Protein AF-A0A218W039-F1 (afdb_monomer)

Secondary structure (DSSP, 8-state):
----PPPEEEETTEEEEEEEPPTTS------TTT----SSPPSEEESSSS-EE-GGGS-EESEEEEEETTEEEEEEEES---STT-GGG-B-TTT--B--TTS-EEEEETTEEEEETGGGHHHHHHHHTTTTSSEEEE--SS---EEEEE-HHHHHHHHHHHHHHHHHHHHHHHTT--S-EE-HHHHHHT--HHHHHHHHHHHS------TTTTSSS-S-----HHHHHHHHHHHHHS----HHHHHHHHTT--EEE-STT-EEEGGGHHHHHHHHHHH--TTTT--S-HHHHHHHHHHHHHHHHHHHHS-HHHHHHSTHHHHHHHHHHHHHHTT----HHHHHIIIIIIHHHHHHHHHHHHHHHHHHHHHHHHHHHHHHHHHHHHHHHHHHHHHHHHHHHHHHHHHHHHHHHHHTTS-GGGSS--

Sequence (426 aa):
MTILGPSVIDFSGHDHRLYLCDHRTILPVPCSWCGTRSNNPPNFRCKECMFKLDLLCGPLPVVIHKHQNGFDLTLTLTDSFVPGDNPDDCWCDICEEQRDPEQCIYRSTDPPFIATIDCLWPQIKLALEGGLGEVELRTVRRSQIPGKVISQQSVEEKAGGLRESIKQEQEASTKEYVITSWTLEQILESLSDDERKLIESLEEKQFEEPEDRGKAYASTASYTEEAFKQFKEQLDITSPIDASALFGQWRELKYSEVRDGVIIPSRYIALYRELVDRYGDFSAGSKLTPWGKALFFALFFEVIHRMRKIQVFQVARYDHLPAWRNALKYVRDVGGFKIQFAVDNIDNKLVRACFGFKVRDFEADRNWQVDKLSEEIHDEEAKLEDLRALLVQYKKLEEVEKSVLQQCLTEASRCKWKKIGELIQD

Nearest PDB structures (foldseek):
  3ja6-assembly1_I  TM=1.820E-01  e=9.980E+00  Escherichia coli
  8hhz-assembly1_C  TM=1.570E-01  e=7.579E+00  Severe acute respiratory syndrome coronavirus 2

Organism: Punica granatum (NCBI:txid22663)

Foldseek 3Di:
DPPLDWWWKFFPVDPAIKTFDDQPDDDQDAALQPRDGDPGDFGIDGPVDRHTHHPLQDWWFQWWWDDDPNDIFIWGKDQFDDDPDDLQRQAAPQPRDHDGRRAIWIFGVVVTHIHHCVSCVVRRVCVSRCVVPKTWIFHHDDDRTIMITHHVVVVVVVVVVVVVVVCVVLVVVPVPDDPDKDFLVRLLVPFDPVLVVLLVVLVPPDDDPPPDPPDDVPDDDDPDVVVLVVLLVVLQVPDRQPSVVLVVVRRPFMWGDDDDLAIEGSVCNVVCVVCCVVPNQQQPQFPGDSSSVHVLNSLLVVLVVVVVVDDLLSCLSDSVLSNSLNSVVCCVVVRVGNVVVVNCCSSPPSSVSSVVSVSVVVVVVVVVVVVVVVVVVVVVVVVVVVVVVVVVVVVVVVVVVVVVVVVVVVVCVVCVPPDPVVVVPD

Radius of gyration: 34.75 Å; Cα contacts (8 Å, |Δi|>4): 505; chains: 1; bounding box: 93×48×119 Å

Solvent-accessible surface area (backbone atoms only — not comparable to full-atom values): 24276 Å² total; per-residue (Å²): 133,84,79,80,63,86,28,41,29,49,35,78,87,42,99,60,54,31,28,76,50,72,88,85,77,62,77,66,57,56,20,62,75,79,62,50,68,48,92,57,52,53,37,32,31,34,88,90,50,93,49,30,17,36,67,77,64,28,64,40,60,42,63,48,70,46,80,54,98,92,40,81,41,64,27,36,58,38,54,52,61,55,63,74,91,44,65,88,59,18,58,20,76,79,80,72,42,80,46,64,41,75,46,51,31,34,34,27,81,81,70,74,45,39,34,43,54,80,84,39,39,72,52,52,48,39,42,63,48,34,78,71,39,69,40,57,22,25,28,55,93,78,73,59,43,51,25,33,30,48,48,71,74,66,47,54,61,54,48,47,56,49,49,49,51,51,45,50,55,48,58,68,70,48,77,82,71,82,93,58,76,44,48,46,66,61,38,64,71,64,43,53,74,69,52,49,51,57,52,50,59,46,62,65,58,65,83,76,79,70,85,78,87,84,77,83,91,78,79,76,98,56,101,39,72,66,51,52,50,51,53,57,56,50,41,77,74,68,41,65,57,64,43,67,68,49,53,62,61,44,62,78,41,48,30,28,66,77,60,94,71,41,38,35,41,54,94,43,48,71,60,48,50,59,47,31,75,73,68,42,74,37,56,73,78,25,87,56,51,49,47,48,45,22,54,44,44,46,56,50,49,52,45,53,55,49,59,75,75,53,56,68,75,54,46,42,72,39,86,51,53,30,36,47,52,48,46,48,47,43,33,32,75,74,46,36,27,66,50,58,78,59,47,52,43,42,70,60,50,48,50,49,51,23,50,51,50,50,49,51,55,51,48,52,56,50,49,52,52,51,53,51,53,50,52,55,50,51,55,52,52,51,52,49,51,53,53,50,54,49,52,55,52,53,53,53,50,51,55,51,51,51,53,52,51,51,50,52,53,51,50,48,64,73,46,70,88,57,56,74,76,72,74,71,74,124

Mean predicted aligned error: 18.33 Å

Structure (mmCIF, N/CA/C/O backbone):
data_AF-A0A218W039-F1
#
_entry.id   AF-A0A218W039-F1
#
loop_
_atom_site.group_PDB
_atom_site.id
_atom_site.type_symbol
_atom_site.label_atom_id
_atom_site.label_alt_id
_atom_site.label_comp_id
_atom_site.label_asym_id
_atom_site.label_entity_id
_atom_site.label_seq_id
_atom_site.pdbx_PDB_ins_code
_atom_site.Cartn_x
_atom_site.Cartn_y
_atom_site.Cartn_z
_atom_site.occupancy
_atom_site.B_iso_or_equiv
_atom_site.auth_seq_id
_atom_site.auth_comp_id
_atom_site.auth_asym_id
_atom_site.auth_atom_id
_atom_site.pdbx_PDB_model_num
ATOM 1 N N . MET A 1 1 ? 33.334 -18.137 13.588 1.00 28.52 1 MET A N 1
ATOM 2 C CA . MET A 1 1 ? 32.173 -17.226 13.662 1.00 28.52 1 MET A CA 1
ATOM 3 C C . MET A 1 1 ? 31.476 -17.279 12.323 1.00 28.52 1 MET A C 1
ATOM 5 O O . MET A 1 1 ? 31.990 -16.738 11.354 1.00 28.52 1 MET A O 1
ATOM 9 N N . THR A 1 2 ? 30.386 -18.031 12.242 1.00 26.44 2 THR A N 1
ATOM 10 C CA . THR A 1 2 ? 29.563 -18.113 11.036 1.00 26.44 2 THR A CA 1
ATOM 11 C C . THR A 1 2 ? 28.825 -16.786 10.915 1.00 26.44 2 THR A C 1
ATOM 13 O O . THR A 1 2 ? 28.079 -16.418 11.817 1.00 26.44 2 THR A O 1
ATOM 16 N N . ILE A 1 3 ? 29.099 -16.029 9.856 1.00 29.25 3 ILE A N 1
ATOM 17 C CA . ILE A 1 3 ? 28.338 -14.823 9.533 1.00 29.25 3 ILE A CA 1
ATOM 18 C C . ILE A 1 3 ? 26.933 -15.317 9.175 1.00 29.25 3 ILE A C 1
ATOM 20 O O . ILE A 1 3 ? 26.753 -15.924 8.120 1.00 29.25 3 ILE A O 1
ATOM 24 N N . LEU A 1 4 ? 25.967 -15.152 10.083 1.00 39.25 4 LEU A N 1
ATOM 25 C CA . LEU A 1 4 ? 24.554 -15.382 9.786 1.00 39.25 4 LEU A CA 1
ATOM 26 C C . LEU A 1 4 ? 24.180 -14.410 8.658 1.00 39.25 4 LEU A C 1
ATOM 28 O O . LEU A 1 4 ? 24.278 -13.194 8.825 1.00 39.25 4 LEU A O 1
ATOM 32 N N . GLY A 1 5 ? 23.861 -14.943 7.475 1.00 46.09 5 GLY A N 1
ATOM 33 C CA . GLY A 1 5 ? 23.358 -14.144 6.359 1.00 46.09 5 GLY A CA 1
ATOM 34 C C . GLY A 1 5 ? 22.023 -13.475 6.723 1.00 46.09 5 GLY A C 1
ATOM 35 O O . GLY A 1 5 ? 21.363 -13.909 7.666 1.00 46.09 5 GLY A O 1
ATOM 36 N N . PRO A 1 6 ? 21.605 -12.411 6.012 1.00 59.31 6 PRO A N 1
ATOM 37 C CA . PRO A 1 6 ? 20.350 -11.728 6.309 1.00 59.31 6 PRO A CA 1
ATOM 38 C C . PRO A 1 6 ? 19.174 -12.695 6.134 1.00 59.31 6 PRO A C 1
ATOM 40 O O . PRO A 1 6 ? 19.000 -13.268 5.055 1.00 59.31 6 PRO A O 1
ATOM 43 N N . SER A 1 7 ? 18.367 -12.859 7.180 1.00 67.62 7 SER A N 1
ATOM 44 C CA . SER A 1 7 ? 17.169 -13.690 7.142 1.00 67.62 7 SER A CA 1
ATOM 45 C C . SER A 1 7 ? 16.168 -13.216 6.098 1.00 67.62 7 SER A C 1
ATOM 47 O O . SER A 1 7 ? 16.078 -12.033 5.749 1.00 67.62 7 SER A O 1
ATOM 49 N N . VAL A 1 8 ? 15.409 -14.182 5.591 1.00 87.44 8 VAL A N 1
ATOM 50 C CA . VAL A 1 8 ? 14.379 -13.980 4.583 1.00 87.44 8 VAL A CA 1
ATOM 51 C C . VAL A 1 8 ? 13.046 -14.359 5.207 1.00 87.44 8 VAL A C 1
ATOM 53 O O . VAL A 1 8 ? 12.909 -15.438 5.781 1.00 87.44 8 VAL A O 1
ATOM 56 N N . ILE A 1 9 ? 12.072 -13.466 5.095 1.00 92.06 9 ILE A N 1
ATOM 57 C CA . ILE A 1 9 ? 10.730 -13.656 5.629 1.00 92.06 9 ILE A CA 1
ATOM 58 C C . ILE A 1 9 ? 9.769 -13.806 4.453 1.00 92.06 9 ILE A C 1
ATOM 60 O O . ILE A 1 9 ? 9.642 -12.905 3.623 1.00 92.06 9 ILE A O 1
ATOM 64 N N . ASP A 1 10 ? 9.102 -14.951 4.393 1.00 92.38 10 ASP A N 1
ATOM 65 C CA . ASP A 1 10 ? 7.938 -15.172 3.544 1.00 92.38 10 ASP A CA 1
ATOM 66 C C . ASP A 1 10 ? 6.703 -14.644 4.284 1.00 92.38 10 ASP A C 1
ATOM 68 O O . ASP A 1 10 ? 6.473 -15.011 5.435 1.00 92.38 10 ASP A O 1
ATOM 72 N N . PHE A 1 11 ? 5.946 -13.725 3.692 1.00 91.12 11 PHE A N 1
ATOM 73 C CA . PHE A 1 11 ? 4.853 -13.042 4.380 1.00 91.12 11 PHE A CA 1
ATOM 74 C C . PHE A 1 11 ? 3.626 -12.955 3.484 1.00 91.12 11 PHE A C 1
ATOM 76 O O . PHE A 1 11 ? 3.636 -12.249 2.488 1.00 91.12 11 PHE A O 1
ATOM 83 N N . SER A 1 12 ? 2.519 -13.579 3.885 1.00 87.62 12 SER A N 1
ATOM 84 C CA . SER A 1 12 ? 1.323 -13.681 3.030 1.00 87.62 12 SER A CA 1
ATOM 85 C C . SER A 1 12 ? 0.643 -12.336 2.746 1.00 87.62 12 SER A C 1
ATOM 87 O O . SER A 1 12 ? -0.201 -12.240 1.862 1.00 87.62 12 SER A O 1
ATOM 89 N N . GLY A 1 13 ? 0.985 -11.284 3.497 1.00 80.50 13 GLY A N 1
ATOM 90 C CA . GLY A 1 13 ? 0.491 -9.929 3.252 1.00 80.50 13 G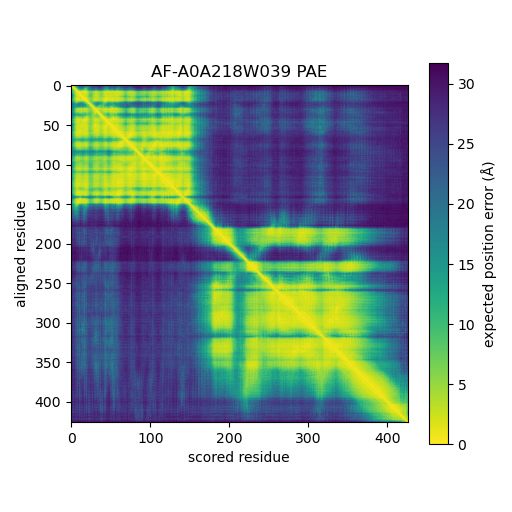LY A CA 1
ATOM 91 C C . GLY A 1 13 ? 1.269 -9.171 2.174 1.00 80.50 13 GLY A C 1
ATOM 92 O O . GLY A 1 13 ? 0.920 -8.025 1.888 1.00 80.50 13 GLY A O 1
ATOM 93 N N . HIS A 1 14 ? 2.321 -9.764 1.598 1.00 86.56 14 HIS A N 1
ATOM 94 C CA . HIS A 1 14 ? 3.109 -9.168 0.526 1.00 86.56 14 HIS A CA 1
ATOM 95 C C . HIS A 1 14 ? 3.762 -10.225 -0.379 1.00 86.56 14 HIS A C 1
ATOM 97 O O . HIS A 1 14 ? 4.454 -11.110 0.101 1.00 86.56 14 HIS A O 1
ATOM 103 N N . ASP A 1 15 ? 3.621 -10.088 -1.699 1.00 80.94 15 ASP A N 1
ATOM 104 C CA . ASP A 1 15 ? 4.078 -11.111 -2.657 1.00 80.94 15 ASP A CA 1
ATOM 105 C C . ASP A 1 15 ? 5.607 -11.301 -2.712 1.00 80.94 15 ASP A C 1
ATOM 107 O O . ASP A 1 15 ? 6.090 -12.341 -3.161 1.00 80.94 15 ASP A O 1
ATOM 111 N N . HIS A 1 16 ? 6.386 -10.307 -2.273 1.00 86.38 16 HIS A N 1
ATOM 112 C CA . HIS A 1 16 ? 7.841 -10.421 -2.193 1.00 86.38 16 HIS A CA 1
ATOM 113 C C . HIS A 1 16 ? 8.311 -10.738 -0.777 1.00 86.38 16 HIS A C 1
ATOM 115 O O . HIS A 1 16 ? 7.673 -10.421 0.228 1.00 86.38 16 HIS A O 1
ATOM 121 N N . ARG A 1 17 ? 9.528 -11.269 -0.705 1.00 89.25 17 ARG A N 1
ATOM 122 C CA . ARG A 1 17 ? 10.186 -11.566 0.562 1.00 89.25 17 ARG A CA 1
ATOM 123 C C . ARG A 1 17 ? 10.566 -10.295 1.307 1.00 89.25 17 ARG A C 1
ATOM 125 O O . ARG A 1 17 ? 11.114 -9.346 0.736 1.00 89.25 17 ARG A O 1
ATOM 132 N N . LEU A 1 18 ? 10.327 -10.323 2.611 1.00 90.44 18 LEU A N 1
ATOM 133 C CA . LEU A 1 18 ? 10.726 -9.267 3.523 1.00 90.44 18 LEU A CA 1
ATOM 134 C C . LEU A 1 18 ? 12.069 -9.590 4.172 1.00 90.44 18 LEU A C 1
ATOM 136 O O . LEU A 1 18 ? 12.462 -10.743 4.336 1.00 90.44 18 LEU A O 1
ATOM 140 N N . TYR A 1 19 ? 12.759 -8.529 4.556 1.00 88.56 19 TYR A N 1
ATOM 141 C CA . TYR A 1 19 ? 14.037 -8.563 5.243 1.00 88.56 19 TYR A CA 1
ATOM 142 C C . TYR A 1 19 ? 13.950 -7.682 6.478 1.00 88.56 19 TYR A C 1
ATOM 144 O O . TYR A 1 19 ? 13.385 -6.585 6.413 1.00 88.56 19 TYR A O 1
ATOM 152 N N . LEU A 1 20 ? 14.558 -8.133 7.572 1.00 87.31 20 LEU A N 1
ATOM 153 C CA . LEU A 1 20 ? 14.749 -7.301 8.750 1.00 87.31 20 LEU A CA 1
ATOM 154 C C . LEU A 1 20 ? 15.787 -6.205 8.441 1.00 87.31 20 LEU A C 1
ATOM 156 O O . LEU A 1 20 ? 16.853 -6.474 7.880 1.00 87.31 20 LEU A O 1
ATOM 160 N N . CYS A 1 21 ? 15.464 -4.957 8.761 1.00 78.88 21 CYS A N 1
ATOM 161 C CA . CYS A 1 21 ? 16.356 -3.815 8.592 1.00 78.88 21 CYS A CA 1
ATOM 162 C C . CYS A 1 21 ? 17.304 -3.676 9.787 1.00 78.88 21 CYS A C 1
ATOM 164 O O . CYS A 1 21 ? 16.866 -3.709 10.934 1.00 78.88 21 CYS A O 1
ATOM 166 N N . ASP A 1 22 ? 18.583 -3.399 9.520 1.00 63.66 22 ASP A N 1
ATOM 167 C CA . ASP A 1 22 ? 19.471 -2.810 10.525 1.00 63.66 22 ASP A CA 1
ATOM 168 C C . ASP A 1 22 ? 19.268 -1.284 10.513 1.00 63.66 22 ASP A C 1
ATOM 170 O O . ASP A 1 22 ? 19.325 -0.650 9.452 1.00 63.66 22 ASP A O 1
ATOM 174 N N . HIS A 1 23 ? 18.998 -0.701 11.686 1.00 54.69 23 HIS A N 1
ATOM 175 C CA . HIS A 1 23 ? 18.479 0.658 11.919 1.00 54.69 23 HIS A CA 1
ATOM 176 C C . HIS A 1 23 ? 19.354 1.814 11.388 1.00 54.69 23 HIS A C 1
ATOM 178 O O . HIS A 1 23 ? 19.039 2.980 11.604 1.00 54.69 23 HIS A O 1
ATOM 184 N N . ARG A 1 24 ? 20.456 1.530 10.691 1.00 45.38 24 ARG A N 1
ATOM 185 C CA . ARG A 1 24 ? 21.488 2.511 10.324 1.00 45.38 24 ARG A CA 1
ATOM 186 C C . ARG A 1 24 ? 21.383 3.084 8.908 1.00 45.38 24 ARG A C 1
ATOM 188 O O . ARG A 1 24 ? 22.231 3.889 8.547 1.00 45.38 24 ARG A O 1
ATOM 195 N N . THR A 1 25 ? 20.418 2.665 8.080 1.00 45.12 25 THR A N 1
ATOM 196 C CA . THR A 1 25 ? 20.524 2.886 6.616 1.00 45.12 25 THR A CA 1
ATOM 197 C C . THR A 1 25 ? 19.302 3.469 5.897 1.00 45.12 25 THR A C 1
ATOM 199 O O . THR A 1 25 ? 19.340 3.565 4.673 1.00 45.12 25 THR A O 1
ATOM 202 N N . ILE A 1 26 ? 18.217 3.861 6.582 1.00 51.56 26 ILE A N 1
ATOM 203 C CA . ILE A 1 26 ? 16.959 4.234 5.900 1.00 51.56 26 ILE A CA 1
ATOM 204 C C . ILE A 1 26 ? 16.347 5.507 6.501 1.00 51.56 26 ILE A C 1
ATOM 206 O O . ILE A 1 26 ? 16.189 5.608 7.714 1.00 51.56 26 ILE A O 1
ATOM 210 N N . LEU A 1 27 ? 15.989 6.466 5.637 1.00 54.31 27 LEU A N 1
ATOM 211 C CA . LEU A 1 27 ? 15.261 7.688 6.000 1.00 54.31 27 LEU A CA 1
ATOM 212 C C . LEU A 1 27 ? 13.848 7.364 6.543 1.00 54.31 27 LEU A C 1
ATOM 214 O O . LEU A 1 27 ? 13.246 6.393 6.083 1.00 54.31 27 LEU A O 1
ATOM 218 N N . PRO A 1 28 ? 13.273 8.168 7.461 1.00 58.47 28 PRO A N 1
ATOM 219 C CA . PRO A 1 28 ? 11.926 7.953 7.999 1.00 58.47 28 PRO A CA 1
ATOM 220 C C . PRO A 1 28 ? 10.868 8.088 6.907 1.00 58.47 28 PRO A C 1
ATOM 222 O O . PRO A 1 28 ? 10.718 9.137 6.265 1.00 58.47 28 PRO A O 1
ATOM 225 N N . VAL A 1 29 ? 10.128 7.012 6.675 1.00 64.00 29 VAL A N 1
ATOM 226 C CA . VAL A 1 29 ? 9.333 6.844 5.464 1.00 64.00 29 VAL A CA 1
ATOM 227 C C . VAL A 1 29 ? 8.063 6.050 5.840 1.00 64.00 29 VAL A C 1
ATOM 229 O O . VAL A 1 29 ? 8.185 5.117 6.629 1.00 64.00 29 VAL A O 1
ATOM 232 N N . PRO A 1 30 ? 6.848 6.396 5.361 1.00 72.88 30 PRO A N 1
ATOM 233 C CA . PRO A 1 30 ? 5.601 5.911 5.979 1.00 72.88 30 PRO A CA 1
ATOM 234 C C . PRO A 1 30 ? 5.430 4.394 5.920 1.00 72.88 30 PRO A C 1
ATOM 236 O O . PRO A 1 30 ? 5.707 3.793 4.880 1.00 72.88 30 PRO A O 1
ATOM 239 N N . CYS A 1 31 ? 4.954 3.775 7.000 1.00 78.38 31 CYS A N 1
ATOM 240 C CA . CYS A 1 31 ? 4.684 2.342 7.033 1.00 78.38 31 CYS A CA 1
ATOM 241 C C . CYS A 1 31 ? 3.635 1.951 5.985 1.00 78.38 31 CYS A C 1
ATOM 243 O O . CYS A 1 31 ? 2.565 2.551 5.909 1.00 78.38 31 CYS A O 1
ATOM 245 N N . SER A 1 32 ? 3.902 0.899 5.208 1.00 79.12 32 SER A N 1
ATOM 246 C CA . SER A 1 32 ? 2.988 0.433 4.164 1.00 79.12 32 SER A CA 1
ATOM 247 C C . SER A 1 32 ? 1.666 -0.107 4.715 1.00 79.12 32 SER A C 1
ATOM 249 O O . SER A 1 32 ? 0.691 -0.121 3.982 1.00 79.12 32 SER A O 1
ATOM 251 N N . TRP A 1 33 ? 1.592 -0.542 5.976 1.00 77.50 33 TRP A N 1
ATOM 252 C CA . TRP A 1 33 ? 0.364 -1.126 6.534 1.00 77.50 33 TRP A CA 1
ATOM 253 C C . TRP A 1 33 ? -0.536 -0.116 7.240 1.00 77.50 33 TRP A C 1
ATOM 255 O O . TRP A 1 33 ? -1.749 -0.136 7.047 1.00 77.50 33 TRP A O 1
ATOM 265 N N . CYS A 1 34 ? 0.038 0.747 8.082 1.00 78.69 34 CYS A N 1
ATOM 266 C CA . CYS A 1 34 ? -0.732 1.727 8.850 1.00 78.69 34 CYS A CA 1
ATOM 267 C C . CYS A 1 34 ? -0.732 3.128 8.227 1.00 78.69 34 CYS A C 1
ATOM 269 O O . CYS A 1 34 ? -1.545 3.953 8.628 1.00 78.69 34 CYS A O 1
ATOM 271 N N . GLY A 1 35 ? 0.155 3.410 7.267 1.00 68.81 35 GLY A N 1
ATOM 272 C CA . GLY A 1 35 ? 0.297 4.729 6.642 1.00 68.81 35 GLY A CA 1
ATOM 273 C C . GLY A 1 35 ? 0.969 5.778 7.534 1.00 68.81 35 GLY A C 1
ATOM 274 O O . GLY A 1 35 ? 1.290 6.866 7.061 1.00 68.81 35 GLY A O 1
ATOM 275 N N . THR A 1 36 ? 1.219 5.470 8.808 1.00 71.81 36 THR A N 1
ATOM 276 C CA . THR A 1 36 ? 1.834 6.399 9.754 1.00 71.81 36 THR A CA 1
ATOM 277 C C . THR A 1 36 ? 3.318 6.575 9.446 1.00 71.81 36 THR A C 1
ATOM 279 O O . THR A 1 36 ? 4.030 5.621 9.121 1.00 71.81 36 THR A O 1
ATOM 282 N N . ARG A 1 37 ? 3.808 7.812 9.560 1.00 61.59 37 ARG A N 1
ATOM 283 C CA . ARG A 1 37 ? 5.241 8.107 9.520 1.00 61.59 37 ARG A CA 1
ATOM 284 C C . ARG A 1 37 ? 5.786 8.025 10.943 1.00 61.59 37 ARG A C 1
ATOM 286 O O . ARG A 1 37 ? 5.560 8.928 11.741 1.00 61.59 37 ARG A O 1
ATOM 293 N N . SER A 1 38 ? 6.470 6.936 11.272 1.00 61.06 38 SER A N 1
ATOM 294 C CA . SER A 1 38 ? 7.216 6.839 12.524 1.00 61.06 38 SER A CA 1
ATOM 295 C C . SER A 1 38 ? 8.496 7.672 12.445 1.00 61.06 38 SER A C 1
ATOM 297 O O . SER A 1 38 ? 9.144 7.747 11.400 1.00 61.06 38 SER A O 1
ATOM 299 N N . ASN A 1 39 ? 8.908 8.251 13.576 1.00 60.50 39 ASN A N 1
ATOM 300 C CA . ASN A 1 39 ? 10.253 8.829 13.715 1.00 60.50 39 ASN A CA 1
ATOM 301 C C . ASN A 1 39 ? 11.348 7.748 13.684 1.00 60.50 39 ASN A C 1
ATOM 303 O O . ASN A 1 39 ? 12.515 8.051 13.449 1.00 60.50 39 ASN A O 1
ATOM 307 N N . ASN A 1 40 ? 10.965 6.486 13.895 1.00 62.84 40 ASN A N 1
ATOM 308 C CA . ASN A 1 40 ? 11.848 5.332 13.816 1.00 62.84 40 ASN A CA 1
ATOM 309 C C . ASN A 1 40 ? 11.907 4.781 12.382 1.00 62.84 40 ASN A C 1
ATOM 311 O O . ASN A 1 40 ? 10.895 4.817 11.677 1.00 62.84 40 ASN A O 1
ATOM 315 N N . PRO A 1 41 ? 13.059 4.246 11.941 1.00 62.69 41 PRO A N 1
ATOM 316 C CA . PRO A 1 41 ? 13.162 3.571 10.655 1.00 62.69 41 PRO A CA 1
ATOM 317 C C . PRO A 1 41 ? 12.335 2.271 10.653 1.00 62.69 41 PRO A C 1
ATOM 319 O O . PRO A 1 41 ? 12.252 1.605 11.688 1.00 62.69 41 PRO A O 1
ATOM 322 N N . PRO A 1 42 ? 11.771 1.871 9.499 1.00 74.44 42 PRO A N 1
ATOM 323 C CA . PRO A 1 42 ? 10.952 0.666 9.400 1.00 74.44 42 PRO A CA 1
ATOM 324 C C . PRO A 1 42 ? 11.766 -0.599 9.705 1.00 74.44 42 PRO A C 1
ATOM 326 O O . PRO A 1 42 ? 12.919 -0.727 9.283 1.00 74.44 42 PRO A O 1
ATOM 329 N N . ASN A 1 43 ? 11.145 -1.557 10.394 1.00 86.06 43 ASN A N 1
ATOM 330 C CA . ASN A 1 43 ? 11.781 -2.805 10.823 1.00 86.06 43 ASN A CA 1
ATOM 331 C C . ASN A 1 43 ? 11.834 -3.849 9.710 1.00 86.06 43 ASN A C 1
ATOM 333 O O . ASN A 1 43 ? 12.796 -4.608 9.638 1.00 86.06 43 ASN A O 1
ATOM 337 N N . PHE A 1 44 ? 10.833 -3.881 8.832 1.00 88.25 44 PHE A N 1
ATOM 338 C CA . PHE A 1 44 ? 10.773 -4.826 7.722 1.00 88.25 44 PHE A CA 1
ATOM 339 C C . PHE A 1 44 ? 10.796 -4.077 6.401 1.00 88.25 44 PHE A C 1
ATOM 341 O O . PHE A 1 44 ? 10.111 -3.066 6.255 1.00 88.25 44 PHE A O 1
ATOM 348 N N . ARG A 1 45 ? 11.533 -4.592 5.417 1.00 86.12 45 ARG A N 1
ATOM 349 C CA . ARG A 1 45 ? 11.520 -4.062 4.050 1.00 86.12 45 ARG A CA 1
ATOM 350 C C . ARG A 1 45 ? 11.490 -5.159 3.006 1.00 86.12 45 ARG A C 1
ATOM 352 O O . ARG A 1 45 ? 12.153 -6.183 3.143 1.00 86.12 45 ARG A O 1
ATOM 359 N N . CYS A 1 46 ? 10.802 -4.882 1.917 1.00 82.50 46 CYS A N 1
ATOM 360 C CA . CYS A 1 46 ? 11.011 -5.557 0.654 1.00 82.50 46 CYS A CA 1
ATOM 361 C C . CYS A 1 46 ? 12.241 -4.951 -0.048 1.00 82.50 46 CYS A C 1
ATOM 363 O O . CYS A 1 46 ? 12.462 -3.742 0.012 1.00 82.50 46 CYS A O 1
ATOM 365 N N . LYS A 1 47 ? 13.049 -5.776 -0.723 1.00 77.88 47 LYS A N 1
ATOM 366 C CA . LYS A 1 47 ? 14.140 -5.288 -1.595 1.00 77.88 47 LYS A CA 1
ATOM 367 C C . LYS A 1 47 ? 13.696 -5.051 -3.042 1.00 77.88 47 LYS A C 1
ATOM 369 O O . LYS A 1 47 ? 14.381 -4.355 -3.777 1.00 77.88 47 LYS A O 1
ATOM 374 N N . GLU A 1 48 ? 12.561 -5.617 -3.438 1.00 73.38 48 GLU A N 1
ATOM 375 C CA . GLU A 1 48 ? 12.021 -5.556 -4.804 1.00 73.38 48 GLU A CA 1
ATOM 376 C C . GLU A 1 48 ? 11.043 -4.384 -5.003 1.00 73.38 48 GLU A C 1
ATOM 378 O O . GLU A 1 48 ? 10.769 -3.969 -6.127 1.00 73.38 48 GLU A O 1
ATOM 383 N N . CYS A 1 49 ? 10.506 -3.818 -3.918 1.00 73.50 49 CYS A N 1
ATOM 384 C CA . CYS A 1 49 ? 9.588 -2.683 -3.972 1.00 73.50 49 CYS A CA 1
ATOM 385 C C . CYS A 1 49 ? 9.677 -1.816 -2.704 1.00 73.50 49 CYS A C 1
ATOM 387 O O . CYS A 1 49 ? 10.383 -2.153 -1.761 1.00 73.50 49 CYS A O 1
ATOM 389 N N . MET A 1 50 ? 8.932 -0.706 -2.661 1.00 69.25 50 MET A N 1
ATOM 390 C CA . MET A 1 50 ? 8.945 0.254 -1.541 1.00 69.25 50 MET A CA 1
ATOM 391 C C . MET A 1 50 ? 8.135 -0.207 -0.314 1.00 69.25 50 MET A C 1
ATOM 393 O O . MET A 1 50 ? 7.834 0.606 0.564 1.00 69.25 50 MET A O 1
ATOM 397 N N . PHE A 1 51 ? 7.754 -1.486 -0.264 1.00 75.25 51 PHE A N 1
ATOM 398 C CA . PHE A 1 51 ? 6.978 -2.055 0.829 1.00 75.25 51 PHE A CA 1
ATOM 399 C C . PHE A 1 51 ? 7.838 -2.187 2.082 1.00 75.25 51 PHE A C 1
ATOM 401 O O . PHE A 1 51 ? 8.909 -2.799 2.060 1.00 75.25 51 PHE A O 1
ATOM 408 N N . LYS A 1 52 ? 7.367 -1.608 3.181 1.00 85.06 52 LYS A N 1
ATOM 409 C CA . LYS A 1 52 ? 8.065 -1.613 4.464 1.00 85.06 52 LYS A CA 1
ATOM 410 C C . LYS A 1 52 ? 7.085 -1.542 5.619 1.00 85.06 52 LYS A C 1
ATOM 412 O O . LYS A 1 52 ? 6.032 -0.917 5.508 1.00 85.06 52 LYS A O 1
ATOM 417 N N . LEU A 1 53 ? 7.433 -2.163 6.732 1.00 86.12 53 LEU A N 1
ATOM 418 C CA . LEU A 1 53 ? 6.555 -2.264 7.888 1.00 86.12 53 LEU A CA 1
ATOM 419 C C . LEU A 1 53 ? 7.281 -1.796 9.142 1.00 86.12 53 LEU A C 1
ATOM 421 O O . LEU A 1 53 ? 8.446 -2.142 9.358 1.00 86.12 53 LEU A O 1
ATOM 425 N N . ASP A 1 54 ? 6.564 -1.045 9.972 1.00 86.56 54 ASP A N 1
ATOM 426 C CA . ASP A 1 54 ? 6.950 -0.824 11.361 1.00 86.56 54 ASP A CA 1
ATOM 427 C C . ASP A 1 54 ? 6.854 -2.143 12.119 1.00 86.56 54 ASP A C 1
ATOM 429 O O . ASP A 1 54 ? 6.143 -3.059 11.694 1.00 86.56 54 ASP A O 1
ATOM 433 N N . LEU A 1 55 ? 7.528 -2.233 13.265 1.00 86.38 55 LEU A N 1
ATOM 434 C CA . LEU A 1 55 ? 7.593 -3.463 14.047 1.00 86.38 55 LEU A CA 1
ATOM 435 C C . LEU A 1 55 ? 6.216 -4.105 14.291 1.00 86.38 55 LEU A C 1
ATOM 437 O O . LEU A 1 55 ? 6.004 -5.260 13.936 1.00 86.38 55 LEU A O 1
ATOM 441 N N . LEU A 1 56 ? 5.268 -3.336 14.835 1.00 87.12 56 LEU A N 1
ATOM 442 C CA . LEU A 1 56 ? 3.924 -3.826 15.177 1.00 87.12 56 LEU A CA 1
ATOM 443 C C . LEU A 1 56 ? 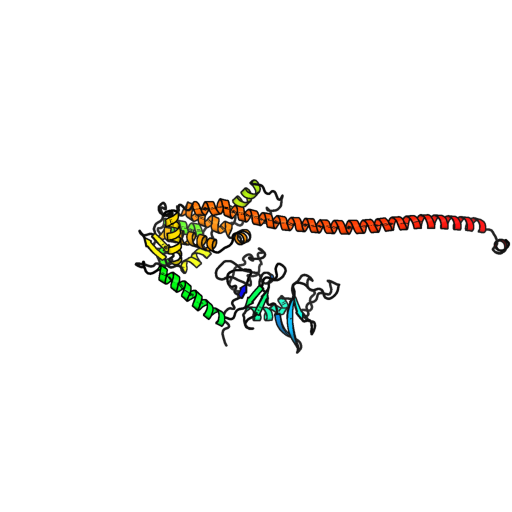3.005 -4.007 13.961 1.00 87.12 56 LEU A C 1
ATOM 445 O O . LEU A 1 56 ? 1.932 -4.594 14.071 1.00 87.12 56 LEU A O 1
ATOM 449 N N . CYS A 1 57 ? 3.415 -3.494 12.802 1.00 86.94 57 CYS A N 1
ATOM 450 C CA . CYS A 1 57 ? 2.723 -3.706 11.534 1.00 86.94 57 CYS A CA 1
ATOM 451 C C . CYS A 1 57 ? 3.258 -4.925 10.774 1.00 86.94 57 CYS A C 1
ATOM 453 O O . CYS A 1 57 ? 2.635 -5.368 9.810 1.00 86.94 57 CYS A O 1
ATOM 455 N N . GLY A 1 58 ? 4.426 -5.430 11.170 1.00 89.44 58 GLY A N 1
ATOM 456 C CA . GLY A 1 58 ? 5.077 -6.572 10.558 1.00 89.44 58 GLY A CA 1
ATOM 457 C C . GLY A 1 58 ? 4.716 -7.909 11.198 1.00 89.44 58 GLY A C 1
ATOM 458 O O . GLY A 1 58 ? 4.055 -7.965 12.237 1.00 89.44 58 GLY A O 1
ATOM 459 N N . PRO A 1 59 ? 5.131 -9.009 10.554 1.00 93.31 59 PRO A N 1
ATOM 460 C CA . PRO A 1 59 ? 4.950 -10.340 11.101 1.00 93.31 59 PRO A CA 1
ATOM 461 C C . PRO A 1 59 ? 5.926 -10.571 12.269 1.00 93.31 59 PRO A C 1
ATOM 463 O O . PRO A 1 59 ? 7.141 -10.455 12.112 1.00 93.31 59 PRO A O 1
ATOM 466 N N . LEU A 1 60 ? 5.389 -10.914 13.439 1.00 94.81 60 LEU A N 1
ATOM 467 C CA . LEU A 1 60 ? 6.139 -11.230 14.656 1.00 94.81 60 LEU A CA 1
ATOM 468 C C . LEU A 1 60 ? 6.124 -12.741 14.922 1.00 94.81 60 LEU A C 1
ATOM 470 O O . LEU A 1 60 ? 5.143 -13.395 14.565 1.00 94.81 60 LEU A O 1
ATOM 474 N N . PRO A 1 61 ? 7.162 -13.310 15.562 1.00 95.62 61 PRO A N 1
ATOM 475 C CA . PRO A 1 61 ? 7.200 -14.732 15.892 1.00 95.62 61 PRO A CA 1
ATOM 476 C C . PRO A 1 61 ? 5.991 -15.178 16.709 1.00 95.62 61 PRO A C 1
ATOM 478 O O . PRO A 1 61 ? 5.663 -14.562 17.717 1.00 95.62 61 PRO A O 1
ATOM 481 N N . VAL A 1 62 ? 5.336 -16.266 16.316 1.00 96.25 62 VAL A N 1
ATOM 482 C CA . VAL A 1 62 ? 4.203 -16.802 17.085 1.00 96.25 62 VAL A CA 1
ATOM 483 C C . VAL A 1 62 ? 4.683 -17.308 18.445 1.00 96.25 62 VAL A C 1
ATOM 485 O O . VAL A 1 62 ? 4.028 -17.068 19.458 1.00 96.25 62 VAL A O 1
ATOM 488 N N . VAL A 1 63 ? 5.850 -17.955 18.463 1.00 94.25 63 VAL A N 1
ATOM 489 C CA . VAL A 1 63 ? 6.479 -18.524 19.655 1.00 94.25 63 VAL A CA 1
ATOM 490 C C . VAL A 1 63 ? 7.929 -18.059 19.742 1.00 94.25 63 VAL A C 1
ATOM 492 O O . VAL A 1 63 ? 8.647 -18.054 18.742 1.00 94.25 63 VAL A O 1
ATOM 495 N N . ILE A 1 64 ? 8.364 -17.686 20.944 1.00 92.19 64 ILE A N 1
ATOM 496 C CA . ILE A 1 64 ? 9.770 -17.437 21.276 1.00 92.19 64 ILE A CA 1
ATOM 497 C C . ILE A 1 64 ? 10.137 -18.171 22.564 1.00 92.19 64 ILE A C 1
ATOM 499 O O . ILE A 1 64 ? 9.282 -18.435 23.410 1.00 92.19 64 ILE A O 1
ATOM 503 N N . HIS A 1 65 ? 11.424 -18.455 22.737 1.00 87.31 65 HIS A N 1
ATOM 504 C CA . HIS A 1 65 ? 11.943 -19.077 23.950 1.00 87.31 65 HIS A CA 1
ATOM 505 C C . HIS A 1 65 ? 12.819 -18.097 24.725 1.00 87.31 65 HIS A C 1
ATOM 507 O O . HIS A 1 65 ? 13.613 -17.354 24.140 1.00 87.31 65 HIS A O 1
ATOM 513 N N . LYS A 1 66 ? 12.684 -18.097 26.050 1.00 82.94 66 LYS A N 1
ATOM 514 C CA . LYS A 1 66 ? 13.491 -17.269 26.946 1.00 82.94 66 LYS A CA 1
ATOM 515 C C . LYS A 1 66 ? 13.870 -18.058 28.188 1.00 82.94 66 LYS A C 1
ATOM 517 O O . LYS A 1 66 ? 13.003 -18.581 28.874 1.00 82.94 66 LYS A O 1
ATOM 522 N N . HIS A 1 67 ? 15.156 -18.051 28.514 1.00 77.12 67 HIS A N 1
ATOM 523 C CA . HIS A 1 67 ? 15.620 -18.502 29.817 1.00 77.12 67 HIS A CA 1
ATOM 524 C C . HIS A 1 67 ? 15.449 -17.371 30.840 1.00 77.12 67 HIS A C 1
ATOM 526 O O . HIS A 1 67 ? 15.932 -16.254 30.616 1.00 77.12 67 HIS A O 1
ATOM 532 N N . GLN A 1 68 ? 14.749 -17.638 31.940 1.00 73.31 68 GLN A N 1
ATOM 533 C CA . GLN A 1 68 ? 14.522 -16.679 33.022 1.00 73.31 68 GLN A CA 1
ATOM 534 C C . GLN A 1 68 ? 14.465 -17.418 34.361 1.00 73.31 68 GLN A C 1
ATOM 536 O O . GLN A 1 68 ? 13.729 -18.388 34.508 1.00 73.31 68 GLN A O 1
ATOM 541 N N . ASN A 1 69 ? 15.226 -16.945 35.353 1.00 70.94 69 ASN A N 1
ATOM 542 C CA . ASN A 1 69 ? 15.215 -17.469 36.727 1.00 70.94 69 ASN A CA 1
ATOM 543 C C . ASN A 1 69 ? 15.399 -19.000 36.832 1.00 70.94 69 ASN A C 1
ATOM 545 O O . ASN A 1 69 ? 14.834 -19.633 37.718 1.00 70.94 69 ASN A O 1
ATOM 549 N N . GLY A 1 70 ? 16.191 -19.598 35.933 1.00 71.81 70 GLY A N 1
ATOM 550 C CA . GLY A 1 70 ? 16.449 -21.042 35.911 1.00 71.81 70 GLY A CA 1
ATOM 551 C C . GLY A 1 70 ? 15.397 -21.880 35.176 1.00 71.81 70 GLY A C 1
ATOM 552 O O . GLY A 1 70 ? 15.543 -23.098 35.130 1.00 71.81 70 GLY A O 1
ATOM 553 N N . PHE A 1 71 ? 14.380 -21.254 34.579 1.00 75.88 71 PHE A N 1
ATOM 554 C CA . PHE A 1 71 ? 13.342 -21.915 33.788 1.00 75.88 71 PHE A CA 1
ATOM 555 C C . PHE A 1 71 ? 13.431 -21.523 32.311 1.00 75.88 71 PHE A C 1
ATOM 557 O O . PHE A 1 71 ? 13.719 -20.371 31.975 1.00 75.88 71 PHE A O 1
ATOM 564 N N . ASP A 1 72 ? 13.129 -22.480 31.434 1.00 82.75 72 ASP A N 1
ATOM 565 C CA . ASP A 1 72 ? 12.952 -22.238 30.004 1.00 82.75 72 ASP A CA 1
ATOM 566 C C . ASP A 1 72 ? 11.481 -21.946 29.715 1.00 82.75 72 ASP A C 1
ATOM 568 O O . ASP A 1 72 ? 10.619 -22.822 29.775 1.00 82.75 72 ASP A O 1
ATOM 572 N N . LEU A 1 73 ? 11.194 -20.685 29.410 1.00 88.12 73 LEU A N 1
ATOM 573 C CA . LEU A 1 73 ? 9.853 -20.212 29.112 1.00 88.12 73 LEU A CA 1
ATOM 574 C C . LEU A 1 73 ? 9.589 -20.318 27.614 1.00 88.12 73 LEU A C 1
ATOM 576 O O . LEU A 1 73 ? 10.347 -19.783 26.800 1.00 88.12 73 LEU A O 1
ATOM 580 N N . THR A 1 74 ? 8.478 -20.960 27.260 1.00 92.12 74 THR A N 1
ATOM 581 C CA . THR A 1 74 ? 7.920 -20.920 25.905 1.00 92.12 74 THR A CA 1
ATOM 582 C C . THR A 1 74 ? 6.828 -19.865 25.875 1.00 92.12 74 THR A C 1
ATOM 584 O O . THR A 1 74 ? 5.766 -20.032 26.471 1.00 92.12 74 THR A O 1
ATOM 587 N N . LEU A 1 75 ? 7.111 -18.752 25.209 1.00 95.06 75 LEU A N 1
ATOM 588 C CA . LEU A 1 75 ? 6.248 -17.585 25.203 1.00 95.06 75 LEU A CA 1
ATOM 589 C C . LEU A 1 75 ? 5.498 -17.489 23.877 1.00 95.06 75 LEU A C 1
ATOM 591 O O . LEU A 1 75 ? 6.111 -17.518 22.812 1.00 95.06 75 LEU A O 1
ATOM 595 N N . THR A 1 76 ? 4.180 -17.325 23.948 1.00 96.25 76 THR A N 1
ATOM 596 C CA . THR A 1 76 ? 3.297 -17.206 22.782 1.00 96.25 76 THR A CA 1
ATOM 597 C C . THR A 1 76 ? 2.816 -15.770 22.610 1.00 96.25 76 THR A C 1
ATOM 599 O O . THR A 1 76 ? 2.366 -15.136 23.571 1.00 96.25 76 THR A O 1
ATOM 602 N N . LEU A 1 77 ? 2.882 -15.267 21.379 1.00 95.81 77 LEU A N 1
ATOM 603 C CA . LEU A 1 77 ? 2.393 -13.946 21.000 1.00 95.81 77 LEU A CA 1
ATOM 604 C C . LEU A 1 77 ? 0.874 -13.856 21.190 1.00 95.81 77 LEU A C 1
ATOM 606 O O . LEU A 1 77 ? 0.118 -14.644 20.617 1.00 95.81 77 LEU A O 1
ATOM 610 N N . THR A 1 78 ? 0.425 -12.857 21.941 1.00 92.75 78 THR A N 1
ATOM 611 C CA . THR A 1 78 ? -0.980 -12.608 22.284 1.00 92.75 78 THR A CA 1
ATOM 612 C C . THR A 1 78 ? -1.327 -11.146 21.985 1.00 92.75 78 THR A C 1
ATOM 614 O O . THR A 1 78 ? -0.574 -10.247 22.354 1.00 92.75 78 THR A O 1
ATOM 617 N N . ASP A 1 79 ? -2.443 -10.900 21.293 1.00 89.31 79 ASP A N 1
ATOM 618 C CA . ASP A 1 79 ? -2.783 -9.565 20.761 1.00 89.31 79 ASP A CA 1
ATOM 619 C C . ASP A 1 79 ? -3.184 -8.565 21.853 1.00 89.31 79 ASP A C 1
ATOM 621 O O . ASP A 1 79 ? -2.830 -7.394 21.751 1.00 89.31 79 ASP A O 1
ATOM 625 N N . SER A 1 80 ? -3.874 -9.041 22.889 1.00 86.62 80 SER A N 1
ATOM 626 C CA . SER A 1 80 ? -4.209 -8.316 24.117 1.00 86.62 80 SER A CA 1
ATOM 627 C C . SER A 1 80 ? -4.475 -9.321 25.242 1.00 86.62 80 SER A C 1
ATOM 629 O O . SER A 1 80 ? -4.832 -10.476 24.986 1.00 86.62 80 SER A O 1
ATOM 631 N N . PHE A 1 81 ? -4.264 -8.918 26.495 1.00 82.25 81 PHE A N 1
ATOM 632 C CA . PHE A 1 81 ? -4.512 -9.787 27.648 1.00 82.25 81 PHE A CA 1
ATOM 633 C C . PHE A 1 81 ? -4.712 -8.976 28.928 1.00 82.25 81 PHE A C 1
ATOM 635 O O . PHE A 1 81 ? -3.860 -8.155 29.274 1.00 82.25 81 PHE A O 1
ATOM 642 N N . VAL A 1 82 ? -5.776 -9.273 29.672 1.00 82.38 82 VAL A N 1
ATOM 643 C CA . VAL A 1 82 ? -6.031 -8.734 31.015 1.00 82.38 82 VAL A CA 1
ATOM 644 C C . VAL A 1 82 ? -5.982 -9.890 32.015 1.00 82.38 82 VAL A C 1
ATOM 646 O O . VAL A 1 82 ? -6.719 -10.864 31.840 1.00 82.38 82 VAL A O 1
ATOM 649 N N . PRO A 1 83 ? -5.091 -9.856 33.023 1.00 71.75 83 PRO A N 1
ATOM 650 C CA . PRO A 1 83 ? -5.115 -10.829 34.106 1.00 71.75 83 PRO A CA 1
ATOM 651 C C . PRO A 1 83 ? -6.345 -10.582 34.997 1.00 71.75 83 PRO A C 1
ATOM 653 O O . PRO A 1 83 ? -6.372 -9.636 35.773 1.00 71.75 83 PRO A O 1
ATOM 656 N N . GLY A 1 84 ? -7.370 -11.431 34.885 1.00 76.19 84 GLY A N 1
ATOM 657 C CA . GLY A 1 84 ? -8.626 -11.259 35.629 1.00 76.19 84 GLY A CA 1
ATOM 658 C C . GLY A 1 84 ? -9.541 -10.197 35.009 1.00 76.19 84 GLY A C 1
ATOM 659 O O . GLY A 1 84 ? -9.558 -10.043 33.789 1.00 76.19 84 GLY A O 1
ATOM 660 N N . ASP A 1 85 ? -10.290 -9.480 35.853 1.00 74.50 85 ASP A N 1
ATOM 661 C CA . ASP A 1 85 ? -11.330 -8.529 35.421 1.00 74.50 85 ASP A CA 1
ATOM 662 C C . ASP A 1 85 ? -10.920 -7.052 35.587 1.00 74.50 85 ASP A C 1
ATOM 664 O O . ASP A 1 85 ? -11.703 -6.155 35.275 1.00 74.50 85 ASP A O 1
ATOM 668 N N . ASN A 1 86 ? -9.707 -6.781 36.085 1.00 73.69 86 ASN A N 1
ATOM 669 C CA . ASN A 1 86 ? -9.226 -5.427 36.347 1.00 73.69 86 ASN A CA 1
ATOM 670 C C . ASN A 1 86 ? -8.149 -4.999 35.328 1.00 73.69 86 ASN A C 1
ATOM 672 O O . ASN A 1 86 ? -7.044 -5.549 35.335 1.00 73.69 86 ASN A O 1
ATOM 676 N N . PRO A 1 87 ? -8.419 -3.992 34.477 1.00 69.88 87 PRO A N 1
ATOM 677 C CA . PRO A 1 87 ? -7.433 -3.437 33.549 1.00 69.88 87 PRO A CA 1
ATOM 678 C C . PRO A 1 87 ? -6.162 -2.911 34.234 1.00 69.88 87 PRO A C 1
ATOM 680 O O . PRO A 1 87 ? -5.090 -2.953 33.628 1.00 69.88 87 PRO A O 1
ATOM 683 N N . ASP A 1 88 ? -6.255 -2.478 35.496 1.00 77.50 88 ASP A N 1
ATOM 684 C CA . ASP A 1 88 ? -5.116 -1.950 36.257 1.00 77.50 88 ASP A CA 1
ATOM 685 C C . ASP A 1 88 ? -4.111 -3.036 36.689 1.00 77.50 88 ASP A C 1
ATOM 687 O O . ASP A 1 88 ? -2.972 -2.729 37.041 1.00 77.50 88 ASP A O 1
ATOM 691 N N . ASP A 1 89 ? -4.483 -4.315 36.581 1.00 79.06 89 ASP A N 1
ATOM 692 C CA . ASP A 1 89 ? -3.622 -5.455 36.926 1.00 79.06 89 ASP A CA 1
ATOM 693 C C . ASP A 1 89 ? -2.751 -5.915 35.737 1.00 79.06 89 ASP A C 1
ATOM 695 O O . ASP A 1 89 ? -2.132 -6.984 35.751 1.00 79.06 89 ASP A O 1
ATOM 699 N N . CYS A 1 90 ? -2.663 -5.107 34.680 1.00 81.19 90 CYS A N 1
ATOM 700 C CA . CYS A 1 90 ? -1.832 -5.383 33.516 1.00 81.19 90 CYS A CA 1
ATOM 701 C C . CYS A 1 90 ? -0.383 -4.922 33.738 1.00 81.19 90 CYS A C 1
ATOM 703 O O . CYS A 1 90 ? -0.049 -3.765 33.494 1.00 81.19 90 CYS A O 1
ATOM 705 N N . TRP A 1 91 ? 0.499 -5.853 34.113 1.00 80.50 91 TRP A N 1
ATOM 706 C CA . TRP A 1 91 ? 1.931 -5.591 34.339 1.00 80.50 91 TRP A CA 1
ATOM 707 C C . TRP A 1 91 ? 2.832 -6.408 33.400 1.00 80.50 91 TRP A C 1
ATOM 709 O O . TRP A 1 91 ? 2.399 -7.400 32.801 1.00 80.50 91 TRP A O 1
ATOM 719 N N . CYS A 1 92 ? 4.075 -5.953 33.229 1.00 83.19 92 CYS A N 1
ATOM 720 C CA . CYS A 1 92 ? 5.151 -6.667 32.539 1.00 83.19 92 CYS A CA 1
ATOM 721 C C . CYS A 1 92 ? 6.123 -7.281 33.558 1.00 83.19 92 CYS A C 1
ATOM 723 O O . CYS A 1 92 ? 6.713 -6.552 34.346 1.00 83.19 92 CYS A O 1
ATOM 725 N N . ASP A 1 93 ? 6.387 -8.586 33.485 1.00 83.56 93 ASP A N 1
ATOM 726 C CA . ASP A 1 93 ? 7.251 -9.305 34.440 1.00 83.56 93 ASP A CA 1
ATOM 727 C C . ASP A 1 93 ? 8.756 -9.021 34.267 1.00 83.56 93 ASP A C 1
ATOM 729 O O . ASP A 1 93 ? 9.575 -9.504 35.048 1.00 83.56 93 ASP A O 1
ATOM 733 N N . ILE A 1 94 ? 9.157 -8.290 33.217 1.00 83.06 94 ILE A N 1
ATOM 734 C CA . ILE A 1 94 ? 10.569 -7.942 32.974 1.00 83.06 94 ILE A CA 1
ATOM 735 C C . ILE A 1 94 ? 10.907 -6.557 33.519 1.00 83.06 94 ILE A C 1
ATOM 737 O O . ILE A 1 94 ? 11.913 -6.412 34.208 1.00 83.06 94 ILE A O 1
ATOM 741 N N . CYS A 1 95 ? 10.125 -5.540 33.155 1.00 82.31 95 CYS A N 1
ATOM 742 C CA . CYS A 1 95 ? 10.374 -4.163 33.586 1.00 82.31 95 CYS A CA 1
ATOM 743 C C . CYS A 1 95 ? 9.568 -3.760 34.824 1.00 82.31 95 CYS A C 1
ATOM 745 O O . CYS A 1 95 ? 9.834 -2.696 35.367 1.00 82.31 95 CYS A O 1
ATOM 747 N N . GLU A 1 96 ? 8.611 -4.586 35.259 1.00 83.62 96 GLU A N 1
ATOM 748 C CA . GLU A 1 96 ? 7.699 -4.299 36.376 1.00 83.62 96 GLU A CA 1
ATOM 749 C C . GLU A 1 96 ? 6.870 -3.015 36.175 1.00 83.62 96 GLU A C 1
ATOM 751 O O . GLU A 1 96 ? 6.386 -2.411 37.128 1.00 83.62 96 GLU A O 1
ATOM 756 N N . GLU A 1 97 ? 6.672 -2.596 34.922 1.00 80.38 97 GLU A N 1
ATOM 757 C CA . GLU A 1 97 ? 5.852 -1.434 34.574 1.00 80.38 97 GLU A CA 1
ATOM 758 C C . GLU A 1 97 ? 4.429 -1.848 34.188 1.00 80.38 97 GLU A C 1
ATOM 760 O O . GLU A 1 97 ? 4.199 -2.913 33.595 1.00 80.38 97 GLU A O 1
ATOM 765 N N . GLN A 1 98 ? 3.472 -0.974 34.510 1.00 81.19 98 GLN A N 1
ATOM 766 C CA . GLN A 1 98 ? 2.087 -1.115 34.084 1.00 81.19 98 GLN A CA 1
ATOM 767 C C . GLN A 1 98 ? 2.020 -0.933 32.566 1.00 81.19 98 GLN A C 1
ATOM 769 O O . GLN A 1 98 ? 2.602 -0.000 32.008 1.00 81.19 98 GLN A O 1
ATOM 774 N N . ARG A 1 99 ? 1.313 -1.833 31.892 1.00 84.69 99 ARG A N 1
ATOM 775 C CA . ARG A 1 99 ? 1.149 -1.829 30.435 1.00 84.69 99 ARG A CA 1
ATOM 776 C C . ARG A 1 99 ? -0.288 -1.503 30.057 1.00 84.69 99 ARG A C 1
ATOM 778 O O . ARG A 1 99 ? -1.218 -1.749 30.819 1.00 84.69 99 ARG A O 1
ATOM 785 N N . ASP A 1 100 ? -0.459 -1.037 28.829 1.00 80.25 100 ASP A N 1
ATOM 786 C CA . ASP A 1 100 ? -1.774 -0.913 28.209 1.00 80.25 100 ASP A CA 1
ATOM 787 C C . ASP A 1 100 ? -2.398 -2.323 28.015 1.00 80.25 100 ASP A C 1
ATOM 789 O O . ASP A 1 100 ? -1.748 -3.211 27.441 1.00 80.25 100 ASP A O 1
ATOM 793 N N . PRO A 1 101 ? -3.634 -2.571 28.495 1.00 83.00 101 PRO A N 1
ATOM 794 C CA . PRO A 1 101 ? -4.383 -3.808 28.259 1.00 83.00 101 PRO A CA 1
ATOM 795 C C . PRO A 1 101 ? -4.491 -4.224 26.786 1.00 83.00 101 PRO A C 1
ATOM 797 O O . PRO A 1 101 ? -4.487 -5.422 26.481 1.00 83.00 101 PRO A O 1
ATOM 800 N N . GLU A 1 102 ? -4.564 -3.252 25.872 1.00 84.19 102 GLU A N 1
ATOM 801 C CA . GLU A 1 102 ? -4.677 -3.468 24.426 1.00 84.19 102 GLU A CA 1
ATOM 802 C C . GLU A 1 102 ? -3.316 -3.686 23.744 1.00 84.19 102 GLU A C 1
ATOM 804 O O . GLU A 1 102 ? -3.238 -3.957 22.536 1.00 84.19 102 GLU A O 1
ATOM 809 N N . GLN A 1 103 ? -2.210 -3.547 24.479 1.00 84.56 103 GLN A N 1
ATOM 810 C CA . GLN A 1 103 ? -0.876 -3.813 23.960 1.00 84.56 103 GLN A CA 1
ATOM 811 C C . GLN A 1 103 ? -0.668 -5.315 23.754 1.00 84.56 103 GLN A C 1
ATOM 813 O O . GLN A 1 103 ? -0.943 -6.139 24.626 1.00 84.56 103 GLN A O 1
ATOM 818 N N . CYS A 1 104 ? -0.113 -5.671 22.597 1.00 90.56 104 CYS A N 1
ATOM 819 C CA . CYS A 1 104 ? 0.288 -7.041 22.319 1.00 90.56 104 CYS A CA 1
ATOM 820 C C . CYS A 1 104 ? 1.511 -7.442 23.153 1.00 90.56 104 CYS A C 1
ATOM 822 O O . CYS A 1 104 ? 2.474 -6.681 23.297 1.00 90.56 104 CYS A O 1
ATOM 824 N N . ILE A 1 105 ? 1.473 -8.666 23.670 1.00 93.50 105 ILE A N 1
ATOM 825 C CA . ILE A 1 105 ? 2.440 -9.222 24.618 1.00 93.50 105 ILE A CA 1
ATOM 826 C C . ILE A 1 105 ? 2.878 -10.622 24.188 1.00 93.50 105 ILE A C 1
ATOM 828 O O . ILE A 1 105 ? 2.272 -11.258 23.327 1.00 93.50 105 ILE A O 1
ATOM 832 N N . TYR A 1 106 ? 3.893 -11.142 24.858 1.00 94.75 106 TYR A N 1
ATOM 833 C CA . TYR A 1 106 ? 4.222 -12.561 24.862 1.00 94.75 106 TYR A CA 1
ATOM 834 C C . TYR A 1 106 ? 3.942 -13.137 26.240 1.00 94.75 106 TYR A C 1
ATOM 836 O O . TYR A 1 106 ? 4.308 -12.526 27.247 1.00 94.75 106 TYR A O 1
ATOM 844 N N . ARG A 1 107 ? 3.319 -14.318 26.285 1.00 93.88 107 ARG A N 1
ATOM 845 C CA . ARG A 1 107 ? 2.992 -14.970 27.555 1.00 93.88 107 ARG A CA 1
ATOM 846 C C . ARG A 1 107 ? 3.284 -16.465 27.591 1.00 93.88 107 ARG A C 1
ATOM 848 O O . ARG A 1 107 ? 3.156 -17.142 26.574 1.00 93.88 107 ARG A O 1
ATOM 855 N N . SER A 1 108 ? 3.602 -16.966 28.777 1.00 90.81 108 SER A N 1
ATOM 856 C CA . SER A 1 108 ? 3.595 -18.385 29.142 1.00 90.81 108 SER A CA 1
ATOM 857 C C . SER A 1 108 ? 2.479 -18.635 30.153 1.00 90.81 108 SER A C 1
ATOM 859 O O . SER A 1 108 ? 2.151 -17.761 30.956 1.00 90.81 108 SER A O 1
ATOM 861 N N . THR A 1 109 ? 1.883 -19.824 30.106 1.00 87.44 109 THR A N 1
ATOM 862 C CA . THR A 1 109 ? 0.901 -20.275 31.101 1.00 87.44 109 THR A CA 1
ATOM 863 C C . THR A 1 109 ? 1.535 -21.066 32.240 1.00 87.44 109 THR A C 1
ATOM 865 O O . THR A 1 109 ? 0.959 -21.100 33.321 1.00 87.44 109 THR A O 1
ATOM 868 N N . ASP A 1 110 ? 2.691 -21.698 32.010 1.00 82.06 110 ASP A N 1
ATOM 869 C CA . ASP A 1 110 ? 3.369 -22.536 33.001 1.00 82.06 110 ASP A CA 1
ATOM 870 C C . ASP A 1 110 ? 4.909 -22.479 32.841 1.00 82.06 110 ASP A C 1
ATOM 872 O O . ASP A 1 110 ? 5.440 -23.021 31.868 1.00 82.06 110 ASP A O 1
ATOM 876 N N . PRO A 1 111 ? 5.631 -21.792 33.749 1.00 85.19 111 PRO A N 1
ATOM 877 C CA . PRO A 1 111 ? 5.078 -20.899 34.767 1.00 85.19 111 PRO A CA 1
ATOM 878 C C . PRO A 1 111 ? 4.413 -19.666 34.115 1.00 85.19 111 PRO A C 1
ATOM 880 O O . PRO A 1 111 ? 4.780 -19.296 32.989 1.00 85.19 111 PRO A O 1
ATOM 883 N N . PRO A 1 112 ? 3.439 -19.025 34.791 1.00 86.88 112 PRO A N 1
ATOM 884 C CA . PRO A 1 112 ? 2.860 -17.767 34.336 1.00 86.88 112 PRO A CA 1
ATOM 885 C C . PRO A 1 112 ? 3.946 -16.712 34.142 1.00 86.88 112 PRO A C 1
ATOM 887 O O . PRO A 1 112 ? 4.749 -16.466 35.040 1.00 86.88 112 PRO A O 1
ATOM 890 N N . PHE A 1 113 ? 3.981 -16.126 32.951 1.00 86.94 113 PHE A N 1
ATOM 891 C CA . PHE A 1 113 ? 4.917 -15.060 32.610 1.00 86.94 113 PHE A CA 1
ATOM 892 C C . PHE A 1 113 ? 4.331 -14.205 31.493 1.00 86.94 113 PHE A C 1
ATOM 894 O O . PHE A 1 113 ? 3.801 -14.754 30.529 1.00 86.94 113 PHE A O 1
ATOM 901 N N . ILE A 1 114 ? 4.438 -12.887 31.588 1.00 89.81 114 ILE A N 1
ATOM 902 C CA . ILE A 1 114 ? 3.902 -11.893 30.662 1.00 89.81 114 ILE A CA 1
ATOM 903 C C . ILE A 1 114 ? 4.962 -10.821 30.446 1.00 89.81 114 ILE A C 1
ATOM 905 O O . ILE A 1 114 ? 5.428 -10.188 31.386 1.00 89.81 114 ILE A O 1
ATOM 909 N N . ALA A 1 115 ? 5.314 -10.556 29.192 1.00 88.44 115 ALA A N 1
ATOM 910 C CA . ALA A 1 115 ? 6.225 -9.467 28.876 1.00 88.44 115 ALA A CA 1
ATOM 911 C C . ALA A 1 115 ? 5.851 -8.743 27.584 1.00 88.44 115 ALA A C 1
ATOM 913 O O . ALA A 1 115 ? 5.286 -9.322 26.651 1.00 88.44 115 ALA A O 1
ATOM 914 N N . THR A 1 116 ? 6.181 -7.453 27.542 1.00 88.56 116 THR A N 1
ATOM 915 C CA . THR A 1 116 ? 5.987 -6.609 26.362 1.00 88.56 116 THR A CA 1
ATOM 916 C C . THR A 1 116 ? 6.981 -6.967 25.261 1.00 88.56 116 THR A C 1
ATOM 918 O O . THR A 1 116 ? 8.058 -7.517 25.507 1.00 88.56 116 THR A O 1
ATOM 921 N N . ILE A 1 117 ? 6.621 -6.625 24.023 1.00 90.25 117 ILE A N 1
ATOM 922 C CA . ILE A 1 117 ? 7.484 -6.811 22.848 1.00 90.25 117 ILE A CA 1
ATOM 923 C C . ILE A 1 117 ? 8.840 -6.126 23.037 1.00 90.25 117 ILE A C 1
ATOM 925 O O . ILE A 1 117 ? 9.864 -6.725 22.719 1.00 90.25 117 ILE A O 1
ATOM 929 N N . ASP A 1 118 ? 8.861 -4.916 23.597 1.00 85.19 118 ASP A N 1
ATOM 930 C CA . ASP A 1 118 ? 10.097 -4.151 23.782 1.00 85.19 118 ASP A CA 1
ATOM 931 C C . ASP A 1 118 ? 11.066 -4.858 24.740 1.00 85.19 118 ASP A C 1
ATOM 933 O O . ASP A 1 118 ? 12.255 -4.985 24.444 1.00 85.19 118 ASP A O 1
ATOM 937 N N . CYS A 1 119 ? 10.554 -5.420 25.840 1.00 84.00 119 CYS A N 1
ATOM 938 C CA . CYS A 1 119 ? 11.361 -6.184 26.796 1.00 84.00 119 CYS A CA 1
ATOM 939 C C . CYS A 1 119 ? 11.886 -7.513 26.224 1.00 84.00 119 CYS A C 1
ATOM 941 O O . CYS A 1 119 ? 12.869 -8.064 26.723 1.00 84.00 119 CYS A O 1
ATOM 943 N N . LEU A 1 120 ? 11.238 -8.032 25.180 1.00 90.56 120 LEU A N 1
ATOM 944 C CA . LEU A 1 120 ? 11.586 -9.285 24.507 1.00 90.56 120 LEU A CA 1
ATOM 945 C C . LEU A 1 120 ? 12.240 -9.075 23.143 1.00 90.56 120 LEU A C 1
ATOM 947 O O . LEU A 1 120 ? 12.468 -10.039 22.405 1.00 90.56 120 LEU A O 1
ATOM 951 N N . TRP A 1 121 ? 12.588 -7.832 22.810 1.00 87.19 121 TRP A N 1
ATOM 952 C CA . TRP A 1 121 ? 13.193 -7.506 21.529 1.00 87.19 121 TRP A CA 1
ATOM 953 C C . TRP A 1 121 ? 14.428 -8.358 21.198 1.00 87.19 121 TRP A C 1
ATOM 955 O O . TRP A 1 121 ? 14.519 -8.803 20.056 1.00 87.19 121 TRP A O 1
ATOM 965 N N . PRO A 1 122 ? 15.344 -8.686 22.135 1.00 81.75 122 PRO A N 1
ATOM 966 C CA . PRO A 1 122 ? 16.480 -9.556 21.828 1.00 81.75 122 PRO A CA 1
ATOM 967 C C . PRO A 1 122 ? 16.074 -10.949 21.322 1.00 81.75 122 PRO A C 1
ATOM 969 O O . PR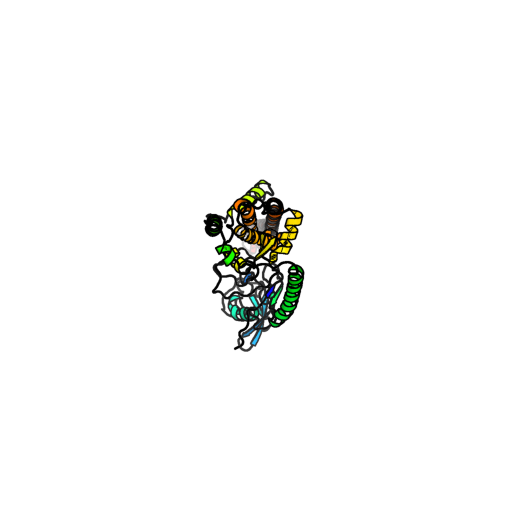O A 1 122 ? 16.657 -11.445 20.359 1.00 81.75 122 PRO A O 1
ATOM 972 N N . GLN A 1 123 ? 15.068 -11.575 21.940 1.00 88.06 123 GLN A N 1
ATOM 973 C CA . GLN A 1 123 ? 14.575 -12.903 21.557 1.00 88.06 123 GLN A CA 1
ATOM 974 C C . GLN A 1 123 ? 13.810 -12.846 20.233 1.00 88.06 123 GLN A C 1
ATOM 976 O O . GLN A 1 123 ? 14.011 -13.690 19.359 1.00 88.06 123 GLN A O 1
ATOM 981 N N . ILE A 1 124 ? 12.972 -11.822 20.066 1.00 91.25 124 ILE A N 1
ATOM 982 C CA . ILE A 1 124 ? 12.209 -11.585 18.837 1.00 91.25 124 ILE A CA 1
ATOM 983 C C . ILE A 1 124 ? 13.164 -11.345 17.669 1.00 91.25 124 ILE A C 1
ATOM 985 O O . ILE A 1 124 ? 13.036 -11.975 16.621 1.00 91.25 124 ILE A O 1
ATOM 989 N N . LYS A 1 125 ? 14.156 -10.474 17.858 1.00 88.31 125 LYS A N 1
ATOM 990 C CA . LYS A 1 125 ? 15.171 -10.166 16.856 1.00 88.31 125 LYS A CA 1
ATOM 991 C C . LYS A 1 125 ? 15.952 -11.416 16.461 1.00 88.31 125 LYS A C 1
ATOM 993 O O . LYS A 1 125 ? 16.069 -11.677 15.272 1.00 88.31 125 LYS A O 1
ATOM 998 N N . LEU A 1 126 ? 16.399 -12.226 17.424 1.00 85.25 126 LEU A N 1
ATOM 999 C CA . LEU A 1 126 ? 17.103 -13.482 17.141 1.00 85.25 126 LEU A CA 1
ATOM 1000 C C . LEU A 1 126 ? 16.265 -14.443 16.280 1.00 85.25 126 LEU A C 1
ATOM 1002 O O . LEU A 1 126 ? 16.785 -15.048 15.341 1.00 85.25 126 LEU A O 1
ATOM 1006 N N . ALA A 1 127 ? 14.969 -14.567 16.581 1.00 89.38 127 ALA A N 1
ATOM 1007 C CA . ALA A 1 127 ? 14.043 -15.379 15.798 1.00 89.38 127 ALA A CA 1
ATOM 1008 C C . ALA A 1 127 ? 13.871 -14.825 14.372 1.00 89.38 127 ALA A C 1
ATOM 1010 O O . ALA A 1 127 ? 13.982 -15.570 13.399 1.00 89.38 127 ALA A O 1
ATOM 1011 N N . LEU A 1 128 ? 13.669 -13.511 14.241 1.00 90.06 128 LEU A N 1
ATOM 1012 C CA . LEU A 1 128 ? 13.507 -12.834 12.953 1.00 90.06 128 LEU A CA 1
ATOM 1013 C C . LEU A 1 128 ? 14.778 -12.857 12.104 1.00 90.06 128 LEU A C 1
ATOM 1015 O O . LEU A 1 128 ? 14.672 -12.924 10.886 1.00 90.06 128 LEU A O 1
ATOM 1019 N N . GLU A 1 129 ? 15.961 -12.838 12.717 1.00 85.12 129 GLU A N 1
ATOM 1020 C CA . GLU A 1 129 ? 17.272 -12.985 12.066 1.00 85.12 129 GLU A CA 1
ATOM 1021 C C . GLU A 1 129 ? 17.569 -14.433 11.643 1.00 85.12 129 GLU A C 1
ATOM 1023 O O . GLU A 1 129 ? 18.610 -14.704 11.047 1.00 85.12 129 GLU A O 1
ATOM 1028 N N . GLY A 1 130 ? 16.649 -15.372 11.893 1.00 81.19 130 GLY A N 1
ATOM 1029 C CA . GLY A 1 130 ? 16.804 -16.774 11.508 1.00 81.19 130 GLY A CA 1
ATOM 1030 C C . GLY A 1 130 ? 17.808 -17.539 12.369 1.00 81.19 130 GLY A C 1
ATOM 1031 O O . GLY A 1 130 ? 18.155 -18.670 12.034 1.00 81.19 130 GLY A O 1
ATOM 1032 N N . GLY A 1 131 ? 18.246 -16.973 13.502 1.00 77.44 131 GLY A N 1
ATOM 1033 C CA . GLY A 1 131 ? 19.151 -17.635 14.449 1.00 77.44 131 GLY A CA 1
ATOM 1034 C C . GLY A 1 131 ? 18.559 -18.898 15.086 1.00 77.44 131 GLY A C 1
ATOM 1035 O O . GLY A 1 131 ? 19.300 -19.704 15.642 1.00 77.44 131 GLY A O 1
ATOM 1036 N N . LEU A 1 132 ? 17.240 -19.083 14.972 1.00 79.69 132 LEU A N 1
ATOM 1037 C CA . LEU A 1 132 ? 16.492 -20.247 15.457 1.00 79.69 132 LEU A CA 1
ATOM 1038 C C . LEU A 1 132 ? 16.008 -21.175 14.324 1.00 79.69 132 LEU A C 1
ATOM 1040 O O . LEU A 1 132 ? 15.256 -22.110 14.580 1.00 79.69 132 LEU A O 1
ATOM 1044 N N . GLY A 1 133 ? 16.433 -20.940 13.077 1.00 82.69 133 GLY A N 1
ATOM 1045 C CA . GLY A 1 133 ? 15.972 -21.698 11.913 1.00 82.69 133 GLY A CA 1
ATOM 1046 C C . GLY A 1 133 ? 14.623 -21.211 11.380 1.00 82.69 133 GLY A C 1
ATOM 1047 O O . GLY A 1 133 ? 14.390 -20.006 11.272 1.00 82.69 133 GLY A O 1
ATOM 1048 N N . GLU A 1 134 ? 13.758 -22.147 10.983 1.00 87.12 134 GLU A N 1
ATOM 1049 C CA . GLU A 1 134 ? 12.419 -21.818 10.492 1.00 87.12 134 GLU A CA 1
ATOM 1050 C C . GLU A 1 134 ? 11.487 -21.463 11.653 1.00 87.12 134 GLU A C 1
ATOM 1052 O O . GLU A 1 134 ? 11.262 -22.277 12.545 1.00 87.12 134 GLU A O 1
ATOM 1057 N N . VAL A 1 135 ? 10.920 -20.258 11.621 1.00 91.62 135 VAL A N 1
ATOM 1058 C CA . VAL A 1 135 ? 10.042 -19.743 12.681 1.00 91.62 135 VAL A CA 1
ATOM 1059 C C . VAL A 1 135 ? 8.739 -19.250 12.067 1.00 91.62 135 VAL A C 1
ATOM 1061 O O . VAL A 1 135 ? 8.760 -18.483 11.102 1.00 91.62 135 VAL A O 1
ATOM 1064 N N . GLU A 1 136 ? 7.605 -19.677 12.622 1.00 95.44 136 GLU A N 1
ATOM 1065 C CA . GLU A 1 136 ? 6.286 -19.170 12.237 1.00 95.44 136 GLU A CA 1
ATOM 1066 C C . GLU A 1 136 ? 6.069 -17.756 12.767 1.00 95.44 136 GLU A C 1
ATOM 1068 O O . GLU A 1 136 ? 6.373 -17.448 13.922 1.00 95.44 136 GLU A O 1
ATOM 1073 N N . LEU A 1 137 ? 5.514 -16.899 11.919 1.00 95.38 137 LEU A N 1
ATOM 1074 C CA . LEU A 1 137 ? 5.235 -15.507 12.220 1.00 95.38 137 LEU A CA 1
ATOM 1075 C C . LEU A 1 137 ? 3.761 -15.181 11.954 1.00 95.38 137 LEU A C 1
ATOM 1077 O O . LEU A 1 137 ? 3.110 -15.815 11.123 1.00 95.38 137 LEU A O 1
ATOM 1081 N N . ARG A 1 138 ? 3.249 -14.126 12.590 1.00 94.56 138 ARG A N 1
ATOM 1082 C CA . ARG A 1 138 ? 1.951 -13.531 12.251 1.00 94.56 138 ARG A CA 1
ATOM 1083 C C . ARG A 1 138 ? 1.897 -12.040 12.564 1.00 94.56 138 ARG A C 1
ATOM 1085 O O . ARG A 1 138 ? 2.620 -11.565 13.437 1.00 94.56 138 ARG A O 1
ATOM 1092 N N . THR A 1 139 ? 1.020 -11.296 11.895 1.00 90.31 139 THR A N 1
ATOM 1093 C CA . THR A 1 139 ? 0.706 -9.915 12.312 1.00 90.31 139 THR A CA 1
ATOM 1094 C C . THR A 1 139 ? -0.213 -9.889 13.538 1.00 90.31 139 THR A C 1
ATOM 1096 O O . THR A 1 139 ? -0.879 -10.877 13.860 1.00 90.31 139 THR A O 1
ATOM 1099 N N . VAL A 1 140 ? -0.260 -8.746 14.225 1.00 85.31 140 VAL A N 1
ATOM 1100 C CA . VAL A 1 140 ? -1.144 -8.487 15.377 1.00 85.31 140 VAL A CA 1
ATOM 1101 C C . VAL A 1 140 ? -2.281 -7.520 15.005 1.00 85.31 140 VAL A C 1
ATOM 1103 O O . VAL A 1 140 ? -2.182 -6.774 14.027 1.00 85.31 140 VAL A O 1
ATOM 1106 N N . ARG A 1 141 ? -3.372 -7.524 15.784 1.00 66.94 141 ARG A N 1
ATOM 1107 C CA . ARG A 1 141 ? -4.484 -6.544 15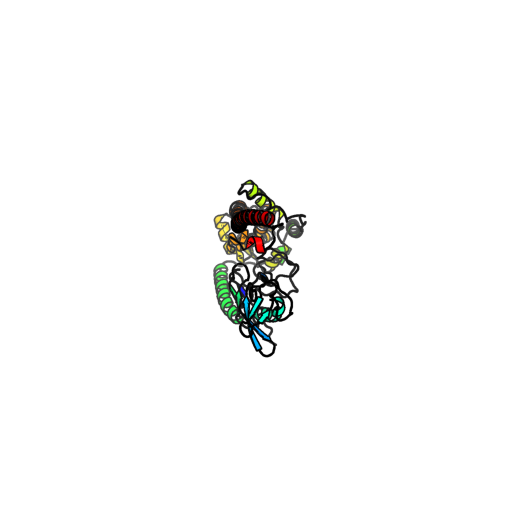.799 1.00 66.94 141 ARG A CA 1
ATOM 1108 C C . ARG A 1 141 ? -5.452 -6.506 14.608 1.00 66.94 141 ARG A C 1
ATOM 1110 O O . ARG A 1 141 ? -6.615 -6.201 14.833 1.00 66.94 141 ARG A O 1
ATOM 1117 N N . ARG A 1 142 ? -5.038 -6.751 13.354 1.00 58.88 142 ARG A N 1
ATOM 1118 C CA . ARG A 1 142 ? -5.916 -6.476 12.182 1.00 58.88 142 ARG A CA 1
ATOM 1119 C C . ARG A 1 142 ? -6.325 -7.671 11.326 1.00 58.88 142 ARG A C 1
ATOM 1121 O O . ARG A 1 142 ? -7.407 -7.624 10.750 1.00 58.88 142 ARG A O 1
ATOM 1128 N N . SER A 1 143 ? -5.508 -8.720 11.195 1.00 66.81 143 SER A N 1
ATOM 1129 C CA . SER A 1 143 ? -5.853 -9.871 10.325 1.00 66.81 143 SER A CA 1
ATOM 1130 C C . SER A 1 143 ? -5.034 -11.153 10.572 1.00 66.81 143 SER A C 1
ATOM 1132 O O . SER A 1 143 ? -5.121 -12.063 9.756 1.00 66.81 143 SER A O 1
ATOM 1134 N N . GLN A 1 144 ? -4.213 -11.218 11.635 1.00 83.69 144 GLN A N 1
ATOM 1135 C CA . GLN A 1 144 ? -3.328 -12.356 11.969 1.00 83.69 144 GLN A CA 1
ATOM 1136 C C . GLN A 1 144 ? -2.670 -13.024 10.751 1.00 83.69 144 GLN A C 1
ATOM 1138 O O . GLN A 1 144 ? -2.706 -14.239 10.572 1.00 83.69 144 GLN A O 1
ATOM 1143 N N . ILE A 1 145 ? -2.090 -12.207 9.875 1.00 88.50 145 ILE A N 1
ATOM 1144 C CA . ILE A 1 145 ? -1.624 -12.663 8.567 1.00 88.50 145 ILE A CA 1
ATOM 1145 C C . ILE A 1 145 ? -0.375 -13.508 8.764 1.00 88.50 145 ILE A C 1
ATOM 1147 O O . ILE A 1 145 ? 0.577 -13.006 9.370 1.00 88.50 145 ILE A O 1
ATOM 1151 N N . PRO A 1 146 ? -0.348 -14.743 8.240 1.00 93.31 146 PRO A N 1
ATOM 1152 C CA . PRO A 1 146 ? 0.757 -15.650 8.474 1.00 93.31 146 PRO A CA 1
ATOM 1153 C C . PRO A 1 146 ? 2.005 -15.232 7.695 1.00 93.31 146 PRO A C 1
ATOM 1155 O O . PRO A 1 146 ? 1.945 -14.747 6.558 1.00 93.31 146 PRO A O 1
ATOM 1158 N N . GLY A 1 147 ? 3.153 -15.483 8.310 1.00 93.06 147 GLY A N 1
ATOM 1159 C CA . GLY A 1 147 ? 4.466 -15.415 7.694 1.00 93.06 147 GLY A CA 1
ATOM 1160 C C . GLY A 1 147 ? 5.385 -16.495 8.252 1.00 93.06 147 GLY A C 1
ATOM 1161 O O . GLY A 1 147 ? 5.034 -17.220 9.182 1.00 93.06 147 GLY A O 1
ATOM 1162 N N . LYS A 1 148 ? 6.573 -16.620 7.675 1.00 93.81 148 LYS A N 1
ATOM 1163 C CA . LYS A 1 148 ? 7.559 -17.614 8.078 1.00 93.81 148 LYS A CA 1
ATOM 1164 C C . LYS A 1 148 ? 8.967 -17.111 7.797 1.00 93.81 148 LYS A C 1
ATOM 1166 O O . LYS A 1 148 ? 9.245 -16.598 6.714 1.00 93.81 148 LYS A O 1
ATOM 1171 N N . VAL A 1 149 ? 9.871 -17.289 8.754 1.00 91.69 149 VAL A N 1
ATOM 1172 C CA . VAL A 1 149 ? 11.311 -17.155 8.504 1.00 91.69 149 VAL A CA 1
ATOM 1173 C C . VAL A 1 149 ? 11.770 -18.404 7.764 1.00 91.69 149 VAL A C 1
ATOM 1175 O O . VAL A 1 149 ? 11.542 -19.518 8.235 1.00 91.69 149 VAL A O 1
ATOM 1178 N N . ILE A 1 150 ? 12.402 -18.232 6.606 1.00 84.62 150 ILE A N 1
ATOM 1179 C CA . ILE A 1 150 ? 12.933 -19.340 5.804 1.00 84.62 150 ILE A CA 1
ATOM 1180 C C . ILE A 1 150 ? 14.460 -19.359 5.865 1.00 84.62 150 ILE A C 1
ATOM 1182 O O . ILE A 1 150 ? 15.116 -18.316 5.796 1.00 84.62 150 ILE A O 1
ATOM 1186 N N . SER A 1 151 ? 15.039 -20.558 5.990 1.00 67.31 151 SER A N 1
ATOM 1187 C CA . SER A 1 151 ? 16.496 -20.720 6.020 1.00 67.31 151 SER A CA 1
ATOM 1188 C C . SER A 1 151 ? 17.097 -20.465 4.633 1.00 67.31 151 SER A C 1
ATOM 1190 O O . SER A 1 151 ? 16.518 -20.840 3.608 1.00 67.31 151 SER A O 1
ATOM 1192 N N . GLN A 1 152 ? 18.288 -19.862 4.585 1.00 57.19 152 GLN A N 1
ATOM 1193 C CA . GLN A 1 152 ? 18.969 -19.532 3.327 1.00 57.19 152 GLN A CA 1
ATOM 1194 C C . GLN A 1 152 ? 19.282 -20.779 2.469 1.00 57.19 152 GLN A C 1
ATOM 1196 O O . GLN A 1 152 ? 19.280 -20.686 1.244 1.00 57.19 152 GLN A O 1
ATOM 1201 N N . GLN A 1 153 ? 19.433 -21.961 3.083 1.00 53.59 153 GLN A N 1
ATOM 1202 C CA . GLN A 1 153 ? 19.658 -23.232 2.374 1.00 53.59 153 GLN A CA 1
ATOM 1203 C C . GLN A 1 153 ? 18.462 -23.623 1.484 1.00 53.59 153 GLN A C 1
ATOM 1205 O O . GLN A 1 153 ? 18.648 -24.048 0.350 1.00 53.59 153 GLN A O 1
ATOM 1210 N N . SER A 1 154 ? 17.229 -23.379 1.943 1.00 48.28 154 SER A N 1
ATOM 1211 C CA . SER A 1 154 ? 16.008 -23.619 1.150 1.00 48.28 154 SER A CA 1
ATOM 1212 C C . SER A 1 154 ? 15.782 -22.576 0.039 1.00 48.28 154 SER A C 1
ATOM 1214 O O . SER A 1 154 ? 15.069 -22.814 -0.941 1.00 48.28 154 SER A O 1
ATOM 1216 N N . VAL A 1 155 ? 16.391 -21.393 0.187 1.00 50.69 155 VAL A N 1
ATOM 1217 C CA . VAL A 1 155 ? 16.299 -20.287 -0.772 1.00 50.69 155 VAL A CA 1
ATOM 1218 C C . VAL A 1 155 ? 17.177 -20.545 -1.993 1.00 50.69 155 VAL A C 1
ATOM 1220 O O . VAL A 1 155 ? 16.744 -20.231 -3.100 1.00 50.69 155 VAL A O 1
ATOM 1223 N N . GLU A 1 156 ? 18.362 -21.129 -1.821 1.00 45.66 156 GLU A N 1
ATOM 1224 C CA . GLU A 1 156 ? 19.303 -21.404 -2.916 1.00 45.66 156 GLU A CA 1
ATOM 1225 C C . GLU A 1 156 ? 18.792 -22.491 -3.877 1.00 45.66 156 GLU A C 1
ATOM 1227 O O . GLU A 1 156 ? 18.918 -22.326 -5.090 1.00 45.66 156 GLU A O 1
ATOM 1232 N N . GLU A 1 157 ? 18.096 -23.521 -3.383 1.00 45.75 157 GLU A N 1
ATOM 1233 C CA . GLU A 1 157 ? 17.478 -24.559 -4.228 1.00 45.75 157 GLU A CA 1
ATOM 1234 C C . GLU A 1 157 ? 16.305 -24.019 -5.069 1.00 45.75 157 GLU A C 1
ATOM 1236 O O . GLU A 1 157 ? 16.214 -24.282 -6.270 1.00 45.75 157 GLU A O 1
ATOM 1241 N N . LYS A 1 158 ? 15.432 -23.187 -4.478 1.00 46.72 158 LYS A N 1
ATOM 1242 C CA . LYS A 1 158 ? 14.316 -22.545 -5.206 1.00 46.72 158 LYS A CA 1
ATOM 1243 C C . LYS A 1 158 ? 14.784 -21.421 -6.137 1.00 46.72 158 LYS A C 1
ATOM 1245 O O . LYS A 1 158 ? 14.216 -21.239 -7.214 1.00 46.72 158 LYS A O 1
ATOM 1250 N N . ALA A 1 159 ? 15.819 -20.673 -5.750 1.00 46.25 159 ALA A N 1
ATOM 1251 C CA . ALA A 1 159 ? 16.436 -19.657 -6.598 1.00 46.25 159 ALA A CA 1
ATOM 1252 C C . ALA A 1 159 ? 17.194 -20.280 -7.777 1.00 46.25 159 ALA A C 1
ATOM 1254 O O . ALA A 1 159 ? 17.231 -19.659 -8.835 1.00 46.25 159 ALA A O 1
ATOM 1255 N N . GLY A 1 160 ? 17.746 -21.490 -7.624 1.00 42.88 160 GLY A N 1
ATOM 1256 C CA . GLY A 1 160 ? 18.317 -22.285 -8.714 1.00 42.88 160 GLY A CA 1
ATOM 1257 C C . GLY A 1 160 ? 17.284 -22.577 -9.801 1.00 42.88 160 GLY A C 1
ATOM 1258 O O . GLY A 1 160 ? 17.468 -22.148 -10.937 1.00 42.88 160 GLY A O 1
ATOM 1259 N N . GLY A 1 161 ? 16.139 -23.160 -9.426 1.00 41.81 161 GLY A N 1
ATOM 1260 C CA . GLY A 1 161 ? 15.061 -23.479 -10.372 1.00 41.81 161 GLY A CA 1
ATOM 1261 C C . GLY A 1 161 ? 14.406 -22.253 -11.026 1.00 41.81 161 GLY A C 1
ATOM 1262 O O . GLY A 1 161 ? 14.095 -22.271 -12.220 1.00 41.81 161 GLY A O 1
ATOM 1263 N N . LEU A 1 162 ? 14.245 -21.148 -10.285 1.00 41.38 162 LEU A N 1
ATOM 1264 C CA . LEU A 1 162 ? 13.727 -19.892 -10.844 1.00 41.38 162 LEU A CA 1
ATOM 1265 C C . LEU A 1 162 ? 14.766 -19.186 -11.733 1.00 41.38 16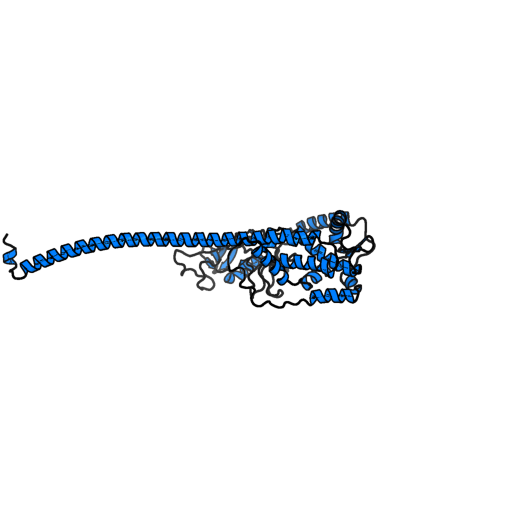2 LEU A C 1
ATOM 1267 O O . LEU A 1 162 ? 14.401 -18.653 -12.778 1.00 41.38 162 LEU A O 1
ATOM 1271 N N . ARG A 1 163 ? 16.061 -19.217 -11.376 1.00 44.44 163 ARG A N 1
ATOM 1272 C CA . ARG A 1 163 ? 17.144 -18.724 -12.244 1.00 44.44 163 ARG A CA 1
ATOM 1273 C C . ARG A 1 163 ? 17.256 -19.539 -13.517 1.00 44.44 163 ARG A C 1
ATOM 1275 O O . ARG A 1 163 ? 17.507 -18.935 -14.547 1.00 44.44 163 ARG A O 1
ATOM 1282 N N . GLU A 1 164 ? 17.066 -20.854 -13.466 1.00 46.59 164 GLU A N 1
ATOM 1283 C CA . GLU A 1 164 ? 17.035 -21.719 -14.649 1.00 46.59 164 GLU A CA 1
ATOM 1284 C C . GLU A 1 164 ? 15.817 -21.449 -15.527 1.00 46.59 164 GLU A C 1
ATOM 1286 O O . GLU A 1 164 ? 15.971 -21.370 -16.740 1.00 46.59 164 GLU A O 1
ATOM 1291 N N . SER A 1 165 ? 14.649 -21.188 -14.938 1.00 47.69 165 SER A N 1
ATOM 1292 C CA . SER A 1 165 ? 13.441 -20.814 -15.690 1.00 47.69 165 SER A CA 1
ATOM 1293 C C . SER A 1 165 ? 13.580 -19.433 -16.351 1.00 47.69 165 SER A C 1
ATOM 1295 O O . SER A 1 165 ? 13.285 -19.282 -17.534 1.00 47.69 165 SER A O 1
ATOM 1297 N N . ILE A 1 166 ? 14.126 -18.441 -15.631 1.00 52.25 166 ILE A N 1
ATOM 1298 C CA . ILE A 1 166 ? 14.426 -17.103 -16.172 1.00 52.25 166 ILE A CA 1
ATOM 1299 C C . ILE A 1 166 ? 15.547 -17.173 -17.215 1.00 52.25 166 ILE A C 1
ATOM 1301 O O . ILE A 1 166 ? 15.458 -16.491 -18.232 1.00 52.25 166 ILE A O 1
ATOM 1305 N N . LYS A 1 167 ? 16.581 -18.006 -17.015 1.00 52.56 167 LYS A N 1
ATOM 1306 C CA . LYS A 1 167 ? 17.611 -18.268 -18.033 1.00 52.56 167 LYS A CA 1
ATOM 1307 C C . LYS A 1 167 ? 17.004 -18.900 -19.271 1.00 52.56 167 LYS A C 1
ATOM 1309 O O . LYS A 1 167 ? 17.354 -18.477 -20.357 1.00 52.56 167 LYS A O 1
ATOM 1314 N N . GLN A 1 168 ? 16.102 -19.868 -19.131 1.00 51.31 168 GLN A N 1
ATOM 1315 C CA . GLN A 1 168 ? 15.470 -20.539 -20.266 1.00 51.31 168 GLN A CA 1
ATOM 1316 C C . GLN A 1 168 ? 14.534 -19.599 -21.040 1.00 51.31 168 GLN A C 1
ATOM 1318 O O . GLN A 1 168 ? 14.579 -19.601 -22.267 1.00 51.31 168 GLN A O 1
ATOM 1323 N N . GLU A 1 169 ? 13.764 -18.733 -20.370 1.00 48.84 169 GLU A N 1
ATOM 1324 C CA . GLU A 1 169 ? 12.971 -17.683 -21.036 1.00 48.84 169 GLU A CA 1
ATOM 1325 C C . GLU A 1 169 ? 13.852 -16.589 -21.666 1.00 48.84 169 GLU A C 1
ATOM 1327 O O . GLU A 1 169 ? 13.593 -16.154 -22.791 1.00 48.84 169 GLU A O 1
ATOM 1332 N N . GLN A 1 170 ? 14.935 -16.171 -20.996 1.00 49.91 170 GLN A N 1
ATOM 1333 C CA . GLN A 1 170 ? 15.896 -15.209 -21.545 1.00 49.91 170 GLN A CA 1
ATOM 1334 C C . GLN A 1 170 ? 16.672 -15.792 -22.729 1.00 49.91 170 GLN A C 1
ATOM 1336 O O . GLN A 1 170 ? 16.785 -15.109 -23.741 1.00 49.91 170 GLN A O 1
ATOM 1341 N N . GLU A 1 171 ? 17.159 -17.033 -22.658 1.00 46.62 171 GLU A N 1
ATOM 1342 C CA . GLU A 1 171 ? 17.898 -17.742 -23.717 1.00 46.62 171 GLU A CA 1
ATOM 1343 C C . GLU A 1 171 ? 16.989 -18.159 -24.884 1.00 46.62 171 GLU A C 1
ATOM 1345 O O . GLU A 1 171 ? 17.458 -18.239 -26.020 1.00 46.62 171 GLU A O 1
ATOM 1350 N N . ALA A 1 172 ? 15.689 -18.372 -24.653 1.00 46.22 172 ALA A N 1
ATOM 1351 C CA . ALA A 1 172 ? 14.705 -18.542 -25.723 1.00 46.22 172 ALA A CA 1
ATOM 1352 C C . ALA A 1 172 ? 14.388 -17.213 -26.434 1.00 46.22 172 ALA A C 1
ATOM 1354 O O . ALA A 1 172 ? 14.191 -17.207 -27.646 1.00 46.22 172 ALA A O 1
ATOM 1355 N N . SER A 1 173 ? 14.402 -16.082 -25.713 1.00 47.25 173 SER A N 1
ATOM 1356 C CA . SER A 1 173 ? 14.139 -14.747 -26.274 1.00 47.25 173 SER A CA 1
ATOM 1357 C C . SER A 1 173 ? 15.373 -14.038 -26.864 1.00 47.25 173 SER A C 1
ATOM 1359 O O . SER A 1 173 ? 15.197 -13.119 -27.663 1.00 47.25 173 SER A O 1
ATOM 1361 N N . THR A 1 174 ? 16.606 -14.406 -26.485 1.00 44.00 174 THR A N 1
ATOM 1362 C CA . THR A 1 174 ? 17.857 -13.739 -26.935 1.00 44.00 174 THR A CA 1
ATOM 1363 C C . THR A 1 174 ? 18.545 -14.409 -28.121 1.00 44.00 174 THR A C 1
ATOM 1365 O O . THR A 1 174 ? 19.501 -13.849 -28.655 1.00 44.00 174 THR A O 1
ATOM 1368 N N . LYS A 1 175 ? 18.062 -15.562 -28.595 1.00 43.75 175 LYS A N 1
ATOM 1369 C CA . LYS A 1 175 ? 18.717 -16.332 -29.668 1.00 43.75 175 LYS A CA 1
ATOM 1370 C C . LYS A 1 175 ? 18.705 -15.695 -31.062 1.00 43.75 175 LYS A C 1
ATOM 1372 O O . LYS A 1 175 ? 19.236 -16.310 -31.980 1.00 43.75 175 LYS A O 1
ATOM 1377 N N . GLU A 1 176 ? 18.182 -14.479 -31.231 1.00 49.91 176 GLU A N 1
ATOM 1378 C CA . GLU A 1 176 ? 18.128 -13.842 -32.554 1.00 49.91 176 GLU A CA 1
ATOM 1379 C C . GLU A 1 176 ? 18.714 -12.426 -32.657 1.00 49.91 176 GLU A C 1
ATOM 1381 O O . GLU A 1 176 ? 18.893 -11.964 -33.773 1.00 49.91 176 GLU A O 1
ATOM 1386 N N . TYR A 1 177 ? 19.087 -11.725 -31.580 1.00 49.28 177 TYR A N 1
ATOM 1387 C CA . TYR A 1 177 ? 19.629 -10.360 -31.725 1.00 49.28 177 TYR A CA 1
ATOM 1388 C C . TYR A 1 177 ? 20.551 -9.962 -30.568 1.00 49.28 177 TYR A C 1
ATOM 1390 O O . TYR A 1 177 ? 20.081 -9.634 -29.482 1.00 49.28 177 TYR A O 1
ATOM 1398 N N . VAL A 1 178 ? 21.860 -9.911 -30.827 1.00 47.44 178 VAL A N 1
ATOM 1399 C CA . VAL A 1 178 ? 22.803 -9.026 -30.126 1.00 47.44 178 VAL A CA 1
ATOM 1400 C C . VAL A 1 178 ? 23.857 -8.598 -31.140 1.00 47.44 178 VAL A C 1
ATOM 1402 O O . VAL A 1 178 ? 24.644 -9.425 -31.591 1.00 47.44 178 VAL A O 1
ATOM 1405 N N . ILE A 1 179 ? 23.887 -7.314 -31.494 1.00 54.44 179 ILE A N 1
ATOM 1406 C CA . ILE A 1 179 ? 25.062 -6.722 -32.155 1.00 54.44 179 ILE A CA 1
ATOM 1407 C C . ILE A 1 179 ? 25.745 -5.710 -31.217 1.00 54.44 179 ILE A C 1
ATOM 1409 O O . ILE A 1 179 ? 26.964 -5.583 -31.262 1.00 54.44 179 ILE A O 1
ATOM 1413 N N . THR A 1 180 ? 25.030 -5.112 -30.256 1.00 62.44 180 THR A N 1
ATOM 1414 C CA . THR A 1 180 ? 25.588 -4.164 -29.272 1.00 62.44 180 THR A CA 1
ATOM 1415 C C . THR A 1 180 ? 24.740 -4.100 -27.991 1.00 62.44 180 THR A C 1
ATOM 1417 O O . THR A 1 180 ? 23.517 -4.243 -28.025 1.00 62.44 180 THR A O 1
ATOM 1420 N N . SER A 1 181 ? 25.396 -3.910 -26.838 1.00 78.38 181 SER A N 1
ATOM 1421 C CA . SER A 1 181 ? 24.762 -3.716 -25.525 1.00 78.38 181 SER A CA 1
ATOM 1422 C C . SER A 1 181 ? 25.397 -2.514 -24.832 1.00 78.38 181 SER A C 1
ATOM 1424 O O . SER A 1 181 ? 26.622 -2.411 -24.825 1.00 78.38 181 SER A O 1
ATOM 1426 N N . TRP A 1 182 ? 24.582 -1.668 -24.202 1.00 86.81 182 TRP A N 1
ATOM 1427 C CA . TRP A 1 182 ? 25.033 -0.465 -23.489 1.00 86.81 182 TRP A CA 1
ATOM 1428 C C . TRP A 1 182 ? 24.664 -0.491 -22.003 1.00 86.81 182 TRP A C 1
ATOM 1430 O O . TRP A 1 182 ? 23.684 -1.139 -21.615 1.00 86.81 182 TRP A O 1
ATOM 1440 N N . THR A 1 183 ? 25.449 0.213 -21.183 1.00 86.50 183 THR A N 1
ATOM 1441 C CA . THR A 1 183 ? 25.134 0.519 -19.775 1.00 86.50 183 THR A CA 1
ATOM 1442 C C . THR A 1 183 ? 24.428 1.867 -19.647 1.00 86.50 183 THR A C 1
ATOM 1444 O O . THR A 1 183 ? 24.432 2.669 -20.584 1.00 86.50 183 THR A O 1
ATOM 1447 N N . LEU A 1 184 ? 23.837 2.142 -18.480 1.00 83.25 184 LEU A N 1
ATOM 1448 C CA . LEU A 1 184 ? 23.215 3.439 -18.208 1.00 83.25 184 LEU A CA 1
ATOM 1449 C C . LEU A 1 184 ? 24.216 4.594 -18.371 1.00 83.25 184 LEU A C 1
ATOM 1451 O O . LEU A 1 184 ? 23.874 5.610 -18.963 1.00 83.25 184 LEU A O 1
ATOM 1455 N N . GLU A 1 185 ? 25.449 4.437 -17.893 1.00 84.88 185 GLU A N 1
ATOM 1456 C CA . GLU A 1 185 ? 26.496 5.464 -17.971 1.00 84.88 185 GLU A CA 1
ATOM 1457 C C . GLU A 1 185 ? 26.806 5.833 -19.426 1.00 84.88 185 GLU A C 1
ATOM 1459 O O . GLU A 1 185 ? 26.836 7.011 -19.767 1.00 84.88 185 GLU A O 1
ATOM 1464 N N . GLN A 1 186 ? 26.921 4.837 -20.307 1.00 86.12 186 GLN A N 1
ATOM 1465 C CA . GLN A 1 186 ? 27.164 5.060 -21.736 1.00 86.12 186 GLN A CA 1
ATOM 1466 C C . GLN A 1 186 ? 25.995 5.783 -22.420 1.00 86.12 186 GLN A C 1
ATOM 1468 O O . GLN A 1 186 ? 26.202 6.606 -23.313 1.00 86.12 186 GLN A O 1
ATOM 1473 N N . ILE A 1 187 ? 24.759 5.497 -21.995 1.00 87.50 187 ILE A N 1
ATOM 1474 C CA . ILE A 1 187 ? 23.570 6.212 -22.474 1.00 87.50 187 ILE A CA 1
ATOM 1475 C C . ILE A 1 187 ? 23.609 7.663 -22.004 1.00 87.50 187 ILE A C 1
ATOM 1477 O O . ILE A 1 187 ? 23.436 8.560 -22.823 1.00 87.50 187 ILE A O 1
ATOM 1481 N N . LEU A 1 188 ? 23.876 7.895 -20.715 1.00 86.44 188 LEU A N 1
ATOM 1482 C CA . LEU A 1 188 ? 23.960 9.233 -20.127 1.00 86.44 188 LEU A CA 1
ATOM 1483 C C . LEU A 1 188 ? 25.070 10.072 -20.770 1.00 86.44 188 LEU A C 1
ATOM 1485 O O . LEU A 1 188 ? 24.886 11.264 -20.993 1.00 86.44 188 LEU A O 1
ATOM 1489 N N . GLU A 1 189 ? 26.211 9.474 -21.105 1.00 88.44 189 GLU A N 1
ATOM 1490 C CA . GLU A 1 189 ? 27.306 10.130 -21.831 1.00 88.44 189 GLU A CA 1
ATOM 1491 C C . GLU A 1 189 ? 26.916 10.525 -23.262 1.00 88.44 189 GLU A C 1
ATOM 1493 O O . GLU A 1 189 ? 27.434 11.512 -23.779 1.00 88.44 189 GLU A O 1
ATOM 1498 N N . SER A 1 190 ? 25.952 9.829 -23.866 1.00 91.44 190 SER A N 1
ATOM 1499 C CA . SER A 1 190 ? 25.527 10.036 -25.257 1.00 91.44 190 SER A CA 1
ATOM 1500 C C . SER A 1 190 ? 24.331 10.985 -25.421 1.00 91.44 190 SER A C 1
ATOM 1502 O O . SER A 1 190 ? 23.887 11.229 -26.544 1.00 91.44 190 SER A O 1
ATOM 1504 N N . LEU A 1 191 ? 23.793 11.519 -24.320 1.00 89.88 191 LEU A N 1
ATOM 1505 C CA . LEU A 1 191 ? 22.687 12.477 -24.344 1.00 89.88 191 LEU A CA 1
ATOM 1506 C C . LEU A 1 191 ? 23.119 13.842 -24.882 1.00 89.88 191 LEU A C 1
ATOM 1508 O O . LEU A 1 191 ? 24.213 14.326 -24.573 1.00 89.88 191 LEU A O 1
ATOM 1512 N N . SER A 1 192 ? 22.211 14.493 -25.610 1.00 90.38 192 SER A N 1
ATOM 1513 C CA . SER A 1 192 ? 22.354 15.902 -25.982 1.00 90.38 192 SER A CA 1
ATOM 1514 C C . SER A 1 192 ? 22.192 16.833 -24.772 1.00 90.38 192 SER A C 1
ATOM 1516 O O . SER A 1 192 ? 21.589 16.462 -23.763 1.00 90.38 192 SER A O 1
ATOM 1518 N N . ASP A 1 193 ? 22.691 18.066 -24.879 1.00 87.50 193 ASP A N 1
ATOM 1519 C CA . ASP A 1 193 ? 22.612 19.054 -23.792 1.00 87.50 193 ASP A CA 1
ATOM 1520 C C . ASP A 1 193 ? 21.167 19.377 -23.387 1.00 87.50 193 ASP A C 1
ATOM 1522 O O . ASP A 1 193 ? 20.873 19.560 -22.206 1.00 87.50 193 ASP A O 1
ATOM 1526 N N . ASP A 1 194 ? 20.248 19.413 -24.354 1.00 85.94 194 ASP A N 1
ATOM 1527 C CA . ASP A 1 194 ? 18.826 19.632 -24.083 1.00 85.94 194 ASP A CA 1
ATOM 1528 C C . ASP A 1 194 ? 18.214 18.438 -23.337 1.00 85.94 194 ASP A C 1
ATOM 1530 O O . ASP A 1 194 ? 17.424 18.622 -22.416 1.00 85.94 194 ASP A O 1
ATOM 1534 N N . GLU A 1 195 ? 18.617 17.209 -23.665 1.00 87.44 195 GLU A N 1
ATOM 1535 C CA . GLU A 1 195 ? 18.146 15.999 -22.980 1.00 87.44 195 GLU A CA 1
ATOM 1536 C C . GLU A 1 195 ? 18.696 15.871 -21.560 1.00 87.44 195 GLU A C 1
ATOM 1538 O O . GLU A 1 195 ? 17.962 15.453 -20.665 1.00 87.44 195 GLU A O 1
ATOM 1543 N N . ARG A 1 196 ? 19.952 16.276 -21.331 1.00 83.88 196 ARG A N 1
ATOM 1544 C CA . ARG A 1 196 ? 20.527 16.358 -19.979 1.00 83.88 196 ARG A CA 1
ATOM 1545 C C . ARG A 1 196 ? 19.721 17.308 -19.104 1.00 83.88 196 ARG A C 1
ATOM 1547 O O . ARG A 1 196 ? 19.288 16.901 -18.034 1.00 83.88 196 ARG A O 1
ATOM 1554 N N . LYS A 1 197 ? 19.398 18.504 -19.607 1.00 84.19 197 LYS A N 1
ATOM 1555 C CA . LYS A 1 197 ? 18.550 19.472 -18.889 1.00 84.19 197 LYS A CA 1
ATOM 1556 C C . LYS A 1 197 ? 17.153 18.928 -18.597 1.00 84.19 197 LYS A C 1
ATOM 1558 O O . LYS A 1 197 ? 16.598 19.198 -17.536 1.00 84.19 197 LYS A O 1
ATOM 1563 N N . LEU A 1 198 ? 16.561 18.159 -19.518 1.00 79.94 198 LEU A N 1
ATOM 1564 C CA . LEU A 1 198 ? 15.259 17.524 -19.277 1.00 79.94 198 LEU A CA 1
ATOM 1565 C C . LEU A 1 198 ? 15.323 16.521 -18.118 1.00 79.94 198 LEU A C 1
ATOM 1567 O O . LEU A 1 198 ? 14.398 16.479 -17.305 1.00 79.94 198 LEU A O 1
ATOM 1571 N N . ILE A 1 199 ? 16.408 15.756 -18.016 1.00 73.12 199 ILE A N 1
ATOM 1572 C CA . ILE A 1 199 ? 16.639 14.808 -16.920 1.00 73.12 199 ILE A CA 1
ATOM 1573 C C . ILE A 1 199 ? 16.958 15.531 -15.612 1.00 73.12 199 ILE A C 1
ATOM 1575 O O . ILE A 1 199 ? 16.377 15.201 -14.587 1.00 73.12 199 ILE A O 1
ATOM 1579 N N . GLU A 1 200 ? 17.794 16.560 -15.640 1.00 72.12 200 GLU A N 1
ATOM 1580 C CA . GLU A 1 200 ? 18.085 17.385 -14.461 1.00 72.12 200 GLU A CA 1
ATOM 1581 C C . GLU A 1 200 ? 16.798 18.044 -13.930 1.00 72.12 200 GLU A C 1
ATOM 1583 O O . GLU A 1 200 ? 16.534 18.025 -12.731 1.00 72.12 200 GLU A O 1
ATOM 1588 N N . SER A 1 201 ? 15.893 18.489 -14.813 1.00 68.94 201 SER A N 1
ATOM 1589 C CA . SER A 1 201 ? 14.581 19.027 -14.414 1.00 68.94 201 SER A CA 1
ATOM 1590 C C . SER A 1 201 ? 13.631 17.995 -13.779 1.00 68.94 201 SER A C 1
ATOM 1592 O O . SER A 1 201 ? 12.668 18.372 -13.105 1.00 68.94 201 SER A O 1
ATOM 1594 N N . LEU A 1 202 ? 13.864 16.692 -13.994 1.00 64.25 202 LEU A N 1
ATOM 1595 C CA . LEU A 1 202 ? 13.180 15.628 -13.250 1.00 64.25 202 LEU A CA 1
ATOM 1596 C C . LEU A 1 202 ? 13.736 15.482 -11.837 1.00 64.25 202 LEU A C 1
ATOM 1598 O O . LEU A 1 202 ? 12.968 15.197 -10.922 1.00 64.25 202 LEU A O 1
ATOM 1602 N N . GLU A 1 203 ? 15.048 15.650 -11.676 1.00 55.91 203 GLU A N 1
ATOM 1603 C CA . GLU A 1 203 ? 15.746 15.548 -10.393 1.00 55.91 203 GLU A CA 1
ATOM 1604 C C . GLU A 1 203 ? 15.497 16.782 -9.505 1.00 55.91 203 GLU A C 1
ATOM 1606 O O . GLU A 1 203 ? 15.385 16.652 -8.287 1.00 55.91 203 GLU A O 1
ATOM 1611 N N . GLU A 1 204 ? 15.338 17.965 -10.108 1.00 49.59 204 GLU A N 1
ATOM 1612 C CA . GLU A 1 204 ? 15.177 19.253 -9.414 1.00 49.59 204 GLU A CA 1
ATOM 1613 C C . GLU A 1 204 ? 13.759 19.572 -8.934 1.00 49.59 204 GLU A C 1
ATOM 1615 O O . GLU A 1 204 ? 13.575 20.555 -8.213 1.00 49.59 204 GLU A O 1
ATOM 1620 N N . LYS A 1 205 ? 12.741 18.761 -9.260 1.00 52.50 205 LYS A N 1
ATOM 1621 C CA . LYS A 1 205 ? 11.407 18.903 -8.645 1.00 52.50 205 LYS A CA 1
ATOM 1622 C C . LYS A 1 205 ? 11.441 18.418 -7.194 1.00 52.50 205 LYS A C 1
ATOM 1624 O O . LYS A 1 205 ? 10.829 17.412 -6.837 1.00 52.50 205 LYS A O 1
ATOM 1629 N N . GLN A 1 206 ? 12.185 19.146 -6.365 1.00 43.50 206 GLN A N 1
ATOM 1630 C CA . GLN A 1 206 ? 12.173 19.016 -4.926 1.00 43.50 206 GLN A CA 1
ATOM 1631 C C . GLN A 1 206 ? 10.811 19.417 -4.364 1.00 43.50 206 GLN A C 1
ATOM 1633 O O . GLN A 1 206 ? 10.078 20.252 -4.887 1.00 43.50 206 GLN A O 1
ATOM 1638 N N . PHE A 1 207 ? 10.505 18.724 -3.283 1.00 39.31 207 PHE A N 1
ATOM 1639 C CA . PHE A 1 207 ? 9.326 18.804 -2.451 1.00 39.31 207 PHE A CA 1
ATOM 1640 C C . PHE A 1 207 ? 9.159 20.219 -1.872 1.00 39.31 207 PHE A C 1
ATOM 1642 O O . PHE A 1 207 ? 9.877 20.590 -0.949 1.00 39.31 207 PHE A O 1
ATOM 1649 N N . GLU A 1 208 ? 8.195 20.995 -2.367 1.00 30.69 208 GLU A N 1
ATOM 1650 C CA . GLU A 1 208 ? 7.524 21.969 -1.502 1.00 30.69 208 GLU A CA 1
ATOM 1651 C C . GLU A 1 208 ? 6.506 21.176 -0.682 1.00 30.69 208 GLU A C 1
ATOM 1653 O O . GLU A 1 208 ? 5.603 20.557 -1.252 1.00 30.69 208 GLU A O 1
ATOM 1658 N N . GLU A 1 209 ? 6.678 21.129 0.645 1.00 35.00 209 GLU A N 1
ATOM 1659 C CA . GLU A 1 209 ? 5.599 20.696 1.534 1.00 35.00 209 GLU A CA 1
ATOM 1660 C C . GLU A 1 209 ? 4.407 21.617 1.277 1.00 35.00 209 GLU A C 1
ATOM 1662 O O . GLU A 1 209 ? 4.498 22.812 1.560 1.00 35.00 209 GLU A O 1
ATOM 1667 N N . PRO A 1 210 ? 3.268 21.114 0.776 1.00 35.25 210 PRO A N 1
ATOM 1668 C CA . PRO A 1 210 ? 2.044 21.848 0.971 1.00 35.25 210 PRO A CA 1
ATOM 1669 C C . PRO A 1 210 ? 1.738 21.731 2.458 1.00 35.25 210 PRO A C 1
ATOM 1671 O O . PRO A 1 210 ? 1.405 20.645 2.951 1.00 35.25 210 PRO A O 1
ATOM 1674 N N . GLU A 1 211 ? 1.896 22.850 3.158 1.00 34.59 211 GLU A N 1
ATOM 1675 C CA . GLU A 1 211 ? 1.315 23.047 4.474 1.00 34.59 211 GLU A CA 1
ATOM 1676 C C . GLU A 1 211 ? -0.143 22.559 4.418 1.00 34.59 211 GLU A C 1
ATOM 1678 O O . GLU A 1 211 ? -0.926 22.964 3.560 1.00 34.59 211 GLU A O 1
ATOM 1683 N N . ASP A 1 212 ? -0.482 21.640 5.320 1.00 37.91 212 ASP A N 1
ATOM 1684 C CA . ASP A 1 212 ? -1.856 21.223 5.610 1.00 37.91 212 ASP A CA 1
ATOM 1685 C C . ASP A 1 212 ? -2.533 20.185 4.682 1.00 37.91 212 ASP A C 1
ATOM 1687 O O . ASP A 1 212 ? -3.697 20.306 4.299 1.00 37.91 212 ASP A O 1
ATOM 1691 N N . ARG A 1 213 ? -1.867 19.053 4.404 1.00 39.56 213 ARG A N 1
ATOM 1692 C CA . ARG A 1 213 ? -2.546 17.842 3.875 1.00 39.56 213 ARG A CA 1
ATOM 1693 C C . ARG A 1 213 ? -3.035 16.865 4.953 1.00 39.56 213 ARG A C 1
ATOM 1695 O O . ARG A 1 213 ? -3.047 15.654 4.752 1.00 39.56 213 ARG A O 1
ATOM 1702 N N . GLY A 1 214 ? -3.482 17.401 6.089 1.00 36.09 214 GLY A N 1
ATOM 1703 C CA . GLY A 1 214 ? -4.105 16.632 7.172 1.00 36.09 214 GLY A CA 1
ATOM 1704 C C . GLY A 1 214 ? -5.635 16.690 7.210 1.00 36.09 214 GLY A C 1
ATOM 1705 O O . GLY A 1 214 ? -6.245 15.909 7.937 1.00 36.09 214 GLY A O 1
ATOM 1706 N N . LYS A 1 215 ? -6.289 17.595 6.468 1.00 40.09 215 LYS A N 1
ATOM 1707 C CA . LYS A 1 215 ? -7.737 17.831 6.618 1.00 40.09 215 LYS A CA 1
ATOM 1708 C C . LYS A 1 215 ? -8.441 18.146 5.297 1.00 40.09 215 LYS A C 1
ATOM 1710 O O . LYS A 1 215 ? -8.845 19.274 5.056 1.00 40.09 215 LYS A O 1
ATOM 1715 N N . ALA A 1 216 ? -8.645 17.138 4.447 1.00 38.34 216 ALA A N 1
ATOM 1716 C CA . ALA A 1 216 ? -9.596 17.255 3.330 1.00 38.34 216 ALA A CA 1
ATOM 1717 C C . ALA A 1 216 ? -10.257 15.928 2.904 1.00 38.34 216 ALA A C 1
ATOM 1719 O O . ALA A 1 216 ? -10.723 15.807 1.779 1.00 38.34 216 ALA A O 1
ATOM 1720 N N . TYR A 1 217 ? -10.344 14.943 3.800 1.00 45.31 217 TYR A N 1
ATOM 1721 C CA . TYR A 1 217 ? -11.386 13.905 3.733 1.00 45.31 217 TYR A CA 1
ATOM 1722 C C . TYR A 1 217 ? -12.233 13.968 5.004 1.00 45.31 217 TYR A C 1
ATOM 1724 O O . TYR A 1 217 ? -12.520 12.977 5.660 1.00 45.31 217 TYR A O 1
ATOM 1732 N N . ALA A 1 218 ? -12.577 15.191 5.395 1.00 42.59 218 ALA A N 1
ATOM 1733 C CA . ALA A 1 218 ? -13.434 15.470 6.530 1.00 42.59 218 ALA A CA 1
ATOM 1734 C C . ALA A 1 218 ? -14.413 16.577 6.143 1.00 42.59 218 ALA A C 1
ATOM 1736 O O . ALA A 1 218 ? -14.322 17.707 6.604 1.00 42.59 218 ALA A O 1
ATOM 1737 N N . SER A 1 219 ? -15.322 16.273 5.225 1.00 45.47 219 SER A N 1
ATOM 1738 C CA . SER A 1 219 ? -16.713 16.715 5.338 1.00 45.47 219 SER A CA 1
ATOM 1739 C C . SER A 1 219 ? -17.516 16.083 4.210 1.00 45.47 219 SER A C 1
ATOM 1741 O O . SER A 1 219 ? -17.266 16.305 3.033 1.00 45.47 219 SER A O 1
ATOM 1743 N N . THR A 1 220 ? -18.496 15.273 4.601 1.00 43.44 220 THR A N 1
ATOM 1744 C CA . THR A 1 220 ? -19.534 14.674 3.753 1.00 43.44 220 THR A CA 1
ATOM 1745 C C . THR A 1 220 ? -19.062 13.620 2.746 1.00 43.44 220 THR A C 1
ATOM 1747 O O . THR A 1 220 ? -18.590 13.908 1.652 1.00 43.44 220 THR A O 1
ATOM 1750 N N . ALA A 1 221 ? -19.294 12.354 3.109 1.00 53.16 221 ALA A N 1
ATOM 1751 C CA . ALA A 1 221 ? -19.449 11.268 2.152 1.00 53.16 221 ALA A CA 1
ATOM 1752 C C . ALA A 1 221 ? -20.520 11.654 1.129 1.00 53.16 221 ALA A C 1
ATOM 1754 O O . ALA A 1 221 ? -21.718 11.539 1.383 1.00 53.16 221 ALA A O 1
ATOM 1755 N N . SER A 1 222 ? -20.085 12.137 -0.024 1.00 56.72 222 SER A N 1
ATOM 1756 C CA . SER A 1 222 ? -20.928 12.228 -1.196 1.00 56.72 222 SER A CA 1
ATOM 1757 C C . SER A 1 222 ? -20.180 11.502 -2.306 1.00 56.72 222 SER A C 1
ATOM 1759 O O . SER A 1 222 ? -19.058 11.848 -2.666 1.00 56.72 222 SER A O 1
ATOM 1761 N N . TYR A 1 223 ? -20.780 10.419 -2.785 1.00 69.44 223 TYR A N 1
ATOM 1762 C CA . TYR A 1 223 ? -20.330 9.582 -3.900 1.00 69.44 223 TYR A CA 1
ATOM 1763 C C . TYR A 1 223 ? -20.586 10.350 -5.193 1.00 69.44 223 TYR A C 1
ATOM 1765 O O . TYR A 1 223 ? -21.356 9.931 -6.053 1.00 69.44 223 TYR A O 1
ATOM 1773 N N . THR A 1 224 ? -20.047 11.558 -5.253 1.00 78.81 224 THR A N 1
ATOM 1774 C CA . THR A 1 224 ? -20.353 12.549 -6.265 1.00 78.81 224 THR A CA 1
ATOM 1775 C C . THR A 1 224 ? -19.225 12.596 -7.274 1.00 78.81 224 THR A C 1
ATOM 1777 O O . THR A 1 224 ? -18.064 12.292 -6.976 1.00 78.81 224 THR A O 1
ATOM 1780 N N . GLU A 1 225 ? -19.571 12.979 -8.497 1.00 82.69 225 GLU A N 1
ATOM 1781 C CA . GLU A 1 225 ? -18.573 13.195 -9.539 1.00 82.69 225 GLU A CA 1
ATOM 1782 C C . GLU A 1 225 ? -17.627 14.344 -9.138 1.00 82.69 225 GLU A C 1
ATOM 1784 O O . GLU A 1 225 ? -16.443 14.331 -9.468 1.00 82.69 225 GLU A O 1
ATOM 1789 N N . GLU A 1 226 ? -18.118 15.291 -8.337 1.00 82.31 226 GLU A N 1
ATOM 1790 C CA . GLU A 1 226 ? -17.355 16.372 -7.722 1.00 82.31 226 GLU A CA 1
ATOM 1791 C C . GLU A 1 226 ? -16.271 15.846 -6.768 1.00 82.31 226 GLU A C 1
ATOM 1793 O O . GLU A 1 226 ? -15.114 16.256 -6.882 1.00 82.31 226 GLU A O 1
ATOM 1798 N N . ALA A 1 227 ? -16.599 14.899 -5.880 1.00 79.44 227 ALA A N 1
ATOM 1799 C CA . ALA A 1 227 ? -15.622 14.273 -4.985 1.00 79.44 227 ALA A CA 1
ATOM 1800 C C . ALA A 1 227 ? -14.569 13.465 -5.762 1.00 79.44 227 ALA A C 1
ATOM 1802 O O . ALA A 1 227 ? -13.375 13.526 -5.459 1.00 79.44 227 ALA A O 1
ATOM 1803 N N . PHE A 1 228 ? -14.986 12.757 -6.817 1.00 84.88 228 PHE A N 1
ATOM 1804 C CA . PHE A 1 228 ? -14.055 12.068 -7.711 1.00 84.88 228 PHE A CA 1
ATOM 1805 C C . PHE A 1 228 ? -13.104 13.047 -8.416 1.00 84.88 228 PHE A C 1
ATOM 1807 O O . PHE A 1 228 ? -11.899 12.791 -8.511 1.00 84.88 228 PHE A O 1
ATOM 1814 N N . LYS A 1 229 ? -13.620 14.188 -8.885 1.00 85.12 229 LYS A N 1
ATOM 1815 C CA . LYS A 1 229 ? -12.815 15.231 -9.526 1.00 85.12 229 LYS A CA 1
ATOM 1816 C C . LYS A 1 229 ? -11.780 15.816 -8.562 1.00 85.12 229 LYS A C 1
ATOM 1818 O O . LYS A 1 229 ? -10.609 15.886 -8.926 1.00 85.12 229 LYS A O 1
ATOM 1823 N N . GLN A 1 230 ? -12.176 16.135 -7.330 1.00 82.31 230 GLN A N 1
ATOM 1824 C CA . GLN A 1 230 ? -11.260 16.617 -6.288 1.00 82.31 230 GLN A CA 1
ATOM 1825 C C . GLN A 1 230 ? -10.172 15.590 -5.957 1.00 82.31 230 GLN A C 1
ATOM 1827 O O . GLN A 1 230 ? -8.994 15.938 -5.874 1.00 82.31 230 GLN A O 1
ATOM 1832 N N . PHE A 1 231 ? -10.533 14.307 -5.833 1.00 81.31 231 PHE A N 1
ATOM 1833 C CA . PHE A 1 231 ? -9.555 13.235 -5.648 1.00 81.31 231 PHE A CA 1
ATOM 1834 C C . PHE A 1 231 ? -8.536 13.204 -6.792 1.00 81.31 231 PHE A C 1
ATOM 1836 O O . PHE A 1 231 ? -7.330 13.151 -6.553 1.00 81.31 231 PHE A O 1
ATOM 1843 N N . LYS A 1 232 ? -9.006 13.279 -8.042 1.00 82.38 232 LYS A N 1
ATOM 1844 C CA . LYS A 1 232 ? -8.142 13.275 -9.228 1.00 82.38 232 LYS A CA 1
ATOM 1845 C C . LYS A 1 232 ? -7.216 14.494 -9.283 1.00 82.38 232 LYS A C 1
ATOM 1847 O O . LYS A 1 232 ? -6.052 14.333 -9.643 1.00 82.38 232 LYS A O 1
ATOM 1852 N N . GLU A 1 233 ? -7.696 15.674 -8.897 1.00 81.12 233 GLU A N 1
ATOM 1853 C CA . GLU A 1 233 ? -6.889 16.898 -8.793 1.00 81.12 233 GLU A CA 1
ATOM 1854 C C . GLU A 1 233 ? -5.804 16.768 -7.712 1.00 81.12 233 GLU A C 1
ATOM 1856 O O . GLU A 1 233 ? -4.648 17.106 -7.952 1.00 81.12 233 GLU A O 1
ATOM 1861 N N . GLN A 1 234 ? -6.114 16.181 -6.554 1.00 74.75 234 GLN A N 1
ATOM 1862 C CA . GLN A 1 234 ? -5.120 15.951 -5.498 1.00 74.75 234 GLN A CA 1
ATOM 1863 C C . GLN A 1 234 ? -3.996 14.992 -5.921 1.00 74.75 234 GLN A C 1
ATOM 1865 O O . GLN A 1 234 ? -2.853 15.168 -5.486 1.00 74.75 234 GLN A O 1
ATOM 1870 N N . LEU A 1 235 ? -4.281 14.007 -6.783 1.00 75.12 235 LEU A N 1
ATOM 1871 C CA . LEU A 1 235 ? -3.260 13.103 -7.336 1.00 75.12 235 LEU A CA 1
ATOM 1872 C C . LEU A 1 235 ? -2.214 13.844 -8.184 1.00 75.12 235 LEU A C 1
ATOM 1874 O O . LEU A 1 235 ? -1.070 13.404 -8.254 1.00 75.12 235 LEU A O 1
ATOM 1878 N N . ASP A 1 236 ? -2.584 14.964 -8.811 1.00 67.94 236 ASP A N 1
ATOM 1879 C CA . ASP A 1 236 ? -1.650 15.785 -9.595 1.00 67.94 236 ASP A CA 1
ATOM 1880 C C . ASP A 1 236 ? -0.681 16.591 -8.711 1.00 67.94 236 ASP A C 1
ATOM 1882 O O . ASP A 1 236 ? 0.398 16.966 -9.161 1.00 67.94 236 ASP A O 1
ATOM 1886 N N . ILE A 1 237 ? -1.027 16.802 -7.436 1.00 63.22 237 ILE A N 1
ATOM 1887 C CA . ILE A 1 237 ? -0.285 17.652 -6.489 1.00 63.22 237 ILE A CA 1
ATOM 1888 C C . ILE A 1 237 ? 0.577 16.811 -5.521 1.00 63.22 237 ILE A C 1
ATOM 1890 O O . ILE A 1 237 ? 1.375 17.351 -4.761 1.00 63.22 237 ILE A O 1
ATOM 1894 N N . THR A 1 238 ? 0.373 15.492 -5.438 1.00 54.62 238 THR A N 1
ATOM 1895 C CA . THR A 1 238 ? 0.841 14.673 -4.295 1.00 54.62 238 THR A CA 1
ATOM 1896 C C . THR A 1 238 ? 2.212 14.025 -4.443 1.00 54.62 238 THR A C 1
ATOM 1898 O O . THR A 1 238 ? 2.773 13.646 -3.421 1.00 54.62 238 THR A O 1
ATOM 1901 N N . SER A 1 239 ? 2.785 13.885 -5.641 1.00 57.00 239 SER A N 1
ATOM 1902 C CA . SER A 1 239 ? 4.086 13.207 -5.751 1.00 57.00 239 SER A CA 1
ATOM 1903 C C . SER A 1 239 ? 4.887 13.648 -6.969 1.00 57.00 239 SER A C 1
ATOM 1905 O O . SER A 1 239 ? 4.531 13.265 -8.086 1.00 57.00 239 SER A O 1
ATOM 1907 N N . PRO A 1 240 ? 6.014 14.359 -6.808 1.00 56.66 240 PRO A N 1
ATOM 1908 C CA . PRO A 1 240 ? 7.021 14.364 -7.857 1.00 56.66 240 PRO A CA 1
ATOM 1909 C C . PRO A 1 240 ? 7.474 12.921 -8.146 1.00 56.66 240 PRO A C 1
ATOM 1911 O O . PRO A 1 240 ? 7.325 12.011 -7.323 1.00 56.66 240 PRO A O 1
ATOM 1914 N N . ILE A 1 241 ? 7.954 12.694 -9.365 1.00 59.72 241 ILE A N 1
ATOM 1915 C CA . ILE A 1 241 ? 8.589 11.430 -9.742 1.00 59.72 241 ILE A CA 1
ATOM 1916 C C . ILE A 1 241 ? 9.874 11.330 -8.911 1.00 59.72 241 ILE A C 1
ATOM 1918 O O . ILE A 1 241 ? 10.721 12.209 -9.025 1.00 59.72 241 ILE A O 1
ATOM 1922 N N . ASP A 1 242 ? 10.027 10.293 -8.081 1.00 59.81 242 ASP A N 1
ATOM 1923 C CA . ASP A 1 242 ? 11.278 10.039 -7.347 1.00 59.81 242 ASP A CA 1
ATOM 1924 C C . ASP A 1 242 ? 12.355 9.556 -8.329 1.00 59.81 242 ASP A C 1
ATOM 1926 O O . ASP A 1 242 ? 12.588 8.358 -8.524 1.00 59.81 242 ASP A O 1
ATOM 1930 N N . ALA A 1 243 ? 12.955 10.526 -9.019 1.00 55.09 243 ALA A N 1
ATOM 1931 C CA . ALA A 1 243 ? 13.958 10.307 -10.045 1.00 55.09 243 ALA A CA 1
ATOM 1932 C C . ALA A 1 243 ? 15.169 9.555 -9.475 1.00 55.09 243 ALA A C 1
ATOM 1934 O O . ALA A 1 243 ? 15.660 8.630 -10.112 1.00 55.09 243 ALA A O 1
ATOM 1935 N N . SER A 1 244 ? 15.585 9.856 -8.240 1.00 53.66 244 SER A N 1
ATOM 1936 C CA . SER A 1 244 ? 16.726 9.210 -7.577 1.00 53.66 244 SER A CA 1
ATOM 1937 C C . SER A 1 244 ? 16.513 7.703 -7.378 1.00 53.66 244 SER A C 1
ATOM 1939 O O . SER A 1 244 ? 17.376 6.893 -7.737 1.00 53.66 244 SER A O 1
ATOM 1941 N N . ALA A 1 245 ? 15.335 7.296 -6.890 1.00 54.06 245 ALA A N 1
ATOM 1942 C CA . ALA A 1 245 ? 15.000 5.879 -6.732 1.00 54.06 245 ALA A CA 1
ATOM 1943 C C . ALA A 1 245 ? 14.901 5.136 -8.077 1.00 54.06 245 ALA A C 1
ATOM 1945 O O . ALA A 1 245 ? 15.250 3.953 -8.159 1.00 54.06 245 ALA A O 1
ATOM 1946 N N . LEU A 1 246 ? 14.443 5.819 -9.132 1.00 57.84 246 LEU A N 1
ATOM 1947 C CA . LEU A 1 246 ? 14.372 5.270 -10.488 1.00 57.84 246 LEU A CA 1
ATOM 1948 C C . LEU A 1 246 ? 15.766 5.124 -11.109 1.00 57.84 246 LEU A C 1
ATOM 1950 O O . LEU A 1 246 ? 16.104 4.040 -11.584 1.00 57.84 246 LEU A O 1
ATOM 1954 N N . PHE A 1 247 ? 16.613 6.153 -11.024 1.00 58.16 247 PHE A N 1
ATOM 1955 C CA . PHE A 1 247 ? 17.986 6.120 -11.531 1.00 58.16 247 PHE A CA 1
ATOM 1956 C C . PHE A 1 247 ? 18.840 5.057 -10.836 1.00 58.16 247 PHE A C 1
ATOM 1958 O O . PHE A 1 247 ? 19.634 4.390 -11.497 1.00 58.16 247 PHE A O 1
ATOM 1965 N N . GLY A 1 248 ? 18.647 4.829 -9.531 1.00 58.94 248 GLY A N 1
ATOM 1966 C CA . GLY A 1 248 ? 19.293 3.725 -8.815 1.00 58.94 248 GLY A CA 1
ATOM 1967 C C . GLY A 1 248 ? 18.978 2.353 -9.422 1.00 58.94 248 GLY A C 1
ATOM 1968 O O . GLY A 1 248 ? 19.886 1.556 -9.640 1.00 58.94 248 GLY A O 1
ATOM 1969 N N . GLN A 1 249 ? 17.712 2.104 -9.768 1.00 61.62 249 GLN A N 1
ATOM 1970 C CA . GLN A 1 249 ? 17.277 0.847 -10.393 1.00 61.62 249 GLN A CA 1
ATOM 1971 C C . GLN A 1 249 ? 17.736 0.724 -11.850 1.00 61.62 249 GLN A C 1
ATOM 1973 O O . GLN A 1 249 ? 17.965 -0.380 -12.341 1.00 61.62 249 GLN A O 1
ATOM 1978 N N . TRP A 1 250 ? 17.881 1.846 -12.559 1.00 70.31 250 TRP A N 1
ATOM 1979 C CA . TRP A 1 250 ? 18.293 1.842 -13.962 1.00 70.31 250 TRP A CA 1
ATOM 1980 C C . TRP A 1 250 ? 19.762 1.475 -14.166 1.00 70.31 250 TRP A C 1
ATOM 1982 O O . TRP A 1 250 ? 20.102 0.989 -15.243 1.00 70.31 250 TRP A O 1
ATOM 1992 N N . ARG A 1 251 ? 20.626 1.657 -13.155 1.00 70.50 251 ARG A N 1
ATOM 1993 C CA . ARG A 1 251 ? 22.050 1.270 -13.229 1.00 70.50 251 ARG A CA 1
ATOM 1994 C C . ARG A 1 251 ? 22.245 -0.226 -13.464 1.00 70.50 251 ARG A C 1
ATOM 1996 O O . ARG A 1 251 ? 23.226 -0.631 -14.075 1.00 70.50 251 ARG A O 1
ATOM 2003 N N . GLU A 1 252 ? 21.303 -1.050 -13.012 1.00 72.19 252 GLU A N 1
ATOM 2004 C CA . GLU A 1 252 ? 21.357 -2.504 -13.200 1.00 72.19 252 GLU A CA 1
ATOM 2005 C C . GLU A 1 252 ? 20.839 -2.948 -14.580 1.00 72.19 252 GLU A C 1
ATOM 2007 O O . GLU A 1 252 ? 20.919 -4.129 -14.933 1.00 72.19 252 GLU A O 1
ATOM 2012 N N . LEU A 1 253 ? 20.304 -2.022 -15.385 1.00 78.06 253 LEU A N 1
ATOM 2013 C CA . LEU A 1 253 ? 19.760 -2.334 -16.700 1.00 78.06 253 LEU A CA 1
ATOM 2014 C C . LEU A 1 253 ? 20.850 -2.402 -17.758 1.00 78.06 253 LEU A C 1
ATOM 2016 O O . LEU A 1 253 ? 21.688 -1.514 -17.902 1.00 78.06 253 LEU A O 1
ATOM 2020 N N . LYS A 1 254 ? 20.759 -3.452 -18.571 1.00 86.06 254 LYS A N 1
ATOM 2021 C CA . LYS A 1 254 ? 21.405 -3.506 -19.879 1.00 86.06 254 LYS A CA 1
ATOM 2022 C C . LYS A 1 254 ? 20.432 -3.002 -20.924 1.00 86.06 254 LYS A C 1
ATOM 2024 O O . LYS A 1 254 ? 19.233 -3.257 -20.813 1.00 86.06 254 LYS A O 1
ATOM 2029 N N . TYR A 1 255 ? 20.956 -2.317 -21.926 1.00 88.31 255 TYR A N 1
ATOM 2030 C CA . TYR A 1 255 ? 20.182 -1.786 -23.036 1.00 88.31 255 TYR A CA 1
ATOM 2031 C C . TYR A 1 255 ? 20.647 -2.423 -24.331 1.00 88.31 255 TYR A C 1
ATOM 2033 O O . TYR A 1 255 ? 21.843 -2.634 -24.530 1.00 88.31 255 TYR A O 1
ATOM 2041 N N . SER A 1 256 ? 19.701 -2.723 -25.210 1.00 87.56 256 SER A N 1
ATOM 2042 C CA . SER A 1 256 ? 19.971 -3.354 -26.496 1.00 87.56 256 SER A CA 1
ATOM 2043 C C . SER A 1 256 ? 19.193 -2.655 -27.594 1.00 87.56 256 SER A C 1
ATOM 2045 O O . SER A 1 256 ? 18.074 -2.181 -27.383 1.00 87.56 256 SER A O 1
ATOM 2047 N N . GLU A 1 257 ? 19.793 -2.620 -28.776 1.00 88.56 257 GLU A N 1
ATOM 2048 C CA . GLU A 1 257 ? 19.105 -2.187 -29.981 1.00 88.56 257 GLU A CA 1
ATOM 2049 C C . GLU A 1 257 ? 18.176 -3.304 -30.455 1.00 88.56 257 GLU A C 1
ATOM 2051 O O . GLU A 1 257 ? 18.578 -4.467 -30.534 1.00 88.56 257 GLU A O 1
ATOM 2056 N N . VAL A 1 258 ? 16.921 -2.958 -30.737 1.00 83.69 258 VAL A N 1
ATOM 2057 C CA . VAL A 1 258 ? 15.920 -3.924 -31.203 1.00 83.69 258 VAL A CA 1
ATOM 2058 C C . VAL A 1 258 ? 15.810 -3.878 -32.724 1.00 83.69 258 VAL A C 1
ATOM 2060 O O . VAL A 1 258 ? 16.037 -4.888 -33.386 1.00 83.69 258 VAL A O 1
ATOM 2063 N N . ARG A 1 259 ? 15.450 -2.715 -33.280 1.00 77.56 259 ARG A N 1
ATOM 2064 C CA . ARG A 1 259 ? 15.364 -2.461 -34.724 1.00 77.56 259 ARG A CA 1
ATOM 2065 C C . ARG A 1 259 ? 15.429 -0.960 -34.995 1.00 77.56 259 ARG A C 1
ATOM 2067 O O . ARG A 1 259 ? 14.943 -0.187 -34.176 1.00 77.56 259 ARG A O 1
ATOM 2074 N N . ASP A 1 260 ? 15.990 -0.575 -36.139 1.00 76.75 260 ASP A N 1
ATOM 2075 C CA . ASP A 1 260 ? 15.960 0.797 -36.666 1.00 76.75 260 ASP A CA 1
ATOM 2076 C C . ASP A 1 260 ? 16.489 1.855 -35.673 1.00 76.75 260 ASP A C 1
ATOM 2078 O O . ASP A 1 260 ? 15.935 2.948 -35.551 1.00 76.75 260 ASP A O 1
ATOM 2082 N N . GLY A 1 261 ? 17.553 1.526 -34.926 1.00 82.12 261 GLY A N 1
ATOM 2083 C CA . GLY A 1 261 ? 18.157 2.428 -33.942 1.00 82.12 261 GLY A CA 1
ATOM 2084 C C . GLY A 1 261 ? 17.358 2.600 -32.647 1.00 82.12 261 GLY A C 1
ATOM 2085 O O . GLY A 1 261 ? 17.698 3.460 -31.836 1.00 82.12 261 GLY A O 1
ATOM 2086 N N . VAL A 1 262 ? 16.298 1.816 -32.419 1.00 89.44 262 VAL A N 1
ATOM 2087 C CA . VAL A 1 262 ? 15.523 1.866 -31.172 1.00 89.44 262 VAL A CA 1
ATOM 2088 C C . VAL A 1 262 ? 16.233 1.079 -30.073 1.00 89.44 262 VAL A C 1
ATOM 2090 O O . VAL A 1 262 ? 16.387 -0.142 -30.160 1.00 89.44 262 VAL A O 1
ATOM 2093 N N . ILE A 1 263 ? 16.618 1.788 -29.011 1.00 92.19 263 ILE A N 1
ATOM 2094 C CA . ILE A 1 263 ? 17.344 1.249 -27.858 1.00 92.19 263 ILE A CA 1
ATOM 2095 C C . ILE A 1 263 ? 16.377 1.071 -26.684 1.00 92.19 263 ILE A C 1
ATOM 2097 O O . ILE A 1 263 ? 15.735 2.025 -26.247 1.00 92.19 263 ILE A O 1
ATOM 2101 N N . ILE A 1 264 ? 16.287 -0.152 -26.159 1.00 90.31 264 ILE A N 1
ATOM 2102 C CA . ILE A 1 264 ? 15.352 -0.544 -25.093 1.00 90.31 264 ILE A CA 1
ATOM 2103 C C . ILE A 1 264 ? 16.121 -1.284 -23.991 1.00 90.31 264 ILE A C 1
ATOM 2105 O O . ILE A 1 264 ? 17.036 -2.049 -24.310 1.00 90.31 264 ILE A O 1
ATOM 2109 N N . PRO A 1 265 ? 15.754 -1.146 -22.700 1.00 89.00 265 PRO A N 1
ATOM 2110 C CA . PRO A 1 265 ? 16.280 -2.037 -21.673 1.00 89.00 265 PRO A CA 1
ATOM 2111 C C . PRO A 1 265 ? 15.998 -3.504 -22.023 1.00 89.00 265 PRO A C 1
ATOM 2113 O O . PRO A 1 265 ? 14.847 -3.887 -22.238 1.00 89.00 265 PRO A O 1
ATOM 2116 N N . SER A 1 266 ? 17.029 -4.347 -22.044 1.00 85.56 266 SER A N 1
ATOM 2117 C CA . SER A 1 266 ? 16.981 -5.702 -22.602 1.00 85.56 266 SER A CA 1
ATOM 2118 C C . SER A 1 266 ? 15.880 -6.564 -21.978 1.00 85.56 266 SER A C 1
ATOM 2120 O O . SER A 1 266 ? 15.212 -7.327 -22.672 1.00 85.56 266 SER A O 1
ATOM 2122 N N . ARG A 1 267 ? 15.616 -6.387 -20.675 1.00 84.19 267 ARG A N 1
ATOM 2123 C CA . ARG A 1 267 ? 14.552 -7.107 -19.952 1.00 84.19 267 ARG A CA 1
ATOM 2124 C C . ARG A 1 267 ? 13.130 -6.792 -20.437 1.00 84.19 267 ARG A C 1
ATOM 2126 O O . ARG A 1 267 ? 12.204 -7.521 -20.104 1.00 84.19 267 ARG A O 1
ATOM 2133 N N . TYR A 1 268 ? 12.946 -5.713 -21.195 1.00 87.75 268 TYR A N 1
ATOM 2134 C CA . TYR A 1 268 ? 11.646 -5.246 -21.674 1.00 87.75 268 TYR A CA 1
ATOM 2135 C C . TYR A 1 268 ? 11.439 -5.418 -23.177 1.00 87.75 268 TYR A C 1
ATOM 2137 O O . TYR A 1 268 ? 10.394 -5.019 -23.677 1.00 87.75 268 TYR A O 1
ATOM 2145 N N . ILE A 1 269 ? 12.367 -6.045 -23.906 1.00 87.12 269 ILE A N 1
ATOM 2146 C CA . ILE A 1 269 ? 12.253 -6.212 -25.366 1.00 87.12 269 ILE A CA 1
ATOM 2147 C C . ILE A 1 269 ? 10.980 -6.973 -25.757 1.00 87.12 269 ILE A C 1
ATOM 2149 O O . ILE A 1 269 ? 10.264 -6.544 -26.660 1.00 87.12 269 ILE A O 1
ATOM 2153 N N . ALA A 1 270 ? 10.665 -8.074 -25.069 1.00 85.62 270 ALA A N 1
ATOM 2154 C CA . ALA A 1 270 ? 9.453 -8.848 -25.346 1.00 85.62 270 ALA A CA 1
ATOM 2155 C C . ALA A 1 270 ? 8.180 -8.009 -25.127 1.00 85.62 270 ALA A C 1
ATOM 2157 O O . ALA A 1 270 ? 7.272 -8.011 -25.956 1.00 85.62 270 ALA A O 1
ATOM 2158 N N . LEU A 1 271 ? 8.157 -7.227 -24.044 1.00 87.19 271 LEU A N 1
ATOM 2159 C CA . LEU A 1 271 ? 7.062 -6.316 -23.722 1.00 87.19 271 LEU A CA 1
ATOM 2160 C C . LEU A 1 271 ? 6.945 -5.172 -24.742 1.00 87.19 271 LEU A C 1
ATOM 2162 O O . LEU A 1 271 ? 5.840 -4.802 -25.128 1.00 87.19 271 LEU A O 1
ATOM 2166 N N . TYR A 1 272 ? 8.073 -4.629 -25.200 1.00 91.50 272 TYR A N 1
ATOM 2167 C CA . TYR A 1 272 ? 8.116 -3.619 -26.252 1.00 91.50 272 TYR A CA 1
ATOM 2168 C C . TYR A 1 272 ? 7.493 -4.144 -27.546 1.00 91.50 272 TYR A C 1
ATOM 2170 O O . TYR A 1 272 ? 6.607 -3.487 -28.085 1.00 91.50 272 TYR A O 1
ATOM 2178 N N . ARG A 1 273 ? 7.878 -5.347 -27.991 1.00 90.12 273 ARG A N 1
ATOM 2179 C CA . ARG A 1 273 ? 7.313 -5.979 -29.194 1.00 90.12 273 ARG A CA 1
ATOM 2180 C C . ARG A 1 273 ? 5.802 -6.166 -29.075 1.00 90.12 273 ARG A C 1
ATOM 2182 O O . ARG A 1 273 ? 5.077 -5.709 -29.947 1.00 90.12 273 ARG A O 1
ATOM 2189 N N . GLU A 1 274 ? 5.324 -6.710 -27.952 1.00 92.19 274 GLU A N 1
ATOM 2190 C CA . GLU A 1 274 ? 3.884 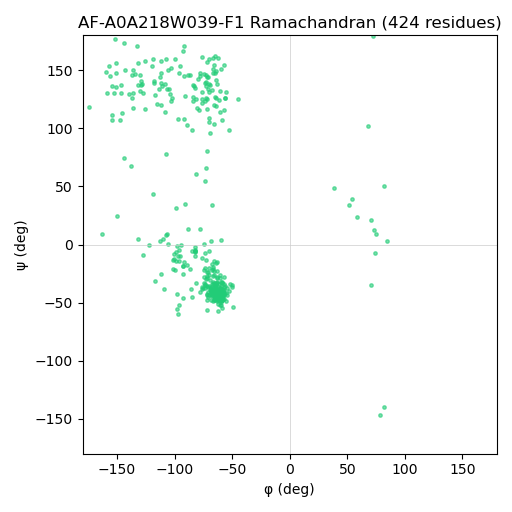-6.886 -27.700 1.00 92.19 274 GLU A CA 1
ATOM 2191 C C . GLU A 1 274 ? 3.103 -5.565 -27.839 1.00 92.19 274 GLU A C 1
ATOM 2193 O O . GLU A 1 274 ? 2.012 -5.526 -28.413 1.00 92.19 274 GLU A O 1
ATOM 2198 N N . LEU A 1 275 ? 3.647 -4.469 -27.299 1.00 91.88 275 LEU A N 1
ATOM 2199 C CA . LEU A 1 275 ? 2.989 -3.166 -27.353 1.00 91.88 275 LEU A CA 1
ATOM 2200 C C . LEU A 1 275 ? 3.093 -2.511 -28.731 1.00 91.88 275 LEU A C 1
ATOM 2202 O O . LEU A 1 275 ? 2.125 -1.884 -29.155 1.00 91.88 275 LEU A O 1
ATOM 2206 N N . VAL A 1 276 ? 4.216 -2.661 -29.434 1.00 92.38 276 VAL A N 1
ATOM 2207 C CA . VAL A 1 276 ? 4.383 -2.141 -30.799 1.00 92.38 276 VAL A CA 1
ATOM 2208 C C . VAL A 1 276 ? 3.479 -2.874 -31.783 1.00 92.38 276 VAL A C 1
ATOM 2210 O O . VAL A 1 276 ? 2.846 -2.223 -32.608 1.00 92.38 276 VAL A O 1
ATOM 2213 N N . ASP A 1 277 ? 3.326 -4.190 -31.653 1.00 93.19 277 ASP A N 1
ATOM 2214 C CA . ASP A 1 277 ? 2.404 -4.964 -32.489 1.00 93.19 277 ASP A CA 1
ATOM 2215 C C . ASP A 1 277 ? 0.952 -4.497 -32.309 1.00 93.19 277 ASP A C 1
ATOM 2217 O O . ASP A 1 277 ? 0.162 -4.497 -33.254 1.00 93.19 277 ASP A O 1
ATOM 2221 N N . ARG A 1 278 ? 0.589 -4.065 -31.093 1.00 94.19 278 ARG A N 1
ATOM 2222 C CA . ARG A 1 278 ? -0.773 -3.621 -30.769 1.00 94.19 278 ARG A CA 1
ATOM 2223 C C . ARG A 1 278 ? -1.036 -2.148 -31.082 1.00 94.19 278 ARG A C 1
ATOM 2225 O O . ARG A 1 278 ? -2.148 -1.808 -31.478 1.00 94.19 278 ARG A O 1
ATOM 2232 N N . TYR A 1 279 ? -0.062 -1.273 -30.850 1.00 94.06 279 TYR A N 1
ATOM 2233 C CA . TYR A 1 279 ? -0.259 0.183 -30.857 1.00 94.06 279 TYR A CA 1
ATOM 2234 C C . TYR A 1 279 ? 0.638 0.928 -31.857 1.00 94.06 279 TYR A C 1
ATOM 2236 O O . TYR A 1 279 ? 0.538 2.150 -31.969 1.00 94.06 279 TYR A O 1
ATOM 2244 N N . GLY A 1 280 ? 1.490 0.216 -32.595 1.00 92.69 280 GLY A N 1
ATOM 2245 C CA . GLY A 1 280 ? 2.553 0.796 -33.414 1.00 92.69 280 GLY A CA 1
ATOM 2246 C C . GLY A 1 280 ? 3.711 1.344 -32.574 1.00 92.69 280 GLY A C 1
ATOM 2247 O O . GLY A 1 280 ? 3.688 1.309 -31.341 1.00 92.69 280 GLY A O 1
ATOM 2248 N N . ASP A 1 281 ? 4.741 1.878 -33.239 1.00 92.62 281 ASP A N 1
ATOM 2249 C CA . ASP A 1 281 ? 5.838 2.562 -32.545 1.00 92.62 281 ASP A CA 1
ATOM 2250 C C . ASP A 1 281 ? 5.349 3.884 -31.933 1.00 92.62 281 ASP A C 1
ATOM 2252 O O . ASP A 1 281 ? 5.306 4.945 -32.565 1.00 92.62 281 ASP A O 1
ATOM 2256 N N . PHE A 1 282 ? 4.995 3.814 -30.653 1.00 94.94 282 PHE A N 1
ATOM 2257 C CA . PHE A 1 282 ? 4.532 4.948 -29.865 1.00 94.94 282 PHE A CA 1
ATOM 2258 C C . PHE A 1 282 ? 5.643 5.965 -29.547 1.00 94.94 282 PHE A C 1
ATOM 2260 O O . PHE A 1 282 ? 5.338 7.030 -29.018 1.00 94.94 282 PHE A O 1
ATOM 2267 N N . SER A 1 283 ? 6.907 5.705 -29.898 1.00 94.44 283 SER A N 1
ATOM 2268 C CA . SER A 1 283 ? 8.025 6.649 -29.744 1.00 94.44 283 SER A CA 1
ATOM 2269 C C . SER A 1 283 ? 8.408 7.377 -31.042 1.00 94.44 283 SER A C 1
ATOM 2271 O O . SER A 1 283 ? 9.206 8.320 -31.009 1.00 94.44 283 SER A O 1
ATOM 2273 N N . ALA A 1 284 ? 7.829 6.990 -32.185 1.00 92.31 284 ALA A N 1
ATOM 2274 C CA . ALA A 1 284 ? 8.201 7.511 -33.504 1.00 92.31 284 ALA A CA 1
ATOM 2275 C C . ALA A 1 284 ? 8.045 9.039 -33.623 1.00 92.31 284 ALA A C 1
ATOM 2277 O O . ALA A 1 284 ? 8.822 9.697 -34.305 1.00 92.31 284 ALA A O 1
ATOM 2278 N N . GLY A 1 285 ? 7.055 9.617 -32.932 1.00 90.75 285 GLY A N 1
ATOM 2279 C CA . GLY A 1 285 ? 6.798 11.063 -32.927 1.00 90.75 285 GLY A CA 1
ATOM 2280 C C . GLY A 1 285 ? 7.664 11.877 -31.958 1.00 90.75 285 GLY A C 1
ATOM 2281 O O . GLY A 1 285 ? 7.554 13.102 -31.944 1.00 90.75 285 GLY A O 1
ATOM 2282 N N . SER A 1 286 ? 8.489 11.221 -31.139 1.00 94.12 286 SER A N 1
ATOM 2283 C CA . SER A 1 286 ? 9.358 11.889 -30.171 1.00 94.12 286 SER A CA 1
ATOM 2284 C C . SER A 1 286 ? 10.542 12.567 -30.863 1.00 94.12 286 SER A C 1
ATOM 2286 O O . SER A 1 286 ? 11.161 11.985 -31.757 1.00 94.12 286 SER A O 1
ATOM 2288 N N . LYS A 1 287 ? 10.877 13.777 -30.399 1.00 94.00 287 LYS A N 1
ATOM 2289 C CA . LYS A 1 287 ? 12.042 14.560 -30.844 1.00 94.00 287 LYS A CA 1
ATOM 2290 C C . LYS A 1 287 ? 13.351 14.149 -30.159 1.00 94.00 287 LYS A C 1
ATOM 2292 O O . LYS A 1 287 ? 14.396 14.687 -30.506 1.00 94.00 287 LYS A O 1
ATOM 2297 N N . LEU A 1 288 ? 13.282 13.244 -29.183 1.00 93.00 288 LEU A N 1
ATOM 2298 C CA . LEU A 1 288 ? 14.449 12.753 -28.458 1.00 93.00 288 LEU A CA 1
ATOM 2299 C C . LEU A 1 288 ? 15.367 11.941 -29.377 1.00 93.00 288 LEU A C 1
ATOM 2301 O O . LEU A 1 288 ? 14.912 11.273 -30.313 1.00 93.00 288 LEU A O 1
ATOM 2305 N N . THR A 1 289 ? 16.655 11.954 -29.061 1.00 93.88 289 THR A N 1
ATOM 2306 C CA . THR A 1 289 ? 17.651 11.053 -29.637 1.00 93.88 289 THR A CA 1
ATOM 2307 C C . THR A 1 289 ? 17.353 9.605 -29.225 1.00 93.88 289 THR A C 1
ATOM 2309 O O . THR A 1 289 ? 16.623 9.373 -28.256 1.00 93.88 289 THR A O 1
ATOM 2312 N N . PRO A 1 290 ? 17.914 8.592 -29.910 1.00 93.00 290 PRO A N 1
ATOM 2313 C CA . PRO A 1 290 ? 17.802 7.197 -29.474 1.00 93.00 290 PRO A CA 1
ATOM 2314 C C . PRO A 1 290 ? 18.171 6.974 -27.999 1.00 93.00 290 PRO A C 1
ATOM 2316 O O . PRO A 1 290 ? 17.514 6.198 -27.306 1.00 93.00 290 PRO A O 1
ATOM 2319 N N . TRP A 1 291 ? 19.172 7.707 -27.503 1.00 92.00 291 TRP A N 1
ATOM 2320 C CA . TRP A 1 291 ? 19.645 7.650 -26.120 1.00 92.00 291 TRP A CA 1
ATOM 2321 C C . TRP A 1 291 ? 18.642 8.265 -25.145 1.00 92.00 291 TRP A C 1
ATOM 2323 O O . TRP A 1 291 ? 18.300 7.642 -24.141 1.00 92.00 291 TRP A O 1
ATOM 2333 N N . GLY A 1 292 ? 18.095 9.437 -25.480 1.00 90.69 292 GLY A N 1
ATOM 2334 C CA . GLY A 1 292 ? 17.008 10.040 -24.714 1.00 90.69 292 GLY A CA 1
ATOM 2335 C C . GLY A 1 292 ? 15.789 9.121 -24.667 1.00 90.69 292 GLY A C 1
ATOM 2336 O O . GLY A 1 292 ? 15.271 8.824 -23.590 1.00 90.69 292 GLY A O 1
ATOM 2337 N N . LYS A 1 293 ? 15.373 8.570 -25.816 1.00 93.62 293 LYS A N 1
ATOM 2338 C CA . LYS A 1 293 ? 14.261 7.609 -25.884 1.00 93.62 293 LYS A CA 1
ATOM 2339 C C . LYS A 1 293 ? 14.503 6.394 -24.989 1.00 93.62 293 LYS A C 1
ATOM 2341 O O . LYS A 1 293 ? 13.559 5.963 -24.333 1.00 93.62 293 LYS A O 1
ATOM 2346 N N . ALA A 1 294 ? 15.729 5.876 -24.901 1.00 92.25 294 ALA A N 1
ATOM 2347 C CA . ALA A 1 294 ? 16.056 4.723 -24.058 1.00 92.25 294 ALA A CA 1
ATOM 2348 C C . ALA A 1 294 ? 15.725 4.950 -22.571 1.00 92.25 294 ALA A C 1
ATOM 2350 O O . ALA A 1 294 ? 15.190 4.052 -21.916 1.00 92.25 294 ALA A O 1
ATOM 2351 N N . LEU A 1 295 ? 15.967 6.156 -22.047 1.00 89.12 295 LEU A N 1
ATOM 2352 C CA . LEU A 1 295 ? 15.641 6.514 -20.659 1.00 89.12 295 LEU A CA 1
ATOM 2353 C C . LEU A 1 295 ? 14.132 6.649 -20.442 1.00 89.12 295 LEU A C 1
ATOM 2355 O O . LEU A 1 295 ? 13.584 6.154 -19.458 1.00 89.12 295 LEU A O 1
ATOM 2359 N N . PHE A 1 296 ? 13.430 7.245 -21.403 1.00 91.06 296 PHE A N 1
ATOM 2360 C CA . PHE A 1 296 ? 11.971 7.325 -21.370 1.00 91.06 296 PHE A CA 1
ATOM 2361 C C . PHE A 1 296 ? 11.307 5.948 -21.506 1.00 91.06 296 PHE A C 1
ATOM 2363 O O . PHE A 1 296 ? 10.297 5.685 -20.852 1.00 91.06 296 PHE A O 1
ATOM 2370 N N . PHE A 1 297 ? 11.898 5.033 -22.279 1.00 93.12 297 PHE A N 1
ATOM 2371 C CA . PHE A 1 297 ? 11.498 3.630 -22.308 1.00 93.12 297 PHE A CA 1
ATOM 2372 C C . PHE A 1 297 ? 11.762 2.933 -20.972 1.00 93.12 297 PHE A C 1
ATOM 2374 O O . PHE A 1 297 ? 10.897 2.183 -20.523 1.00 93.12 297 PHE A O 1
ATOM 2381 N N . ALA A 1 298 ? 12.898 3.184 -20.313 1.00 88.31 298 ALA A N 1
ATOM 2382 C CA . ALA A 1 298 ? 13.168 2.644 -18.981 1.00 88.31 298 ALA A CA 1
ATOM 2383 C C . ALA A 1 298 ? 12.097 3.080 -17.972 1.00 88.31 298 ALA A C 1
ATOM 2385 O O . ALA A 1 298 ? 11.529 2.231 -17.285 1.00 88.31 298 ALA A O 1
ATOM 2386 N N . LEU A 1 299 ? 11.739 4.369 -17.960 1.00 87.25 299 LEU A N 1
ATOM 2387 C CA . LEU A 1 299 ? 10.664 4.903 -17.122 1.00 87.25 299 LEU A CA 1
ATOM 2388 C C . LEU A 1 299 ? 9.306 4.270 -17.442 1.00 87.25 299 LEU A C 1
ATOM 2390 O O . LEU A 1 299 ? 8.618 3.772 -16.551 1.00 87.25 299 LEU A O 1
ATOM 2394 N N . PHE A 1 300 ? 8.923 4.270 -18.719 1.00 91.94 300 PHE A N 1
ATOM 2395 C CA . PHE A 1 300 ? 7.645 3.733 -19.171 1.00 91.94 300 PHE A CA 1
ATOM 2396 C C . PHE A 1 300 ? 7.497 2.249 -18.828 1.00 91.94 300 PHE A C 1
ATOM 2398 O O . PHE A 1 300 ? 6.508 1.845 -18.214 1.00 91.94 300 PHE A O 1
ATOM 2405 N N . PHE A 1 301 ? 8.482 1.427 -19.193 1.00 89.12 301 PHE A N 1
ATOM 2406 C CA . PHE A 1 301 ? 8.402 -0.011 -18.981 1.00 89.12 301 PHE A CA 1
ATOM 2407 C C . PHE A 1 301 ? 8.537 -0.408 -17.519 1.00 89.12 301 PHE A C 1
ATOM 2409 O O . PHE A 1 301 ? 7.921 -1.397 -17.135 1.00 89.12 301 PHE A O 1
ATOM 2416 N N . GLU A 1 302 ? 9.248 0.357 -16.690 1.00 81.81 302 GLU A N 1
ATOM 2417 C CA . GLU A 1 302 ? 9.239 0.145 -15.240 1.00 81.81 302 GLU A CA 1
ATOM 2418 C C . GLU A 1 302 ? 7.819 0.290 -14.680 1.00 81.81 302 GLU A C 1
ATOM 2420 O O . GLU A 1 302 ? 7.335 -0.598 -13.975 1.00 81.81 302 GLU A O 1
ATOM 2425 N N . VAL A 1 303 ? 7.107 1.356 -15.062 1.00 84.06 303 VAL A N 1
ATOM 2426 C CA . VAL A 1 303 ? 5.717 1.577 -14.638 1.00 84.06 303 VAL A CA 1
ATOM 2427 C C . VAL A 1 303 ? 4.807 0.459 -15.145 1.00 84.06 303 VAL A C 1
ATOM 2429 O O . VAL A 1 303 ? 4.109 -0.164 -14.348 1.00 84.06 303 VAL A O 1
ATOM 2432 N N . ILE A 1 304 ? 4.842 0.141 -16.444 1.00 86.62 304 ILE A N 1
ATOM 2433 C CA . ILE A 1 304 ? 3.986 -0.909 -17.020 1.00 86.62 304 ILE A CA 1
ATOM 2434 C C . ILE A 1 304 ? 4.297 -2.285 -16.417 1.00 86.62 304 ILE A C 1
ATOM 2436 O O . ILE A 1 304 ? 3.380 -3.051 -16.122 1.00 86.62 304 ILE A O 1
ATOM 2440 N N . HIS A 1 305 ? 5.572 -2.608 -16.201 1.00 79.88 305 HIS A N 1
ATOM 2441 C CA . HIS A 1 305 ? 5.982 -3.868 -15.589 1.00 79.88 305 HIS A CA 1
ATOM 2442 C C . HIS A 1 305 ? 5.479 -3.989 -14.147 1.00 79.88 305 HIS A C 1
ATOM 2444 O O . HIS A 1 305 ? 4.957 -5.040 -13.776 1.00 79.88 305 HIS A O 1
ATOM 2450 N N . ARG A 1 306 ? 5.562 -2.914 -13.350 1.00 73.56 306 ARG A N 1
ATOM 2451 C CA . ARG A 1 306 ? 4.993 -2.874 -11.992 1.00 73.56 306 ARG A CA 1
ATOM 2452 C C . ARG A 1 306 ? 3.475 -3.006 -12.005 1.00 73.56 306 ARG A C 1
ATOM 2454 O O . ARG A 1 306 ? 2.931 -3.810 -11.255 1.00 73.56 306 ARG A O 1
ATOM 2461 N N . MET A 1 307 ? 2.797 -2.284 -12.895 1.00 77.19 307 MET A N 1
ATOM 2462 C CA . MET A 1 307 ? 1.342 -2.364 -13.047 1.00 77.19 307 MET A CA 1
ATOM 2463 C C . MET A 1 307 ? 0.861 -3.772 -13.418 1.00 77.19 307 MET A C 1
ATOM 2465 O O . MET A 1 307 ? -0.225 -4.161 -13.008 1.00 77.19 307 MET A O 1
ATOM 2469 N N . ARG A 1 308 ? 1.654 -4.554 -14.164 1.00 75.50 308 ARG A N 1
ATOM 2470 C CA . ARG A 1 308 ? 1.326 -5.956 -14.490 1.00 75.50 308 ARG A CA 1
ATOM 2471 C C . ARG A 1 308 ? 1.414 -6.903 -13.289 1.00 75.50 308 ARG A C 1
ATOM 2473 O O . ARG A 1 308 ? 0.837 -7.982 -13.349 1.00 75.50 308 ARG A O 1
ATOM 2480 N N . LYS A 1 309 ? 2.142 -6.524 -12.236 1.00 66.44 309 LYS A N 1
ATOM 2481 C CA . LYS A 1 309 ? 2.390 -7.358 -11.050 1.00 66.44 309 LYS A CA 1
ATOM 2482 C C . LYS A 1 309 ? 1.515 -6.998 -9.851 1.00 66.44 309 LYS A C 1
ATOM 2484 O O . LYS A 1 309 ? 1.360 -7.821 -8.961 1.00 66.44 309 LYS A O 1
ATOM 2489 N N . ILE A 1 310 ? 0.970 -5.783 -9.811 1.00 62.19 310 ILE A N 1
ATOM 2490 C CA . ILE A 1 310 ? 0.252 -5.254 -8.645 1.00 62.19 310 ILE A CA 1
ATOM 2491 C C . ILE A 1 310 ? -1.254 -5.274 -8.901 1.00 62.19 310 ILE A C 1
ATOM 2493 O O . ILE A 1 310 ? -1.732 -4.825 -9.944 1.00 62.19 310 ILE A O 1
ATOM 2497 N N . GLN A 1 311 ? -2.018 -5.757 -7.922 1.00 66.94 311 GLN A N 1
ATOM 2498 C CA . GLN A 1 311 ? -3.474 -5.788 -8.011 1.00 66.94 311 GLN A CA 1
ATOM 2499 C C . GLN A 1 311 ? -4.079 -4.404 -7.746 1.00 66.94 311 GLN A C 1
ATOM 2501 O O . GLN A 1 311 ? -3.596 -3.642 -6.913 1.00 66.94 311 GLN A O 1
ATOM 2506 N N . VAL A 1 312 ? -5.201 -4.084 -8.395 1.00 71.50 312 VAL A N 1
ATOM 2507 C CA . VAL A 1 312 ? -5.851 -2.762 -8.278 1.00 71.50 312 VAL A CA 1
ATOM 2508 C C . VAL A 1 312 ? -6.203 -2.397 -6.828 1.00 71.50 312 VAL A C 1
ATOM 2510 O O . VAL A 1 312 ? -6.048 -1.243 -6.436 1.00 71.50 312 VAL A O 1
ATOM 2513 N N . PHE A 1 313 ? -6.615 -3.371 -6.007 1.00 63.22 313 PHE A N 1
ATOM 2514 C CA . PHE A 1 313 ? -6.938 -3.123 -4.596 1.00 63.22 313 PHE A CA 1
ATOM 2515 C C . PHE A 1 313 ? -5.718 -2.636 -3.794 1.00 63.22 313 PHE A C 1
ATOM 2517 O O . PHE A 1 313 ? -5.862 -1.829 -2.879 1.00 63.22 313 PHE A O 1
ATOM 2524 N N . GLN A 1 314 ? -4.517 -3.105 -4.149 1.00 55.50 314 GLN A N 1
ATOM 2525 C CA . GLN A 1 314 ? -3.262 -2.685 -3.530 1.00 55.50 314 GLN A CA 1
ATOM 2526 C C . GLN A 1 314 ? -2.956 -1.239 -3.941 1.00 55.50 314 GLN A C 1
ATOM 2528 O O . GLN A 1 314 ? -2.666 -0.402 -3.095 1.00 55.50 314 GLN A O 1
ATOM 2533 N N . VAL A 1 315 ? -3.132 -0.893 -5.219 1.00 62.16 315 VAL A N 1
ATOM 2534 C CA . VAL A 1 315 ? -2.937 0.483 -5.724 1.00 62.16 315 VAL A CA 1
ATOM 2535 C C . VAL A 1 315 ? -3.839 1.502 -5.018 1.00 62.16 315 VAL A C 1
ATOM 2537 O O . VAL A 1 315 ? -3.455 2.654 -4.854 1.00 62.16 315 VAL A O 1
ATOM 2540 N N . ALA A 1 316 ? -5.039 1.105 -4.594 1.00 59.25 316 ALA A N 1
ATOM 2541 C CA . ALA A 1 316 ? -5.948 1.992 -3.870 1.00 59.25 316 ALA A CA 1
ATOM 2542 C C . ALA A 1 316 ? -5.479 2.328 -2.445 1.00 59.25 316 ALA A C 1
ATOM 2544 O O . ALA A 1 316 ? -5.848 3.373 -1.904 1.00 59.25 316 ALA A O 1
ATOM 2545 N N . ARG A 1 317 ? -4.682 1.433 -1.851 1.00 51.34 317 ARG A N 1
ATOM 2546 C CA . ARG A 1 317 ? -4.194 1.507 -0.468 1.00 51.34 317 ARG A CA 1
ATOM 2547 C C . ARG A 1 317 ? -2.770 2.037 -0.355 1.00 51.34 317 ARG A C 1
ATOM 2549 O O . ARG A 1 317 ? -2.393 2.527 0.702 1.00 51.34 317 ARG A O 1
ATOM 2556 N N . TYR A 1 318 ? -1.996 1.950 -1.431 1.00 49.66 318 TYR A N 1
ATOM 2557 C CA . TYR A 1 318 ? -0.607 2.385 -1.485 1.00 49.66 318 TYR A CA 1
ATOM 2558 C C . TYR A 1 318 ? -0.484 3.578 -2.439 1.00 49.66 318 TYR A C 1
ATOM 2560 O O . TYR A 1 318 ? -0.999 3.523 -3.554 1.00 49.66 318 TYR A O 1
ATOM 2568 N N . ASP A 1 319 ? 0.230 4.638 -2.048 1.00 60.09 319 ASP A N 1
ATOM 2569 C CA . ASP A 1 319 ? 0.413 5.889 -2.817 1.00 60.09 319 ASP A CA 1
ATOM 2570 C C . ASP A 1 319 ? 1.246 5.731 -4.116 1.00 60.09 319 ASP A C 1
ATOM 2572 O O . ASP A 1 319 ? 1.988 6.615 -4.537 1.00 60.09 319 ASP A O 1
ATOM 2576 N N . HIS A 1 320 ? 1.137 4.591 -4.797 1.00 66.50 320 HIS A N 1
ATOM 2577 C CA . HIS A 1 320 ? 1.744 4.321 -6.098 1.00 66.50 320 HIS A CA 1
ATOM 2578 C C . HIS A 1 320 ? 1.027 5.042 -7.243 1.00 66.50 320 HIS A C 1
ATOM 2580 O O . HIS A 1 320 ? 1.650 5.364 -8.255 1.00 66.50 320 HIS A O 1
ATOM 2586 N N . LEU A 1 321 ? -0.275 5.303 -7.088 1.00 76.50 321 LEU A N 1
ATOM 2587 C CA . LEU A 1 321 ? -1.109 5.887 -8.135 1.00 76.50 321 LEU A CA 1
ATOM 2588 C C . LEU A 1 321 ? -0.627 7.281 -8.594 1.00 76.50 321 LEU A C 1
ATOM 2590 O O . LEU A 1 321 ? -0.489 7.453 -9.807 1.00 76.50 321 LEU A O 1
ATOM 2594 N N . PRO A 1 322 ? -0.314 8.247 -7.698 1.00 76.44 322 PRO A N 1
ATOM 2595 C CA . PRO A 1 322 ? 0.293 9.520 -8.098 1.00 76.44 322 PRO A CA 1
ATOM 2596 C C . PRO A 1 322 ? 1.588 9.338 -8.899 1.00 76.44 322 PRO A C 1
ATOM 2598 O O . PRO A 1 322 ? 1.734 9.904 -9.981 1.00 76.44 322 PRO A O 1
ATOM 2601 N N . ALA A 1 323 ? 2.506 8.498 -8.411 1.00 76.19 323 ALA A N 1
ATOM 2602 C CA . ALA A 1 323 ? 3.819 8.309 -9.023 1.00 76.19 323 ALA A CA 1
ATOM 2603 C C . ALA A 1 323 ? 3.727 7.704 -10.434 1.00 76.19 323 ALA A C 1
ATOM 2605 O O . ALA A 1 323 ? 4.352 8.210 -11.366 1.00 76.19 323 ALA A O 1
ATOM 2606 N N . TRP A 1 324 ? 2.915 6.658 -10.626 1.00 81.81 324 TRP A N 1
ATOM 2607 C CA . TRP A 1 324 ? 2.717 6.046 -11.947 1.00 81.81 324 TRP A CA 1
ATOM 2608 C C . TRP A 1 324 ? 2.040 6.995 -12.923 1.00 81.81 324 TRP A C 1
ATOM 2610 O O . TRP A 1 324 ? 2.452 7.094 -14.079 1.00 81.81 324 TRP A O 1
ATOM 2620 N N . ARG A 1 325 ? 1.019 7.716 -12.455 1.00 84.62 325 ARG A N 1
ATOM 2621 C CA . ARG A 1 325 ? 0.306 8.699 -13.264 1.00 84.62 325 ARG A CA 1
ATOM 2622 C C . ARG A 1 325 ? 1.247 9.804 -13.736 1.00 84.62 325 ARG A C 1
ATOM 2624 O O . ARG A 1 325 ? 1.274 10.109 -14.926 1.00 84.62 325 ARG A O 1
ATOM 2631 N N . ASN A 1 326 ? 2.058 10.348 -12.832 1.00 81.50 326 ASN A N 1
ATOM 2632 C CA . ASN A 1 326 ? 3.004 11.413 -13.150 1.00 81.50 326 ASN A CA 1
ATOM 2633 C C . ASN A 1 326 ? 4.121 10.925 -14.075 1.00 81.50 326 ASN A C 1
ATOM 2635 O O . ASN A 1 326 ? 4.439 11.615 -15.039 1.00 81.50 326 ASN A O 1
ATOM 2639 N N . ALA A 1 327 ? 4.638 9.711 -13.868 1.00 83.25 327 ALA A N 1
ATOM 2640 C CA . ALA A 1 327 ? 5.616 9.102 -14.765 1.00 83.25 327 ALA A CA 1
ATOM 2641 C C . ALA A 1 327 ? 5.074 8.926 -16.194 1.00 83.25 327 ALA A C 1
ATOM 2643 O O . ALA A 1 327 ? 5.729 9.334 -17.151 1.00 83.25 327 ALA A O 1
ATOM 2644 N N . LEU A 1 328 ? 3.859 8.388 -16.366 1.00 89.12 328 LEU A N 1
ATOM 2645 C CA . LEU A 1 328 ? 3.263 8.238 -17.700 1.00 89.12 328 LEU A CA 1
ATOM 2646 C C . LEU A 1 328 ? 2.941 9.589 -18.350 1.00 89.12 328 LEU A C 1
ATOM 2648 O O . LEU A 1 328 ? 3.175 9.761 -19.545 1.00 89.12 328 LEU A O 1
ATOM 2652 N N . LYS A 1 329 ? 2.450 10.570 -17.584 1.00 88.25 329 LYS A N 1
ATOM 2653 C CA . LYS A 1 329 ? 2.257 11.934 -18.097 1.00 88.25 329 LYS A CA 1
ATOM 2654 C C . LYS A 1 329 ? 3.575 12.554 -18.542 1.00 88.25 329 LYS A C 1
ATOM 2656 O O . LYS A 1 329 ? 3.629 13.114 -19.626 1.00 88.25 329 LYS A O 1
ATOM 2661 N N . TYR A 1 330 ? 4.646 12.387 -17.772 1.00 86.88 330 TYR A N 1
ATOM 2662 C CA . TYR A 1 330 ? 5.968 12.882 -18.140 1.00 86.88 330 TYR A CA 1
ATOM 2663 C C . TYR A 1 330 ? 6.490 12.225 -19.426 1.00 86.88 330 TYR A C 1
ATOM 2665 O O . TYR A 1 330 ? 6.964 12.915 -20.329 1.00 86.88 330 TYR A O 1
ATOM 2673 N N . VAL A 1 331 ? 6.318 10.906 -19.573 1.00 91.00 331 VAL A N 1
ATOM 2674 C CA . VAL A 1 331 ? 6.672 10.188 -20.808 1.00 91.00 331 VAL A CA 1
ATOM 2675 C C . VAL A 1 331 ? 5.895 10.706 -22.023 1.00 91.00 331 VAL A C 1
ATOM 2677 O O . VAL A 1 331 ? 6.456 10.836 -23.113 1.00 91.00 331 VAL A O 1
ATOM 2680 N N . ARG A 1 332 ? 4.617 11.050 -21.847 1.00 93.44 332 ARG A N 1
ATOM 2681 C CA . ARG A 1 332 ? 3.788 11.641 -22.903 1.00 93.44 332 ARG A CA 1
ATOM 2682 C C . ARG A 1 332 ? 4.193 13.084 -23.218 1.00 93.44 332 ARG A C 1
ATOM 2684 O O . ARG A 1 332 ? 4.476 13.394 -24.370 1.00 93.44 332 ARG A O 1
ATOM 2691 N N . ASP A 1 333 ? 4.197 13.948 -22.208 1.00 89.69 333 ASP A N 1
ATOM 2692 C CA . ASP A 1 333 ? 4.272 15.405 -22.358 1.00 89.69 333 ASP A CA 1
ATOM 2693 C C . ASP A 1 333 ? 5.693 15.882 -22.655 1.00 89.69 333 ASP A C 1
ATOM 2695 O O . ASP A 1 333 ? 5.889 16.749 -23.503 1.00 89.69 333 ASP A O 1
ATOM 2699 N N . VAL A 1 334 ? 6.685 15.291 -21.984 1.00 87.81 334 VAL A N 1
ATOM 2700 C CA . VAL A 1 334 ? 8.100 15.653 -22.143 1.00 87.81 334 VAL A CA 1
ATOM 2701 C C . VAL A 1 334 ? 8.798 14.697 -23.099 1.00 87.81 334 VAL A C 1
ATOM 2703 O O . VAL A 1 334 ? 9.525 15.128 -23.989 1.00 87.81 334 VAL A O 1
ATOM 2706 N N . GLY A 1 335 ? 8.522 13.398 -22.971 1.00 89.31 335 GLY A N 1
ATOM 2707 C CA . GLY A 1 335 ? 9.096 12.391 -23.862 1.00 89.31 335 GLY A CA 1
ATOM 2708 C C . GLY A 1 335 ? 8.533 12.442 -25.280 1.00 89.31 335 GLY A C 1
ATOM 2709 O O . GLY A 1 335 ? 9.189 11.995 -26.220 1.00 89.31 335 GLY A O 1
ATOM 2710 N N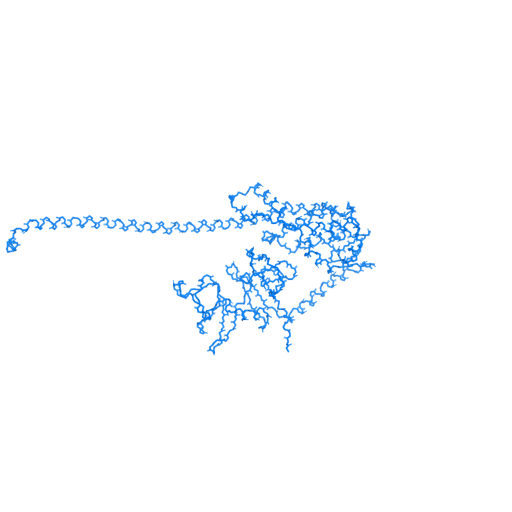 . GLY A 1 336 ? 7.328 12.987 -25.466 1.00 93.38 336 GLY A N 1
ATOM 2711 C CA . GLY A 1 336 ? 6.643 13.025 -26.759 1.00 93.38 336 GLY A CA 1
ATOM 2712 C C . GLY A 1 336 ? 6.146 11.654 -27.226 1.00 93.38 336 GLY A C 1
ATOM 2713 O O . GLY A 1 336 ? 5.952 11.445 -28.426 1.00 93.38 336 GLY A O 1
ATOM 2714 N N . PHE A 1 337 ? 5.981 10.694 -26.310 1.00 96.31 337 PHE A N 1
ATOM 2715 C CA . PHE A 1 337 ? 5.533 9.344 -26.646 1.00 96.31 337 PHE A CA 1
ATOM 2716 C C . PHE A 1 337 ? 4.002 9.305 -26.746 1.00 96.31 337 PHE A C 1
ATOM 2718 O O . PHE A 1 337 ? 3.278 9.806 -25.885 1.00 96.31 337 PHE A O 1
ATOM 2725 N N . LYS A 1 338 ? 3.480 8.638 -27.775 1.00 96.62 338 LYS A N 1
ATOM 2726 C CA . LYS A 1 338 ? 2.044 8.461 -28.037 1.00 96.62 338 LYS A CA 1
ATOM 2727 C C . LYS A 1 338 ? 1.454 7.315 -27.206 1.00 96.62 338 LYS A C 1
ATOM 2729 O O . LYS A 1 338 ? 0.927 6.346 -27.740 1.00 96.62 338 LYS A O 1
ATOM 2734 N N . ILE A 1 339 ? 1.529 7.430 -25.883 1.00 95.69 339 ILE A N 1
ATOM 2735 C CA . ILE A 1 339 ? 1.094 6.396 -24.922 1.00 95.69 339 ILE A CA 1
ATOM 2736 C C . ILE A 1 339 ? -0.301 6.655 -24.338 1.00 95.69 339 ILE A C 1
ATOM 2738 O O . ILE A 1 339 ? -0.589 6.299 -23.194 1.00 95.69 339 ILE A O 1
ATOM 2742 N N . GLN A 1 340 ? -1.192 7.274 -25.116 1.00 92.44 340 GLN A N 1
ATOM 2743 C CA . GLN A 1 340 ? -2.531 7.639 -24.645 1.00 92.44 340 GLN A CA 1
ATOM 2744 C C . GLN A 1 340 ? -3.327 6.413 -24.163 1.00 92.44 340 GLN A C 1
ATOM 2746 O O . GLN A 1 340 ? -4.030 6.493 -23.163 1.00 92.44 340 GLN A O 1
ATOM 2751 N N . PHE A 1 341 ? -3.110 5.245 -24.780 1.00 91.81 341 PHE A N 1
ATOM 2752 C CA . PHE A 1 341 ? -3.693 3.971 -24.346 1.00 91.81 341 PHE A CA 1
ATOM 2753 C C . PHE A 1 341 ? -3.355 3.605 -22.887 1.00 91.81 341 PHE A C 1
ATOM 2755 O O . PHE A 1 341 ? -4.167 2.982 -22.204 1.00 91.81 341 PHE A O 1
ATOM 2762 N N . ALA A 1 342 ? -2.163 3.971 -22.404 1.00 91.25 342 ALA A N 1
ATOM 2763 C CA . ALA A 1 342 ? -1.732 3.718 -21.032 1.00 91.25 342 ALA A CA 1
ATOM 2764 C C . ALA A 1 342 ? -2.237 4.817 -20.090 1.00 91.25 342 ALA A C 1
ATOM 2766 O O . ALA A 1 342 ? -2.780 4.517 -19.025 1.00 91.25 342 ALA A O 1
ATOM 2767 N N . VAL A 1 343 ? -2.111 6.081 -20.508 1.00 90.75 343 VAL A N 1
ATOM 2768 C CA . VAL A 1 343 ? -2.540 7.242 -19.715 1.00 90.75 343 VAL A CA 1
ATOM 2769 C C . VAL A 1 343 ? -4.049 7.225 -19.476 1.00 90.75 343 VAL A C 1
ATOM 2771 O O . VAL A 1 343 ? -4.471 7.353 -18.333 1.00 90.75 343 VAL A O 1
ATOM 2774 N N . ASP A 1 344 ? -4.864 6.988 -20.506 1.00 89.56 344 ASP A N 1
ATOM 2775 C CA . ASP A 1 344 ? -6.327 6.944 -20.379 1.00 89.56 344 ASP A CA 1
ATOM 2776 C C . ASP A 1 344 ? -6.788 5.798 -19.479 1.00 89.56 344 ASP A C 1
ATOM 2778 O O . ASP A 1 344 ? -7.774 5.925 -18.751 1.00 89.56 344 ASP A O 1
ATOM 2782 N N . ASN A 1 345 ? -6.082 4.666 -19.510 1.00 87.75 345 ASN A N 1
ATOM 2783 C CA . ASN A 1 345 ? -6.399 3.536 -18.647 1.00 87.75 345 ASN A CA 1
ATOM 2784 C C . ASN A 1 345 ? -6.165 3.897 -17.172 1.00 87.75 345 ASN A C 1
ATOM 2786 O O . ASN A 1 345 ? -7.048 3.666 -16.342 1.00 87.75 345 ASN A O 1
ATOM 2790 N N . ILE A 1 346 ? -5.040 4.549 -16.851 1.00 87.56 346 ILE A N 1
ATOM 2791 C CA . ILE A 1 346 ? -4.823 5.065 -15.495 1.00 87.56 346 ILE A CA 1
ATOM 2792 C C . ILE A 1 346 ? -5.881 6.115 -15.142 1.00 87.56 346 ILE A C 1
ATOM 2794 O O . ILE A 1 346 ? -6.615 5.937 -14.171 1.00 87.56 346 ILE A O 1
ATOM 2798 N N . ASP A 1 347 ? -5.992 7.177 -15.939 1.00 85.31 347 ASP A N 1
ATOM 2799 C CA . ASP A 1 347 ? -6.770 8.370 -15.599 1.00 85.31 347 ASP A CA 1
ATOM 2800 C C . ASP A 1 347 ? -8.279 8.130 -15.514 1.00 85.31 347 ASP A C 1
ATOM 2802 O O . ASP A 1 347 ? -8.961 8.867 -14.794 1.00 85.31 347 ASP A O 1
ATOM 2806 N N . ASN A 1 348 ? -8.801 7.139 -16.244 1.00 81.75 348 ASN A N 1
ATOM 2807 C CA . ASN A 1 348 ? -10.239 6.886 -16.324 1.00 81.75 348 ASN A CA 1
ATOM 2808 C C . ASN A 1 348 ? -10.664 5.604 -15.604 1.00 81.75 348 ASN A C 1
ATOM 2810 O O . ASN A 1 348 ? -11.726 5.589 -14.984 1.00 81.75 348 ASN A O 1
ATOM 2814 N N . LYS A 1 349 ? -9.869 4.526 -15.673 1.00 86.50 349 LYS A N 1
ATOM 2815 C CA . LYS A 1 349 ? -10.246 3.235 -15.074 1.00 86.50 349 LYS A CA 1
ATOM 2816 C C . LYS A 1 349 ? -9.602 3.043 -13.711 1.00 86.50 349 LYS A C 1
ATOM 2818 O O . LYS A 1 349 ? -10.314 2.829 -12.734 1.00 86.50 349 LYS A O 1
ATOM 2823 N N . LEU A 1 350 ? -8.276 3.147 -13.633 1.00 86.88 350 LEU A N 1
ATOM 2824 C CA . LEU A 1 350 ? -7.549 2.836 -12.402 1.00 86.88 350 LEU A CA 1
ATOM 2825 C C . LEU A 1 350 ? -7.833 3.856 -11.297 1.00 86.88 350 LEU A C 1
ATOM 2827 O O . LEU A 1 350 ? -8.174 3.464 -10.188 1.00 86.88 350 LEU A O 1
ATOM 2831 N N . VAL A 1 351 ? -7.768 5.156 -11.606 1.00 87.12 351 VAL A N 1
ATOM 2832 C CA . VAL A 1 351 ? -8.067 6.229 -10.641 1.00 87.12 351 VAL A CA 1
ATOM 2833 C C . VAL A 1 351 ? -9.487 6.087 -10.090 1.00 87.12 351 VAL A C 1
ATOM 2835 O O . VAL A 1 351 ? -9.696 6.214 -8.886 1.00 87.12 351 VAL A O 1
ATOM 2838 N N . ARG A 1 352 ? -10.459 5.753 -10.947 1.00 86.69 352 ARG A N 1
ATOM 2839 C CA . ARG A 1 352 ? -11.856 5.550 -10.543 1.00 86.69 352 ARG A CA 1
ATOM 2840 C C . ARG A 1 352 ? -12.047 4.290 -9.699 1.00 86.69 352 ARG A C 1
ATOM 2842 O O . ARG A 1 352 ? -12.766 4.341 -8.706 1.00 86.69 352 ARG A O 1
ATOM 2849 N N . ALA A 1 353 ? -11.364 3.194 -10.027 1.00 86.94 353 ALA A N 1
ATOM 2850 C CA . ALA A 1 353 ? -11.366 1.995 -9.193 1.00 86.94 353 ALA A CA 1
ATOM 2851 C C . ALA A 1 353 ? -10.751 2.266 -7.808 1.00 86.94 353 ALA A C 1
ATOM 2853 O O . ALA A 1 353 ? -11.344 1.906 -6.793 1.00 86.94 353 ALA A O 1
ATOM 2854 N N . CYS A 1 354 ? -9.608 2.958 -7.750 1.00 83.19 354 CYS A N 1
ATOM 2855 C CA . CYS A 1 354 ? -8.965 3.330 -6.490 1.00 83.19 354 CYS A CA 1
ATOM 2856 C C . CYS A 1 354 ? -9.841 4.253 -5.638 1.00 83.19 354 CYS A C 1
ATOM 2858 O O . CYS A 1 354 ? -9.935 4.053 -4.429 1.00 83.19 354 CYS A O 1
ATOM 2860 N N . PHE A 1 355 ? -10.518 5.218 -6.263 1.00 84.06 355 PHE A N 1
ATOM 2861 C CA . PHE A 1 355 ? -11.505 6.056 -5.585 1.00 84.06 355 PHE A CA 1
ATOM 2862 C C . PHE A 1 355 ? -12.627 5.210 -4.968 1.00 84.06 355 PHE A C 1
ATOM 2864 O O . PHE A 1 355 ? -12.921 5.361 -3.786 1.00 84.06 355 PHE A O 1
ATOM 2871 N N . GLY A 1 356 ? -13.182 4.256 -5.723 1.00 82.12 356 GLY A N 1
ATOM 2872 C CA . GLY A 1 356 ? -14.216 3.343 -5.226 1.00 82.12 356 GLY A CA 1
ATOM 2873 C C . GLY A 1 356 ? -13.775 2.519 -4.010 1.00 82.12 356 GLY A C 1
ATOM 2874 O O . GLY A 1 356 ? -14.538 2.370 -3.061 1.00 82.12 356 GLY A O 1
ATOM 2875 N N . PHE A 1 357 ? -12.531 2.033 -3.989 1.00 78.38 357 PHE A N 1
ATOM 2876 C CA . PHE A 1 357 ? -11.983 1.327 -2.825 1.00 78.38 357 PHE A CA 1
ATOM 2877 C C . PHE A 1 357 ? -11.848 2.229 -1.592 1.00 78.38 357 PHE A C 1
ATOM 2879 O O . PHE A 1 357 ? -12.231 1.806 -0.505 1.00 78.38 357 PHE A O 1
ATOM 2886 N N . LYS A 1 358 ? -11.358 3.467 -1.750 1.00 75.75 358 LYS A N 1
ATOM 2887 C CA . LYS A 1 358 ? -11.270 4.432 -0.637 1.00 75.75 358 LYS A CA 1
ATOM 2888 C C . LYS A 1 358 ? -12.645 4.756 -0.061 1.00 75.75 358 LYS A C 1
ATOM 2890 O O . LYS A 1 358 ? -12.815 4.826 1.149 1.00 75.75 358 LYS A O 1
ATOM 2895 N N . VAL A 1 359 ? -13.622 4.916 -0.944 1.00 78.31 359 VAL A N 1
ATOM 2896 C CA . VAL A 1 359 ? -15.015 5.169 -0.589 1.00 78.31 359 VAL A CA 1
ATOM 2897 C C . VAL A 1 359 ? -15.621 4.000 0.194 1.00 78.31 359 VAL A C 1
ATOM 2899 O O . VAL A 1 359 ? -16.214 4.221 1.244 1.00 78.31 359 VAL A O 1
ATOM 2902 N N . ARG A 1 360 ? -15.424 2.761 -0.267 1.00 76.31 360 ARG A N 1
ATOM 2903 C CA . ARG A 1 360 ? -15.896 1.557 0.433 1.00 76.31 360 ARG A CA 1
ATOM 2904 C C . ARG A 1 360 ? -15.259 1.404 1.816 1.00 76.31 360 ARG A C 1
ATOM 2906 O O . ARG A 1 360 ? -15.939 1.034 2.766 1.00 76.31 360 ARG A O 1
ATOM 2913 N N . ASP A 1 361 ? -13.957 1.652 1.926 1.00 71.25 361 ASP A N 1
ATOM 2914 C CA . ASP A 1 361 ? -13.257 1.543 3.208 1.00 71.25 361 ASP A CA 1
ATOM 2915 C C . ASP A 1 361 ? -13.787 2.628 4.187 1.00 71.25 361 ASP A C 1
ATOM 2917 O O . ASP A 1 361 ? -14.091 2.314 5.334 1.00 71.25 361 ASP A O 1
ATOM 2921 N N . PHE A 1 362 ? -14.065 3.853 3.711 1.00 69.75 362 PHE A N 1
ATOM 2922 C CA . PHE A 1 362 ? -14.730 4.900 4.507 1.00 69.75 362 PHE A CA 1
ATOM 2923 C C . PHE A 1 362 ? -16.168 4.534 4.924 1.00 69.75 362 PHE A C 1
ATOM 2925 O O . PHE A 1 362 ? -16.595 4.845 6.035 1.00 69.75 362 PHE A O 1
ATOM 2932 N N . GLU A 1 363 ? -16.939 3.883 4.048 1.00 71.88 363 GLU A N 1
ATOM 2933 C CA . GLU A 1 363 ? -18.278 3.380 4.383 1.00 71.88 363 GLU A CA 1
ATOM 2934 C C . GLU A 1 363 ? -18.256 2.369 5.514 1.00 71.88 363 GLU A C 1
ATOM 2936 O O . GLU A 1 363 ? -19.097 2.446 6.407 1.00 71.88 363 GLU A O 1
ATOM 2941 N N . ALA A 1 364 ? -17.315 1.428 5.463 1.00 69.94 364 ALA A N 1
ATOM 2942 C CA . ALA A 1 364 ? -17.166 0.412 6.491 1.00 69.94 364 ALA A CA 1
ATOM 2943 C C . ALA A 1 364 ? -16.857 1.057 7.848 1.00 69.94 364 ALA A C 1
ATOM 2945 O O . ALA A 1 364 ? -17.521 0.737 8.832 1.00 69.94 364 ALA A O 1
ATOM 2946 N N . ASP A 1 365 ? -15.933 2.022 7.878 1.00 69.44 365 ASP A N 1
ATOM 2947 C CA . ASP A 1 365 ? -15.578 2.757 9.095 1.00 69.44 365 ASP A CA 1
ATOM 2948 C C . ASP A 1 365 ? -16.771 3.553 9.647 1.00 69.44 365 ASP A C 1
ATOM 2950 O O . ASP A 1 365 ? -17.058 3.504 10.844 1.00 69.44 365 ASP A O 1
ATOM 2954 N N . ARG A 1 366 ? -17.514 4.256 8.778 1.00 73.44 366 ARG A N 1
ATOM 2955 C CA . ARG A 1 366 ? -18.713 5.005 9.183 1.00 73.44 366 ARG A CA 1
ATOM 2956 C C . ARG A 1 366 ? -19.803 4.076 9.714 1.00 73.44 366 ARG A C 1
ATOM 2958 O O . ARG A 1 366 ? -20.410 4.392 10.731 1.00 73.44 366 ARG A O 1
ATOM 2965 N N . ASN A 1 367 ? -20.076 2.967 9.031 1.00 73.81 367 ASN A N 1
ATOM 2966 C CA . ASN A 1 367 ? -21.103 2.018 9.457 1.00 73.81 367 ASN A CA 1
ATOM 2967 C C . ASN A 1 367 ? -20.735 1.396 10.806 1.00 73.81 367 ASN A C 1
ATOM 2969 O O . ASN A 1 367 ? -21.573 1.373 11.695 1.00 73.81 367 ASN A O 1
ATOM 2973 N N . TRP A 1 368 ? -19.469 1.019 11.003 1.00 77.25 368 TRP A N 1
ATOM 2974 C CA . TRP A 1 368 ? -18.985 0.540 12.297 1.00 77.25 368 TRP A CA 1
ATOM 2975 C C . TRP A 1 368 ? -19.178 1.577 13.417 1.00 77.25 368 TRP A C 1
ATOM 2977 O O . TRP A 1 368 ? -19.616 1.228 14.510 1.00 77.25 368 TRP A O 1
ATOM 2987 N N . GLN A 1 369 ? -18.910 2.863 13.150 1.00 73.12 369 GLN A N 1
ATOM 2988 C CA . GLN A 1 369 ? -19.173 3.936 14.120 1.00 73.12 369 GLN A CA 1
ATOM 2989 C C . GLN A 1 369 ? -20.667 4.091 14.433 1.00 73.12 369 GLN A C 1
ATOM 2991 O O . GLN A 1 369 ? -21.025 4.318 15.587 1.00 73.12 369 GLN A O 1
ATOM 2996 N N . VAL A 1 370 ? -21.534 3.978 13.423 1.00 80.50 370 VAL A N 1
ATOM 2997 C CA . VAL A 1 370 ? -22.994 4.032 13.598 1.00 80.50 370 VAL A CA 1
ATOM 2998 C C . VAL A 1 370 ? -23.489 2.849 14.425 1.00 80.50 370 VAL A C 1
ATOM 3000 O O . VAL A 1 370 ? -24.275 3.058 15.348 1.00 80.50 370 VAL A O 1
ATOM 3003 N N . ASP A 1 371 ? -23.016 1.638 14.136 1.00 85.56 371 ASP A N 1
ATOM 3004 C CA . ASP A 1 371 ? -23.389 0.427 14.870 1.00 85.56 371 ASP A CA 1
ATOM 3005 C C . ASP A 1 371 ? -22.966 0.540 16.340 1.00 85.56 371 ASP A C 1
ATOM 3007 O O . ASP A 1 371 ? -23.783 0.325 17.233 1.00 85.56 371 ASP A O 1
ATOM 3011 N N . LYS A 1 372 ? -21.733 1.000 16.595 1.00 88.44 372 LYS A N 1
ATOM 3012 C CA . LYS A 1 372 ? -21.224 1.237 17.951 1.00 88.44 372 LYS A CA 1
ATOM 3013 C C . LYS A 1 372 ? -22.070 2.256 18.724 1.00 88.44 372 LYS A C 1
ATOM 3015 O O . LYS A 1 372 ? -22.467 1.996 19.853 1.00 88.44 372 LYS A O 1
ATOM 3020 N N . LEU A 1 373 ? -22.366 3.410 18.121 1.00 88.56 373 LEU A N 1
ATOM 3021 C CA . LEU A 1 373 ? -23.213 4.426 18.759 1.00 88.56 373 LEU A CA 1
ATOM 3022 C C . LEU A 1 373 ? -24.640 3.916 18.997 1.00 88.56 373 LEU A C 1
ATOM 3024 O O . LEU A 1 373 ? -25.274 4.305 19.972 1.00 88.56 373 LEU A O 1
ATOM 3028 N N . SER A 1 374 ? -25.153 3.053 18.117 1.00 93.06 374 SER A N 1
ATOM 3029 C CA . SER A 1 374 ? -26.481 2.452 18.275 1.00 93.06 374 SER A CA 1
ATOM 3030 C C . SER A 1 374 ? -26.527 1.482 19.459 1.00 93.06 374 SER A C 1
ATOM 3032 O O . SER A 1 374 ? -27.514 1.472 20.189 1.00 93.06 374 SER A O 1
ATOM 3034 N N . GLU A 1 375 ? -25.461 0.707 19.674 1.00 91.19 375 GLU A N 1
ATOM 3035 C CA . GLU A 1 375 ? -25.305 -0.169 20.842 1.00 91.19 375 GLU A CA 1
ATOM 3036 C C . GLU A 1 375 ? -25.221 0.645 22.145 1.00 91.19 375 GLU A C 1
ATOM 3038 O O . GLU A 1 375 ? -25.968 0.377 23.082 1.00 91.19 375 GLU A O 1
ATOM 3043 N N . GLU A 1 376 ? -24.420 1.718 22.169 1.00 92.44 376 GLU A N 1
ATOM 3044 C CA . GLU A 1 376 ? -24.328 2.626 23.325 1.00 92.44 376 GLU A CA 1
ATOM 3045 C C . GLU A 1 376 ? -25.683 3.274 23.670 1.00 92.44 376 GLU A C 1
ATOM 3047 O O . GLU A 1 376 ? -26.050 3.370 24.842 1.00 92.44 376 GLU A O 1
ATOM 3052 N N . ILE A 1 377 ? -26.458 3.694 22.660 1.00 94.88 377 ILE A N 1
ATOM 3053 C CA . ILE A 1 377 ? -27.816 4.223 22.868 1.00 94.88 377 ILE A CA 1
ATOM 3054 C C . ILE A 1 377 ? -28.722 3.153 23.480 1.00 94.88 377 ILE A C 1
ATOM 3056 O O . ILE A 1 377 ? -29.455 3.451 24.422 1.00 94.88 377 ILE A O 1
ATOM 3060 N N . HIS A 1 378 ? -28.669 1.920 22.972 1.00 95.44 378 HIS A N 1
ATOM 3061 C CA . HIS A 1 378 ? -29.500 0.829 23.470 1.00 95.44 378 HIS A CA 1
ATOM 3062 C C . HIS A 1 378 ? -29.227 0.523 24.951 1.00 95.44 378 HIS A C 1
ATOM 3064 O O . HIS A 1 378 ? -30.167 0.394 25.740 1.00 95.44 378 HIS A O 1
ATOM 3070 N N . ASP A 1 379 ? -27.953 0.478 25.342 1.00 92.38 379 ASP A N 1
ATOM 3071 C CA . ASP A 1 379 ? -27.541 0.241 26.727 1.00 92.38 379 ASP A CA 1
ATOM 3072 C C . ASP A 1 379 ? -28.008 1.358 27.673 1.00 92.38 379 ASP A C 1
ATOM 3074 O O . ASP A 1 379 ? -28.489 1.091 28.780 1.00 92.38 379 ASP A O 1
ATOM 3078 N N . GLU A 1 380 ? -27.897 2.621 27.255 1.00 94.00 380 GLU A N 1
ATOM 3079 C CA . GLU A 1 380 ? -28.366 3.759 28.053 1.00 94.00 380 GLU A CA 1
ATOM 3080 C C . GLU A 1 380 ? -29.900 3.826 28.140 1.00 94.00 380 GLU A C 1
ATOM 3082 O O . GLU A 1 380 ? -30.447 4.159 29.197 1.00 94.00 380 GLU A O 1
ATOM 3087 N N . GLU A 1 381 ? -30.620 3.454 27.078 1.00 96.75 381 GLU A N 1
ATOM 3088 C CA . GLU A 1 381 ? -32.082 3.329 27.102 1.00 96.75 381 GLU A CA 1
ATOM 3089 C C . GLU A 1 381 ? -32.547 2.252 28.094 1.00 96.75 381 GLU A C 1
ATOM 3091 O O . GLU A 1 381 ? -33.498 2.487 28.846 1.00 96.75 381 GLU A O 1
ATOM 3096 N N . ALA A 1 382 ? -31.854 1.109 28.164 1.00 95.31 382 ALA A N 1
ATOM 3097 C CA . ALA A 1 382 ? -32.151 0.051 29.130 1.00 95.31 382 ALA A CA 1
ATOM 3098 C C . ALA A 1 382 ? -31.949 0.524 30.583 1.00 95.31 382 ALA A C 1
ATOM 3100 O O . ALA A 1 382 ? -32.845 0.370 31.417 1.00 95.31 382 ALA A O 1
ATOM 3101 N N . LYS A 1 383 ? -30.824 1.193 30.877 1.00 95.75 383 LYS A N 1
ATOM 3102 C CA . LYS A 1 383 ? -30.559 1.781 32.207 1.00 95.75 383 LYS A CA 1
ATOM 3103 C C . LYS A 1 383 ? -31.609 2.822 32.593 1.00 95.75 383 LYS A C 1
ATOM 3105 O O . LYS A 1 383 ? -32.017 2.902 33.755 1.00 95.75 383 LYS A O 1
ATOM 3110 N N . LEU A 1 384 ? -32.048 3.640 31.636 1.00 95.56 384 LEU A N 1
ATOM 3111 C CA . LEU A 1 384 ? -33.086 4.639 31.871 1.00 95.56 384 LEU A CA 1
ATOM 3112 C C . LEU A 1 384 ? -34.420 3.983 32.247 1.00 95.56 384 LEU A C 1
ATOM 3114 O O . LEU A 1 384 ? -35.122 4.496 33.123 1.00 95.56 384 LEU A O 1
ATOM 3118 N N . GLU A 1 385 ? -34.770 2.865 31.613 1.00 96.56 385 GLU A N 1
ATOM 3119 C CA . GLU A 1 385 ? -35.990 2.123 31.927 1.00 96.56 385 GLU A CA 1
ATOM 3120 C C . GLU A 1 385 ? -35.934 1.499 33.332 1.00 96.56 385 GLU A C 1
ATOM 3122 O O . GLU A 1 385 ? -36.887 1.643 34.103 1.00 96.56 385 GLU A O 1
ATOM 3127 N N . ASP A 1 386 ? -34.788 0.941 33.732 1.00 95.62 386 ASP A N 1
ATOM 3128 C CA . ASP A 1 386 ? -34.569 0.436 35.094 1.00 95.62 386 ASP A CA 1
ATOM 3129 C C . ASP A 1 386 ? -34.707 1.546 36.151 1.00 95.62 386 ASP A C 1
ATOM 3131 O O . ASP A 1 386 ? -35.402 1.387 37.163 1.00 95.62 386 ASP A O 1
ATOM 3135 N N . LEU A 1 387 ? -34.108 2.717 35.907 1.00 95.56 387 LEU A N 1
ATOM 3136 C CA . LEU A 1 387 ? -34.226 3.876 36.799 1.00 95.56 387 LEU A CA 1
ATOM 3137 C C . LEU A 1 387 ? -35.667 4.394 36.887 1.00 95.56 387 LEU A C 1
ATOM 3139 O O . LEU A 1 387 ? -36.122 4.785 37.967 1.00 95.56 387 LEU A O 1
ATOM 3143 N N . ARG A 1 388 ? -36.413 4.383 35.776 1.00 96.44 388 ARG A N 1
ATOM 3144 C CA . ARG A 1 388 ? -37.842 4.734 35.764 1.00 96.44 388 ARG A CA 1
ATOM 3145 C C . ARG A 1 388 ? -38.665 3.744 36.581 1.00 96.44 388 ARG A C 1
ATOM 3147 O O . ARG A 1 388 ? -39.518 4.179 37.359 1.00 96.44 388 ARG A O 1
ATOM 3154 N N . ALA A 1 389 ? -38.399 2.445 36.457 1.00 95.56 389 ALA A N 1
ATOM 3155 C CA . ALA A 1 389 ? -39.061 1.421 37.258 1.00 95.56 389 ALA A CA 1
ATOM 3156 C C . ALA A 1 389 ? -38.783 1.619 38.758 1.00 95.56 389 ALA A C 1
ATOM 3158 O O . ALA A 1 389 ? -39.711 1.588 39.574 1.00 95.56 389 ALA A O 1
ATOM 3159 N N . LEU A 1 390 ? -37.531 1.918 39.117 1.00 95.75 390 LEU A N 1
ATOM 3160 C CA . LEU A 1 390 ? -37.123 2.196 40.492 1.00 95.75 390 LEU A CA 1
ATOM 3161 C C . LEU A 1 390 ? -37.804 3.457 41.054 1.00 95.75 390 LEU A C 1
ATOM 3163 O O . LEU A 1 390 ? -38.317 3.445 42.174 1.00 95.75 390 LEU A O 1
ATOM 3167 N N . LEU A 1 391 ? -37.901 4.529 40.260 1.00 93.94 391 LEU A N 1
ATOM 3168 C CA . LEU A 1 391 ? -38.615 5.757 40.631 1.00 93.94 391 LEU A CA 1
ATOM 3169 C C . LEU A 1 391 ? -40.086 5.478 40.980 1.00 93.94 391 LEU A C 1
ATOM 3171 O O . LEU A 1 391 ? -40.608 6.017 41.958 1.00 93.94 391 LEU A O 1
ATOM 3175 N N . VAL A 1 392 ? -40.768 4.640 40.191 1.00 95.56 392 VAL A N 1
ATOM 3176 C CA . VAL A 1 392 ? -42.162 4.249 40.455 1.00 95.56 392 VAL A CA 1
ATOM 3177 C C . VAL A 1 392 ? -42.279 3.489 41.778 1.00 95.56 392 VAL A C 1
ATOM 3179 O O . VAL A 1 392 ? -43.234 3.718 42.523 1.00 95.56 392 VAL A O 1
ATOM 3182 N N . GLN A 1 393 ? -41.321 2.615 42.100 1.00 93.81 393 GLN A N 1
ATOM 3183 C CA . GLN A 1 393 ? -41.306 1.893 43.376 1.00 93.81 393 GLN A CA 1
ATOM 3184 C C . GLN A 1 393 ? -41.128 2.841 44.567 1.00 93.81 393 GLN A C 1
ATOM 3186 O O . GLN A 1 393 ? -41.916 2.779 45.511 1.00 93.81 393 GLN A O 1
ATOM 3191 N N . TYR A 1 394 ? -40.163 3.763 44.503 1.00 90.56 394 TYR A N 1
ATOM 3192 C CA . TYR A 1 394 ? -39.933 4.729 45.581 1.00 90.56 394 TYR A CA 1
ATOM 3193 C C . TYR A 1 394 ? -41.126 5.658 45.814 1.00 90.56 394 TYR A C 1
ATOM 3195 O O . TYR A 1 394 ? -41.483 5.904 46.963 1.00 90.56 394 TYR A O 1
ATOM 3203 N N . LYS A 1 395 ? -41.807 6.112 44.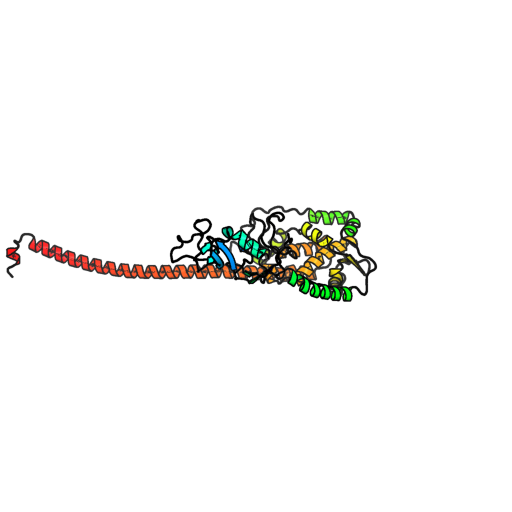753 1.00 91.62 395 LYS A N 1
ATOM 3204 C CA . LYS A 1 395 ? -43.030 6.922 44.897 1.00 91.62 395 LYS A CA 1
ATOM 3205 C C . LYS A 1 395 ? -44.145 6.178 45.635 1.00 91.62 395 LYS A C 1
ATOM 3207 O O . LYS A 1 395 ? -44.813 6.768 46.478 1.00 91.62 395 LYS A O 1
ATOM 3212 N N . LYS A 1 396 ? -44.326 4.881 45.357 1.00 90.81 396 LYS A N 1
ATOM 3213 C CA . LYS A 1 396 ? -45.303 4.049 46.080 1.00 90.81 396 LYS A CA 1
ATOM 3214 C C . LYS A 1 396 ? -44.939 3.903 47.557 1.00 90.81 396 LYS A C 1
ATOM 3216 O O . LYS A 1 396 ? -45.822 3.984 48.404 1.00 90.81 396 LYS A O 1
ATOM 3221 N N . LEU A 1 397 ? -43.656 3.695 47.866 1.00 86.31 397 LEU A N 1
ATOM 3222 C CA . LEU A 1 397 ? -43.182 3.623 49.251 1.00 86.31 397 LEU A CA 1
ATOM 3223 C C . LEU A 1 397 ? -43.429 4.940 49.992 1.00 86.31 397 LEU A C 1
ATOM 3225 O O . LEU A 1 397 ? -43.958 4.913 51.097 1.00 86.31 397 LEU A O 1
ATOM 3229 N N . GLU A 1 398 ? -43.144 6.081 49.363 1.00 87.62 398 GLU A N 1
ATOM 3230 C CA . GLU A 1 398 ? -43.366 7.404 49.957 1.00 87.62 398 GLU A CA 1
ATOM 3231 C C . GLU A 1 398 ? -44.851 7.654 50.291 1.00 87.62 398 GLU A C 1
ATOM 3233 O O . GLU A 1 398 ? -45.168 8.212 51.344 1.00 87.62 398 GLU A O 1
ATOM 3238 N N . GLU A 1 399 ? -45.783 7.223 49.433 1.00 83.94 399 GLU A N 1
ATOM 3239 C CA . GLU A 1 399 ? -47.226 7.311 49.708 1.00 83.94 399 GLU A CA 1
ATOM 3240 C C . GLU A 1 399 ? -47.644 6.440 50.904 1.00 83.94 399 GLU A C 1
ATOM 3242 O O . GLU A 1 399 ? -48.401 6.893 51.770 1.00 83.94 399 GLU A O 1
ATOM 3247 N N . VAL A 1 400 ? -47.120 5.212 50.985 1.00 83.12 400 VAL A N 1
ATOM 3248 C CA . VAL A 1 400 ? -47.379 4.298 52.108 1.00 83.12 400 VAL A CA 1
ATOM 3249 C C . VAL A 1 400 ? -46.801 4.862 53.407 1.00 83.12 400 VAL A C 1
ATOM 3251 O O . VAL A 1 400 ? -47.506 4.918 54.416 1.00 83.12 400 VAL A O 1
ATOM 3254 N N . GLU A 1 401 ? -45.555 5.333 53.391 1.00 82.88 401 GLU A N 1
ATOM 3255 C CA . GLU A 1 401 ? -44.889 5.917 54.557 1.00 82.88 401 GLU A CA 1
ATOM 3256 C C . GLU A 1 401 ? -45.600 7.178 55.048 1.00 82.88 401 GLU A C 1
ATOM 3258 O O . GLU A 1 401 ? -45.825 7.312 56.251 1.00 82.88 401 GLU A O 1
ATOM 3263 N N . LYS A 1 402 ? -46.040 8.071 54.148 1.00 83.62 402 LYS A N 1
ATOM 3264 C CA . LYS A 1 402 ? -46.852 9.242 54.523 1.00 83.62 402 LYS A CA 1
ATOM 3265 C C . LYS A 1 402 ? -48.162 8.833 55.189 1.00 83.62 402 LYS A C 1
ATOM 3267 O O . LYS A 1 402 ? -48.526 9.419 56.207 1.00 83.62 402 LYS A O 1
ATOM 3272 N N . SER A 1 403 ? -48.846 7.815 54.664 1.00 85.56 403 SER A N 1
ATOM 3273 C CA . SER A 1 403 ? -50.082 7.297 55.263 1.00 85.56 403 SER A CA 1
ATOM 3274 C C . SER A 1 403 ? -49.844 6.731 56.668 1.00 85.56 403 SER A C 1
ATOM 3276 O O . SER A 1 403 ? -50.568 7.076 57.604 1.00 85.56 403 SER A O 1
ATOM 3278 N N . VAL A 1 404 ? -48.814 5.897 56.844 1.00 83.81 404 VAL A N 1
ATOM 3279 C CA . VAL A 1 404 ? -48.467 5.306 58.149 1.00 83.81 404 VAL A CA 1
ATOM 3280 C C . VAL A 1 404 ? -48.038 6.387 59.141 1.00 83.81 404 VAL A C 1
ATOM 3282 O O . VAL A 1 404 ? -48.521 6.414 60.272 1.00 83.81 404 VAL A O 1
ATOM 3285 N N . LEU A 1 405 ? -47.188 7.326 58.719 1.00 83.50 405 LEU A N 1
ATOM 3286 C CA . LEU A 1 405 ? -46.755 8.448 59.547 1.00 83.50 405 LEU A CA 1
ATOM 3287 C C . LEU A 1 405 ? -47.953 9.283 60.016 1.00 83.50 405 LEU A C 1
ATOM 3289 O O . LEU A 1 405 ? -48.037 9.628 61.194 1.00 83.50 405 LEU A O 1
ATOM 3293 N N . GLN A 1 406 ? -48.912 9.559 59.129 1.00 88.12 406 GLN A N 1
ATOM 3294 C CA . GLN A 1 406 ? -50.129 10.293 59.471 1.00 88.12 406 GLN A CA 1
ATOM 3295 C C . GLN A 1 406 ? -50.979 9.549 60.514 1.00 88.12 406 GLN A C 1
ATOM 3297 O O . GLN A 1 406 ? -51.473 10.172 61.458 1.00 88.12 406 GLN A O 1
ATOM 3302 N N . GLN A 1 407 ? -51.118 8.223 60.392 1.00 87.75 407 GLN A N 1
ATOM 3303 C CA . GLN A 1 407 ? -51.816 7.395 61.384 1.00 87.75 407 GLN A CA 1
ATOM 3304 C C . GLN A 1 407 ? -51.109 7.437 62.745 1.00 87.75 407 GLN A C 1
ATOM 3306 O O . GLN A 1 407 ? -51.745 7.729 63.758 1.00 87.75 407 GLN A O 1
ATOM 3311 N N . CYS A 1 408 ? -49.789 7.237 62.768 1.00 86.00 408 CYS A N 1
ATOM 3312 C CA . CYS A 1 408 ? -48.981 7.299 63.986 1.00 86.00 408 CYS A CA 1
ATOM 3313 C C . CYS A 1 408 ? -49.068 8.669 64.672 1.00 86.00 408 CYS A C 1
ATOM 3315 O O . CYS A 1 408 ? -49.246 8.739 65.887 1.00 86.00 408 CYS A O 1
ATOM 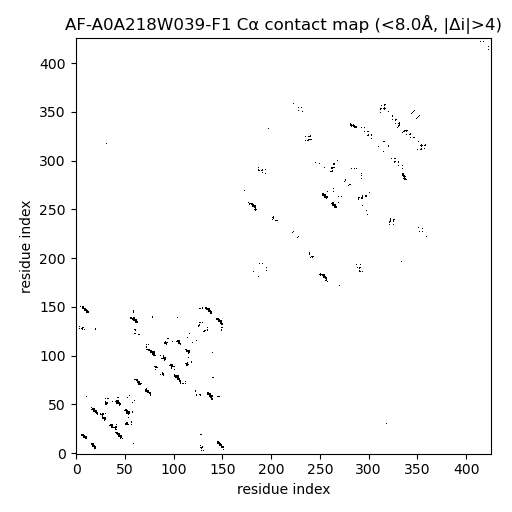3317 N N . LEU A 1 409 ? -48.987 9.765 63.911 1.00 85.38 409 LEU A N 1
ATOM 3318 C CA . LEU A 1 409 ? -49.121 11.127 64.439 1.00 85.38 409 LEU A CA 1
ATOM 3319 C C . LEU A 1 409 ? -50.525 11.398 64.998 1.00 85.38 409 LEU A C 1
ATOM 3321 O O . LEU A 1 409 ? -50.665 12.090 66.011 1.00 85.38 409 LEU A O 1
ATOM 3325 N N . THR A 1 410 ? -51.560 10.835 64.371 1.00 88.38 410 THR A N 1
ATOM 3326 C CA . THR A 1 410 ? -52.947 10.937 64.847 1.00 88.38 410 THR A CA 1
ATOM 3327 C C . THR A 1 410 ? -53.112 10.220 66.185 1.00 88.38 410 THR A C 1
ATOM 3329 O O . THR A 1 410 ? -53.629 10.799 67.143 1.00 88.38 410 THR A O 1
ATOM 3332 N N . GLU A 1 411 ? -52.603 8.993 66.288 1.00 86.06 411 GLU A N 1
ATOM 3333 C CA . GLU A 1 411 ? -52.689 8.197 67.511 1.00 86.06 411 GLU A CA 1
ATOM 3334 C C . GLU A 1 411 ? -51.840 8.793 68.644 1.00 86.06 411 GLU A C 1
ATOM 3336 O O . GLU A 1 411 ? -52.309 8.940 69.774 1.00 86.06 411 GLU A O 1
ATOM 3341 N N . ALA A 1 412 ? -50.624 9.252 68.335 1.00 83.88 412 ALA A N 1
ATOM 3342 C CA . ALA A 1 412 ? -49.775 9.964 69.285 1.00 83.88 412 ALA A CA 1
ATOM 3343 C C . ALA A 1 412 ? -50.473 11.214 69.841 1.00 83.88 412 ALA A C 1
ATOM 3345 O O . ALA A 1 412 ? -50.428 11.463 71.045 1.00 83.88 412 ALA A O 1
ATOM 3346 N N . SER A 1 413 ? -51.172 11.974 68.992 1.00 85.31 413 SER A N 1
ATOM 3347 C CA . SER A 1 413 ? -51.950 13.145 69.418 1.00 85.31 413 SER A CA 1
ATOM 3348 C C . SER A 1 413 ? -53.103 12.765 70.355 1.00 85.31 413 SER A C 1
ATOM 3350 O O . SER A 1 413 ? -53.344 13.466 71.338 1.00 85.31 413 SER A O 1
ATOM 3352 N N . ARG A 1 414 ? -53.774 11.633 70.100 1.00 83.25 414 ARG A N 1
ATOM 3353 C CA . ARG A 1 414 ? -54.864 11.096 70.935 1.00 83.25 414 ARG A CA 1
ATOM 3354 C C . ARG A 1 414 ? -54.384 10.631 72.313 1.00 83.25 414 ARG A C 1
ATOM 3356 O O . ARG A 1 414 ? -55.112 10.760 73.299 1.00 83.25 414 ARG A O 1
ATOM 3363 N N . CYS A 1 415 ? -53.163 10.111 72.380 1.00 81.12 415 CYS A N 1
ATOM 3364 C CA . CYS A 1 415 ? -52.585 9.522 73.587 1.00 81.12 415 CYS A CA 1
ATOM 3365 C C . CYS A 1 415 ? -51.698 10.488 74.392 1.00 81.12 415 CYS A C 1
ATOM 3367 O O . CYS A 1 415 ? -51.421 10.216 75.556 1.00 81.12 415 CYS A O 1
ATOM 3369 N N . LYS A 1 416 ? -51.296 11.634 73.821 1.00 85.75 416 LYS A N 1
ATOM 3370 C CA . LYS A 1 416 ? -50.293 12.570 74.374 1.00 85.75 416 LYS A CA 1
ATOM 3371 C C . LYS A 1 416 ? -50.501 12.991 75.835 1.00 85.75 416 LYS A C 1
ATOM 3373 O O . LYS A 1 416 ? -49.524 13.223 76.539 1.00 85.75 416 LYS A O 1
ATOM 3378 N N . TRP A 1 417 ? -51.747 13.128 76.277 1.00 85.00 417 TRP A N 1
ATOM 3379 C CA . TRP A 1 417 ? -52.085 13.603 77.627 1.00 85.00 417 TRP A CA 1
ATOM 3380 C C . TRP A 1 417 ? -52.736 12.534 78.509 1.00 85.00 417 TRP A C 1
ATOM 3382 O O . TRP A 1 417 ? -53.117 12.831 79.640 1.00 85.00 417 TRP A O 1
ATOM 3392 N N . LYS A 1 418 ? -52.866 11.305 78.000 1.00 83.44 418 LYS A N 1
ATOM 3393 C CA . LYS A 1 418 ? -53.412 10.169 78.745 1.00 83.44 418 LYS A CA 1
ATOM 3394 C C . LYS A 1 418 ? -52.303 9.485 79.538 1.00 83.44 418 LYS A C 1
ATOM 3396 O O . LYS A 1 418 ? -51.159 9.409 79.087 1.00 83.44 418 LYS A O 1
ATOM 3401 N N . LYS A 1 419 ? -52.626 8.955 80.716 1.00 80.38 419 LYS A N 1
ATOM 3402 C CA . LYS A 1 419 ? -51.693 8.085 81.452 1.00 80.38 419 LYS A CA 1
ATOM 3403 C C . LYS A 1 419 ? -51.712 6.693 80.823 1.00 80.38 419 LYS A C 1
ATOM 3405 O O . LYS A 1 419 ? -52.764 6.219 80.421 1.00 80.38 419 LYS A O 1
ATOM 3410 N N . ILE A 1 420 ? -50.574 5.995 80.797 1.00 75.94 420 ILE A N 1
ATOM 3411 C CA . ILE A 1 420 ? -50.467 4.655 80.179 1.00 75.94 420 ILE A CA 1
ATOM 3412 C C . ILE A 1 420 ? -51.512 3.671 80.740 1.00 75.94 420 ILE A C 1
ATOM 3414 O O . ILE A 1 420 ? -52.092 2.903 79.984 1.00 75.94 420 ILE A O 1
ATOM 3418 N N . GLY A 1 421 ? -51.816 3.733 82.042 1.00 74.69 421 GLY A N 1
ATOM 3419 C CA . GLY A 1 421 ? -52.846 2.886 82.660 1.00 74.69 421 GLY A CA 1
ATOM 3420 C C . GLY A 1 421 ? -54.272 3.113 82.134 1.00 74.69 421 GLY A C 1
ATOM 3421 O O . GLY A 1 421 ? -55.083 2.199 82.204 1.00 74.69 421 GLY A O 1
ATOM 3422 N N . GLU A 1 422 ? -54.564 4.288 81.565 1.00 75.75 422 GLU A N 1
ATOM 3423 C CA . GLU A 1 422 ? -55.852 4.632 80.935 1.00 75.75 422 GLU A CA 1
ATOM 3424 C C . GLU A 1 422 ? -55.957 4.106 79.490 1.00 75.75 422 GLU A C 1
ATOM 3426 O O . GLU A 1 422 ? -57.021 4.186 78.889 1.00 75.75 422 GLU A O 1
ATOM 3431 N N . LEU A 1 423 ? -54.859 3.599 78.914 1.00 73.62 423 LEU A N 1
ATOM 3432 C CA . LEU A 1 423 ? -54.813 3.009 77.568 1.00 73.62 423 LEU A CA 1
ATOM 3433 C C . LEU A 1 423 ? -54.913 1.474 77.584 1.00 73.62 423 LEU A C 1
ATOM 3435 O O . LEU A 1 423 ? -55.019 0.865 76.528 1.00 73.62 423 LEU A O 1
ATOM 3439 N N . ILE A 1 424 ? -54.823 0.854 78.765 1.00 71.75 424 ILE A N 1
ATOM 3440 C CA . ILE A 1 424 ? -54.797 -0.609 78.953 1.00 71.75 424 ILE A CA 1
ATOM 3441 C C . ILE A 1 424 ? -56.189 -1.147 79.354 1.00 71.75 424 ILE A C 1
ATOM 3443 O O . ILE A 1 424 ? -56.387 -2.355 79.444 1.00 71.75 424 ILE A O 1
ATOM 3447 N N . GLN A 1 425 ? -57.163 -0.263 79.595 1.00 57.72 425 GLN A N 1
ATOM 3448 C CA . GLN A 1 425 ? -58.543 -0.620 79.928 1.00 57.72 425 GLN A CA 1
ATOM 3449 C C . GLN A 1 425 ? -59.470 -0.333 78.743 1.00 57.72 425 GLN A C 1
ATOM 3451 O O . GLN A 1 425 ? -60.159 0.680 78.739 1.00 57.72 425 GLN A O 1
ATOM 3456 N N . ASP A 1 426 ? -59.436 -1.222 77.754 1.00 50.75 426 ASP A N 1
ATOM 3457 C CA . ASP A 1 426 ? -60.532 -1.554 76.831 1.00 50.75 426 ASP A CA 1
ATOM 3458 C C . ASP A 1 426 ? -60.313 -2.984 76.315 1.00 50.75 426 ASP A C 1
ATOM 3460 O O . ASP A 1 426 ? -59.176 -3.286 75.872 1.00 50.75 426 ASP A O 1
#

InterPro domains:
  IPR046349 C1-like domain superfamily [SSF57889] (44-122)
  IPR053192 Vacuole Formation Regulator [PTHR32410] (6-157)

pLDDT: mean 77.41, std 16.32, range [26.44, 96.75]